Protein AF-A0A9E5KGJ6-F1 (afdb_monomer_lite)

pLDDT: mean 91.25, std 6.94, range [44.06, 98.38]

Foldseek 3Di:
DVCLQDLVQLVVVLVVLCVLLVQDQWDDDPPDIGGVPQSVLLSVLSSVCSNVVPPVLLLLCLCQPLVPDDPVSDQSLSSFQSVSSLLGDDQDDCPPPVLLRLLVSLLRSLQSCCCSFQVDGQSVQLQAQDPPDRHHVLQSLLASQQFPPKDKDWAFSDDPVLVVLQVVLVVVLCVLVVVLVVLLVVLLLVLLVVCLVVQLVLLLLLLVCVVVVNQPVLVSLVVSCVVSVHASLLSSLNNQLVVVVCVVQDVLCVQLNPDDSDSPDPSNSVSSVSSSVVLVVLCPDPCSCPRSVSCQQAVDPSHSSDDDSVCSLPPRDDPVSVVVSVVSVVVSVVSVVVRDDDGRIHTRMDDGQHWAFRQHSNPSVRGHHTRFHDHGVVQVQQPDDGHSPDHSSSVSCSSSGPSGPSRDDD

Radius of gyration: 33.01 Å; chains: 1; bounding box: 73×50×85 Å

Structure (mmCIF, N/CA/C/O backbone):
data_AF-A0A9E5KGJ6-F1
#
_entry.id   AF-A0A9E5KGJ6-F1
#
loop_
_atom_site.group_PDB
_atom_site.id
_atom_site.type_symbol
_atom_site.label_atom_id
_atom_site.label_alt_id
_atom_site.label_comp_id
_atom_site.label_asym_id
_atom_site.label_entity_id
_atom_site.label_seq_id
_atom_site.pdbx_PDB_ins_code
_atom_site.Cartn_x
_atom_site.Cartn_y
_atom_site.Cartn_z
_atom_site.occupancy
_atom_site.B_iso_or_equiv
_atom_site.auth_seq_id
_atom_site.auth_comp_id
_atom_site.auth_asym_id
_atom_site.auth_atom_id
_atom_site.pdbx_PDB_model_num
ATOM 1 N N . ASP A 1 1 ? -39.998 -15.165 17.734 1.00 80.12 1 ASP A N 1
ATOM 2 C CA . ASP A 1 1 ? -39.074 -16.301 17.502 1.00 80.12 1 ASP A CA 1
ATOM 3 C C . ASP A 1 1 ? -38.677 -16.488 16.044 1.00 80.12 1 ASP A C 1
ATOM 5 O O . ASP A 1 1 ? -37.537 -16.190 15.723 1.00 80.12 1 ASP A O 1
ATOM 9 N N . ARG A 1 2 ? -39.578 -16.869 15.120 1.00 91.25 2 ARG A N 1
ATOM 10 C CA . ARG A 1 2 ? -39.219 -17.131 13.701 1.00 91.25 2 ARG A CA 1
ATOM 11 C C . ARG A 1 2 ? -38.400 -16.023 13.014 1.00 91.25 2 ARG A C 1
ATOM 13 O O . ARG A 1 2 ? -37.504 -16.328 12.240 1.00 91.25 2 ARG A O 1
ATOM 20 N N . LEU A 1 3 ? -38.728 -14.750 13.257 1.00 89.19 3 LEU A N 1
ATOM 21 C CA . LEU A 1 3 ? -38.003 -13.622 12.655 1.00 89.19 3 LEU A CA 1
ATOM 22 C C . LEU A 1 3 ? -36.634 -13.374 13.300 1.00 89.19 3 LEU A C 1
ATOM 24 O O . LEU A 1 3 ? -35.720 -12.989 12.585 1.00 89.19 3 LEU A O 1
ATOM 28 N N . LEU A 1 4 ? -36.497 -13.616 14.607 1.00 86.56 4 LEU A N 1
ATOM 29 C CA . LEU A 1 4 ? -35.235 -13.458 15.341 1.00 86.56 4 LEU A CA 1
ATOM 30 C C . LEU A 1 4 ? -34.253 -14.593 15.019 1.00 86.56 4 LEU A C 1
ATOM 32 O O . LEU A 1 4 ? -33.062 -14.358 14.915 1.00 86.56 4 LEU A O 1
ATOM 36 N N . ALA A 1 5 ? -34.760 -15.804 14.773 1.00 88.69 5 ALA A N 1
ATOM 37 C CA . ALA A 1 5 ? -33.951 -16.962 14.386 1.00 88.69 5 ALA A CA 1
ATOM 38 C C . ALA A 1 5 ? -33.497 -16.953 12.908 1.00 88.69 5 ALA A C 1
ATOM 40 O O . ALA A 1 5 ? -32.796 -17.859 12.466 1.00 88.69 5 ALA A O 1
ATOM 41 N N . SER A 1 6 ? -33.935 -15.975 12.110 1.00 93.94 6 SER A N 1
ATOM 42 C CA . SER A 1 6 ? -33.554 -15.865 10.699 1.00 93.94 6 SER A CA 1
ATOM 43 C C . SER A 1 6 ? -32.201 -15.160 10.566 1.00 93.94 6 SER A C 1
ATOM 45 O O . SER A 1 6 ? -32.065 -14.074 11.122 1.00 93.94 6 SER A O 1
ATOM 47 N N . PRO A 1 7 ? -31.253 -15.642 9.737 1.00 92.56 7 PRO A N 1
ATOM 48 C CA . PRO A 1 7 ? -29.989 -14.936 9.478 1.00 92.56 7 PRO A CA 1
ATOM 49 C C . PRO A 1 7 ? -30.161 -13.499 8.956 1.00 92.56 7 PRO A C 1
ATOM 51 O O . PRO A 1 7 ? -29.286 -12.651 9.129 1.00 92.56 7 PRO A O 1
ATOM 54 N N . ARG A 1 8 ? -31.320 -13.209 8.346 1.00 95.31 8 ARG A N 1
ATOM 55 C CA . ARG A 1 8 ? -31.700 -11.865 7.879 1.00 95.31 8 ARG A CA 1
ATOM 56 C C . ARG A 1 8 ? -31.924 -10.873 9.024 1.00 95.31 8 ARG A C 1
ATOM 58 O O . ARG A 1 8 ? -31.956 -9.668 8.785 1.00 95.31 8 ARG A O 1
ATOM 65 N N . HIS A 1 9 ? -32.112 -11.357 10.253 1.00 94.56 9 HIS A N 1
ATOM 66 C CA . HIS A 1 9 ? -32.185 -10.511 11.439 1.00 94.56 9 HIS A CA 1
ATOM 67 C C . HIS A 1 9 ? -30.868 -9.759 11.640 1.00 94.56 9 HIS A C 1
ATOM 69 O O . HIS A 1 9 ? -30.879 -8.528 11.684 1.00 94.56 9 HIS A O 1
ATOM 75 N N . GLY A 1 10 ? -29.739 -10.476 11.652 1.00 95.69 10 GLY A N 1
ATOM 76 C CA . GLY A 1 10 ? -28.413 -9.879 11.765 1.00 95.69 10 GLY A CA 1
ATOM 77 C C . GLY A 1 10 ? -28.099 -8.920 10.622 1.00 95.69 10 GLY A C 1
ATOM 78 O O . GLY A 1 10 ? -27.619 -7.828 10.884 1.00 95.69 10 GLY A O 1
ATOM 79 N N . GLU A 1 11 ? -28.456 -9.246 9.375 1.00 95.81 11 GLU A N 1
ATOM 80 C CA . GLU A 1 11 ? -28.308 -8.323 8.233 1.00 95.81 11 GLU A CA 1
ATOM 81 C C . GLU A 1 11 ? -29.066 -7.004 8.453 1.00 95.81 11 GLU A C 1
ATOM 83 O O . GLU A 1 11 ? -28.536 -5.914 8.222 1.00 95.81 11 GLU A O 1
ATOM 88 N N . ARG A 1 12 ? -30.313 -7.091 8.939 1.00 95.44 12 ARG A N 1
ATOM 89 C CA . ARG A 1 12 ? -31.149 -5.917 9.205 1.00 95.44 12 ARG A CA 1
ATOM 90 C C . ARG A 1 12 ? -30.599 -5.072 10.353 1.00 95.44 12 ARG A C 1
ATOM 92 O O . ARG A 1 12 ? -30.549 -3.852 10.214 1.00 95.44 12 ARG A O 1
ATOM 99 N N . MET A 1 13 ? -30.200 -5.700 11.458 1.00 95.31 13 MET A N 1
ATOM 100 C CA . MET A 1 13 ? -29.667 -5.008 12.637 1.00 95.31 13 MET A CA 1
ATOM 101 C C . MET A 1 13 ? -28.277 -4.424 12.378 1.00 95.31 13 MET A C 1
ATOM 103 O O . MET A 1 13 ? -28.024 -3.266 12.713 1.00 95.31 13 MET A O 1
ATOM 107 N N . ALA A 1 14 ? -27.409 -5.171 11.693 1.00 96.50 14 ALA A N 1
ATOM 108 C CA . ALA A 1 14 ? -26.077 -4.720 11.315 1.00 96.50 14 ALA A CA 1
ATOM 109 C C . ALA A 1 14 ? -26.129 -3.452 10.464 1.00 96.50 14 ALA A C 1
ATOM 111 O O . ALA A 1 14 ? -25.305 -2.574 10.672 1.00 96.50 14 ALA A O 1
ATOM 112 N N . ARG A 1 15 ? -27.121 -3.292 9.573 1.00 95.38 15 ARG A N 1
ATOM 113 C CA . ARG A 1 15 ? -27.296 -2.049 8.800 1.00 95.38 15 ARG A CA 1
ATOM 114 C C . ARG A 1 15 ? -27.327 -0.806 9.697 1.00 95.38 15 ARG A C 1
ATOM 116 O O . ARG A 1 15 ? -26.676 0.182 9.388 1.00 95.38 15 ARG A O 1
ATOM 123 N N . HIS A 1 16 ? -28.058 -0.869 10.810 1.00 95.19 16 HIS A N 1
ATOM 124 C CA . HIS A 1 16 ? -28.170 0.247 11.750 1.00 95.19 16 HIS A CA 1
ATOM 125 C C . HIS A 1 16 ? -26.857 0.507 12.493 1.00 95.19 16 HIS A C 1
ATOM 127 O O . HIS A 1 16 ? -26.480 1.659 12.687 1.00 95.19 16 HIS A O 1
ATOM 133 N N . TRP A 1 17 ? -26.133 -0.551 12.868 1.00 96.06 17 TRP A N 1
ATOM 134 C CA . TRP A 1 17 ? -24.816 -0.404 13.487 1.00 96.06 17 TRP A CA 1
ATOM 135 C C . TRP A 1 17 ? -23.764 0.133 12.512 1.00 96.06 17 TRP A C 1
ATOM 137 O O . TRP A 1 17 ? -22.926 0.945 12.885 1.00 96.06 17 TRP A O 1
ATOM 147 N N . LEU A 1 18 ? -23.806 -0.288 11.251 1.00 96.38 18 LEU A N 1
ATOM 148 C CA . LEU A 1 18 ? -22.851 0.136 10.230 1.00 96.38 18 LEU A CA 1
ATOM 149 C C . LEU A 1 18 ? -22.992 1.623 9.888 1.00 96.38 18 LEU A C 1
ATOM 151 O O . LEU A 1 18 ? -21.977 2.264 9.623 1.00 96.38 18 LEU A O 1
ATOM 155 N N . ASP A 1 19 ? -24.201 2.186 9.994 1.00 93.81 19 ASP A N 1
ATOM 156 C CA . ASP A 1 19 ? -24.419 3.636 9.928 1.00 93.81 19 ASP A CA 1
ATOM 157 C C . ASP A 1 19 ? -23.691 4.352 11.095 1.00 93.81 19 ASP A C 1
ATOM 159 O O . ASP A 1 19 ? -22.992 5.341 10.877 1.00 93.81 19 ASP A O 1
ATOM 163 N N . VAL A 1 20 ? -23.767 3.817 12.325 1.00 93.44 20 VAL A N 1
ATOM 164 C CA . VAL A 1 20 ? -23.061 4.352 13.516 1.00 93.44 20 VAL A CA 1
ATOM 165 C C . VAL A 1 20 ? -21.542 4.215 13.389 1.00 93.44 20 VAL A C 1
ATOM 167 O O . VAL A 1 20 ? -20.798 5.138 13.715 1.00 93.44 20 VAL A O 1
ATOM 170 N N . ALA A 1 21 ? -21.072 3.077 12.880 1.00 94.19 21 ALA A N 1
ATOM 171 C CA . ALA A 1 21 ? -19.659 2.809 12.641 1.00 94.19 21 ALA A CA 1
ATOM 172 C C . ALA A 1 21 ? -19.090 3.582 11.438 1.00 94.19 21 ALA A C 1
ATOM 174 O O . ALA A 1 21 ? -17.888 3.494 11.187 1.00 94.19 21 ALA A O 1
ATOM 175 N N . ARG A 1 22 ? -19.942 4.319 10.702 1.00 92.25 22 ARG A N 1
ATOM 176 C CA . ARG A 1 22 ? -19.597 5.084 9.491 1.00 92.25 22 ARG A CA 1
ATOM 177 C C . ARG A 1 22 ? -18.913 4.199 8.452 1.00 92.25 22 ARG A C 1
ATOM 179 O O . ARG A 1 22 ? -17.900 4.562 7.858 1.00 92.25 22 ARG A O 1
ATOM 186 N N . TYR A 1 23 ? -19.459 3.000 8.289 1.00 92.75 23 TYR A N 1
ATOM 187 C CA . TYR A 1 23 ? -18.935 1.998 7.382 1.00 92.75 23 TYR A CA 1
ATOM 188 C C . TYR A 1 23 ? -18.960 2.492 5.933 1.00 92.75 23 TYR A C 1
ATOM 190 O O . TYR A 1 23 ? -20.001 2.917 5.431 1.00 92.75 23 TYR A O 1
ATOM 198 N N . ALA A 1 24 ? -17.826 2.356 5.251 1.00 89.44 24 ALA A N 1
ATOM 199 C CA . ALA A 1 24 ? -17.697 2.575 3.820 1.00 89.44 24 ALA A CA 1
ATOM 200 C C . ALA A 1 24 ? -16.751 1.531 3.209 1.00 89.44 24 ALA A C 1
ATOM 202 O O . ALA A 1 24 ? -15.805 1.068 3.852 1.00 89.44 24 ALA A O 1
ATOM 203 N N . GLU A 1 25 ? -17.009 1.158 1.956 1.00 89.75 25 GLU A N 1
ATOM 204 C CA . GLU A 1 25 ? -16.165 0.232 1.181 1.00 89.75 25 GLU A CA 1
ATOM 205 C C . GLU A 1 25 ? -15.096 0.959 0.364 1.00 89.75 25 GLU A C 1
ATOM 207 O O . GLU A 1 25 ? -14.284 0.339 -0.325 1.00 89.75 25 GLU A O 1
ATOM 212 N N . ASP A 1 26 ? -15.064 2.279 0.467 1.00 86.94 26 ASP A N 1
ATOM 213 C CA . ASP A 1 26 ? -14.128 3.141 -0.210 1.00 86.94 26 ASP A CA 1
ATOM 214 C C . ASP A 1 26 ? -13.853 4.412 0.596 1.00 86.94 26 ASP A C 1
ATOM 216 O O . ASP A 1 26 ? -14.407 4.658 1.668 1.00 86.94 26 ASP A O 1
ATOM 220 N N . GLN A 1 27 ? -12.913 5.195 0.090 1.00 80.75 27 GLN A N 1
ATOM 221 C CA . GLN A 1 27 ? -12.574 6.496 0.622 1.00 80.75 27 GLN A CA 1
ATOM 222 C C . GLN A 1 27 ? -12.621 7.506 -0.516 1.00 80.75 27 GLN A C 1
ATOM 224 O O . GLN A 1 27 ? -11.887 7.394 -1.508 1.00 80.75 27 GLN A O 1
ATOM 229 N N . ALA A 1 28 ? -13.494 8.499 -0.359 1.00 68.38 28 ALA A N 1
ATOM 230 C CA . ALA A 1 28 ? -13.549 9.636 -1.255 1.00 68.38 28 ALA A CA 1
ATOM 231 C C . ALA A 1 28 ? -12.260 10.457 -1.124 1.00 68.38 28 ALA A C 1
ATOM 233 O O . ALA A 1 28 ? -11.800 10.799 -0.036 1.00 68.38 28 ALA A O 1
ATOM 234 N N . HIS A 1 29 ? -11.680 10.776 -2.267 1.00 68.06 29 HIS A N 1
ATOM 235 C CA . HIS A 1 29 ? -10.392 11.435 -2.408 1.00 68.06 29 HIS A CA 1
ATOM 236 C C . HIS A 1 29 ? -10.508 12.409 -3.577 1.00 68.06 29 HIS A C 1
ATOM 238 O O . HIS A 1 29 ? -11.244 12.152 -4.529 1.00 68.06 29 HIS A O 1
ATOM 244 N N . THR A 1 30 ? -9.763 13.512 -3.532 1.00 61.69 30 THR A N 1
ATOM 245 C CA . THR A 1 30 ? -9.912 14.632 -4.477 1.00 61.69 30 THR A CA 1
ATOM 246 C C . THR A 1 30 ? -9.721 14.222 -5.941 1.00 61.69 30 THR A C 1
ATOM 248 O O . THR A 1 30 ? -10.281 14.861 -6.826 1.00 61.69 30 THR A O 1
ATOM 251 N N . PHE A 1 31 ? -8.943 13.166 -6.206 1.00 68.69 31 PHE A N 1
ATOM 252 C CA . PHE A 1 31 ? -8.558 12.772 -7.567 1.00 68.69 31 PHE A CA 1
ATOM 253 C C . PHE A 1 31 ? -9.013 11.369 -7.989 1.00 68.69 31 PHE A C 1
ATOM 255 O O . PHE A 1 31 ? -9.165 11.131 -9.183 1.00 68.69 31 PHE A O 1
ATOM 262 N N . ALA A 1 32 ? -9.213 10.439 -7.052 1.00 73.94 32 ALA A N 1
ATOM 263 C CA . ALA A 1 32 ? -9.660 9.079 -7.354 1.00 73.94 32 ALA A CA 1
ATOM 264 C C . ALA A 1 32 ? -10.121 8.371 -6.084 1.00 73.94 32 ALA A C 1
ATOM 266 O O . ALA A 1 32 ? -9.425 8.436 -5.080 1.00 73.94 32 ALA A O 1
ATOM 267 N N . VAL A 1 33 ? -11.237 7.651 -6.149 1.00 81.62 33 VAL A N 1
ATOM 268 C CA . VAL A 1 33 ? -11.727 6.815 -5.047 1.00 81.62 33 VAL A CA 1
ATOM 269 C C . VAL A 1 33 ? -10.712 5.712 -4.729 1.00 81.62 33 VAL A C 1
ATOM 271 O O . VAL A 1 33 ? -10.287 4.985 -5.629 1.00 81.62 33 VAL A O 1
ATOM 274 N N . THR A 1 34 ? -10.346 5.569 -3.453 1.00 83.81 34 THR A N 1
ATOM 275 C CA . THR A 1 34 ? -9.504 4.454 -2.994 1.00 83.81 34 THR A CA 1
ATOM 276 C C . THR A 1 34 ? -10.406 3.362 -2.422 1.00 83.81 34 THR A C 1
ATOM 278 O O . THR A 1 34 ? -11.021 3.589 -1.379 1.00 83.81 34 THR A O 1
ATOM 281 N N . PRO A 1 35 ? -10.496 2.177 -3.050 1.00 87.62 35 PRO A N 1
ATOM 282 C CA . PRO A 1 35 ? -11.309 1.090 -2.522 1.00 87.62 35 PRO A CA 1
ATOM 283 C C . PRO A 1 35 ? -10.687 0.512 -1.246 1.00 87.62 35 PRO A C 1
ATOM 285 O O . PRO A 1 35 ? -9.493 0.208 -1.191 1.00 87.62 35 PRO A O 1
ATOM 288 N N . LYS A 1 36 ? -11.513 0.274 -0.229 1.00 88.88 36 LYS A N 1
ATOM 289 C CA . LYS A 1 36 ? -11.171 -0.512 0.959 1.00 88.88 36 LYS A CA 1
ATOM 290 C C . LYS A 1 36 ? -11.578 -1.961 0.692 1.00 88.88 36 LYS A C 1
ATOM 292 O O . LYS A 1 36 ? -12.551 -2.456 1.246 1.00 88.88 36 LYS A O 1
ATOM 297 N N . ALA A 1 37 ? -10.808 -2.661 -0.147 1.00 88.75 37 ALA A N 1
ATOM 298 C CA . ALA A 1 37 ? -11.171 -3.976 -0.709 1.00 88.75 37 ALA A CA 1
ATOM 299 C C . ALA A 1 37 ? -11.617 -5.042 0.319 1.00 88.75 37 ALA A C 1
ATOM 301 O O . ALA A 1 37 ? -12.398 -5.928 -0.014 1.00 88.75 37 ALA A O 1
ATOM 302 N N . ASN A 1 38 ? -11.146 -4.955 1.567 1.00 92.31 38 ASN A N 1
ATOM 303 C CA . ASN A 1 38 ? -11.496 -5.870 2.659 1.00 92.31 38 ASN A CA 1
ATOM 304 C C . ASN A 1 38 ? -12.486 -5.305 3.698 1.00 92.31 38 ASN A C 1
ATOM 306 O O . ASN A 1 38 ? -12.688 -5.932 4.738 1.00 92.31 38 ASN A O 1
ATOM 310 N N . ALA A 1 39 ? -13.103 -4.140 3.461 1.00 93.25 39 ALA A N 1
ATOM 311 C CA . ALA A 1 39 ? -14.027 -3.509 4.411 1.00 93.25 39 ALA A CA 1
ATOM 312 C C . ALA A 1 39 ? -15.216 -4.417 4.748 1.00 93.25 39 ALA A C 1
ATOM 314 O O . ALA A 1 39 ? -15.596 -4.524 5.915 1.00 93.25 39 ALA A O 1
ATOM 315 N N . TYR A 1 40 ? -15.712 -5.169 3.759 1.00 94.19 40 TYR A N 1
ATOM 316 C CA . TYR A 1 40 ? -16.818 -6.118 3.909 1.00 94.19 40 TYR A CA 1
ATOM 317 C C . TYR A 1 40 ? -16.638 -7.118 5.054 1.00 94.19 40 TYR A C 1
ATOM 319 O O . TYR A 1 40 ? -17.621 -7.609 5.593 1.00 94.19 40 TYR A O 1
ATOM 327 N N . ARG A 1 41 ? -15.404 -7.393 5.486 1.00 94.31 41 ARG A N 1
ATOM 328 C CA . ARG A 1 41 ? -15.152 -8.294 6.615 1.00 94.31 41 ARG A CA 1
ATOM 329 C C . ARG A 1 41 ? -15.612 -7.727 7.947 1.00 94.31 41 ARG A C 1
ATOM 331 O O . ARG A 1 41 ? -16.050 -8.495 8.791 1.00 94.31 41 ARG A O 1
ATOM 338 N N . TYR A 1 42 ? -15.545 -6.409 8.131 1.00 96.38 42 TYR A N 1
ATOM 339 C CA . TYR A 1 42 ? -16.127 -5.770 9.309 1.00 96.38 42 TYR A CA 1
ATOM 340 C C . TYR A 1 42 ? -17.658 -5.813 9.245 1.00 96.38 42 TYR A C 1
ATOM 342 O O . TYR A 1 42 ? -18.295 -6.170 10.229 1.00 96.38 42 TYR A O 1
ATOM 350 N N . ARG A 1 43 ? -18.258 -5.560 8.072 1.00 96.56 43 ARG A N 1
ATOM 351 C CA . ARG A 1 43 ? -19.705 -5.743 7.856 1.00 96.56 43 ARG A CA 1
ATOM 352 C C . ARG A 1 43 ? -20.146 -7.162 8.213 1.00 96.56 43 ARG A C 1
ATOM 354 O O . ARG A 1 43 ? -21.074 -7.331 8.999 1.00 96.56 43 ARG A O 1
ATOM 361 N N . ASP A 1 44 ? -19.474 -8.166 7.662 1.00 95.94 44 ASP A N 1
ATOM 362 C CA . ASP A 1 44 ? -19.802 -9.573 7.887 1.00 95.94 44 ASP A CA 1
ATOM 363 C C . ASP A 1 44 ? -19.567 -9.969 9.355 1.00 95.94 44 ASP A C 1
ATOM 365 O O . ASP A 1 44 ? -20.358 -10.724 9.918 1.00 95.94 44 ASP A O 1
ATOM 369 N N . TRP A 1 45 ? -18.550 -9.395 10.009 1.00 96.44 45 TRP A N 1
ATOM 370 C CA . TRP A 1 45 ? -18.320 -9.549 11.446 1.00 96.44 45 TRP A CA 1
ATOM 371 C C . TRP A 1 45 ? -19.475 -8.986 12.286 1.00 96.44 45 TRP A C 1
ATOM 373 O O . TRP A 1 45 ? -19.952 -9.671 13.188 1.00 96.44 45 TRP A O 1
ATOM 383 N N . VAL A 1 46 ? -19.985 -7.787 11.969 1.00 97.50 46 VAL A N 1
ATOM 384 C CA . VAL A 1 46 ? -21.147 -7.205 12.668 1.00 97.50 46 VAL A CA 1
ATOM 385 C C . VAL A 1 46 ? -22.389 -8.075 12.455 1.00 97.50 46 VAL A C 1
ATOM 387 O O . VAL A 1 46 ? -23.108 -8.356 13.411 1.00 97.50 46 VAL A O 1
ATOM 390 N N . ILE A 1 47 ? -22.635 -8.544 11.226 1.00 97.38 47 ILE A N 1
ATOM 391 C CA . ILE A 1 47 ? -23.761 -9.445 10.921 1.00 97.38 47 ILE A CA 1
ATOM 392 C C . ILE A 1 47 ? -23.659 -10.731 11.747 1.00 97.38 47 ILE A C 1
ATOM 394 O O . ILE A 1 47 ? -24.652 -11.159 12.338 1.00 97.38 47 ILE A O 1
ATOM 398 N N . ALA A 1 48 ? -22.469 -11.333 11.808 1.00 95.81 48 ALA A N 1
ATOM 399 C CA . ALA A 1 48 ? -22.220 -12.533 12.593 1.00 95.81 48 ALA A CA 1
ATOM 400 C C . ALA A 1 48 ? -22.440 -12.285 14.091 1.00 95.81 48 ALA A C 1
ATOM 402 O O . ALA A 1 48 ? -23.149 -13.066 14.717 1.00 95.81 48 ALA A O 1
ATOM 403 N N . ALA A 1 49 ? -21.921 -11.180 14.638 1.00 95.62 49 ALA A N 1
ATOM 404 C CA . ALA A 1 49 ? -22.086 -10.816 16.044 1.00 95.62 49 ALA A CA 1
ATOM 405 C C . ALA A 1 49 ? -23.562 -10.638 16.437 1.00 95.62 49 ALA A C 1
ATOM 407 O O . ALA A 1 49 ? -23.974 -11.109 17.495 1.00 95.62 49 ALA A O 1
ATOM 408 N N . MET A 1 50 ? -24.368 -10.017 15.568 1.00 95.12 50 MET A N 1
ATOM 409 C CA . MET A 1 50 ? -25.812 -9.860 15.779 1.00 95.12 50 MET A CA 1
ATOM 410 C C . MET A 1 50 ? -26.549 -11.204 15.689 1.00 95.12 50 MET A C 1
ATOM 412 O O . MET A 1 50 ? -27.410 -11.496 16.510 1.00 95.12 50 MET A O 1
ATOM 416 N N . ASN A 1 51 ? -26.214 -12.044 14.704 1.00 95.56 51 ASN A N 1
ATOM 417 C CA . ASN A 1 51 ? -26.861 -13.350 14.524 1.00 95.56 51 ASN A CA 1
ATOM 418 C C . ASN A 1 51 ? -26.483 -14.367 15.612 1.00 95.56 51 ASN A C 1
ATOM 420 O O . ASN A 1 51 ? -27.257 -15.284 15.873 1.00 95.56 51 ASN A O 1
ATOM 424 N N . SER A 1 52 ? -25.302 -14.235 16.222 1.00 93.56 52 SER A N 1
ATOM 425 C CA . SER A 1 52 ? -24.850 -15.101 17.314 1.00 93.56 52 SER A CA 1
ATOM 426 C C . SER A 1 52 ? -25.238 -14.592 18.702 1.00 93.56 52 SER A C 1
ATOM 428 O O . SER A 1 52 ? -24.809 -15.198 19.679 1.00 93.56 52 SER A O 1
ATOM 430 N N . ASP A 1 53 ? -25.962 -13.470 18.789 1.00 92.56 53 ASP A N 1
ATOM 431 C CA . ASP A 1 53 ? -26.284 -12.784 20.047 1.00 92.56 53 ASP A CA 1
ATOM 432 C C . ASP A 1 53 ? -25.029 -12.535 20.909 1.00 92.56 53 ASP A C 1
ATOM 434 O O . ASP A 1 53 ? -24.937 -12.921 22.075 1.00 92.56 53 ASP A O 1
ATOM 438 N N . MET A 1 54 ? -23.985 -11.965 20.288 1.00 93.62 54 MET A N 1
ATOM 439 C CA . MET A 1 54 ? -22.717 -11.704 20.971 1.00 93.62 54 MET A CA 1
ATOM 440 C C . MET A 1 54 ? -22.957 -10.804 22.194 1.00 93.62 54 MET A C 1
ATOM 442 O O . MET A 1 54 ? -23.501 -9.708 22.029 1.00 93.62 54 MET A O 1
ATOM 446 N N . PRO A 1 55 ? -22.489 -11.194 23.398 1.00 93.44 55 PRO A N 1
ATOM 447 C CA . PRO A 1 55 ? -22.624 -10.363 24.585 1.00 93.44 55 PRO A CA 1
ATOM 448 C C . PRO A 1 55 ? -22.092 -8.949 24.346 1.00 93.44 55 PRO A C 1
ATOM 450 O O . PRO A 1 55 ? -20.993 -8.765 23.816 1.00 93.44 55 PRO A O 1
ATOM 453 N N . PHE A 1 56 ? -22.868 -7.937 24.738 1.00 92.44 56 PHE A N 1
ATOM 454 C CA . PHE A 1 56 ? -22.566 -6.542 24.408 1.00 92.44 56 PHE A CA 1
ATOM 455 C C . PHE A 1 56 ? -21.198 -6.077 24.933 1.00 92.44 56 PHE A C 1
ATOM 457 O O . PHE A 1 56 ? -20.485 -5.330 24.265 1.00 92.44 56 PHE A O 1
ATOM 464 N N . ASP A 1 57 ? -20.776 -6.566 26.100 1.00 93.50 57 ASP A N 1
ATOM 465 C CA . ASP A 1 57 ? -19.452 -6.284 26.651 1.00 93.50 57 ASP A CA 1
ATOM 466 C C . ASP A 1 57 ? -18.327 -6.875 25.787 1.00 93.50 57 ASP A C 1
ATOM 468 O O . ASP A 1 57 ? -17.300 -6.230 25.575 1.00 93.50 57 ASP A O 1
ATOM 472 N N . GLN A 1 58 ? -18.523 -8.071 25.230 1.00 94.31 58 GLN A N 1
ATOM 473 C CA . GLN A 1 58 ? -17.602 -8.672 24.268 1.00 94.31 58 GLN A CA 1
ATOM 474 C C . GLN A 1 58 ? -17.604 -7.919 22.930 1.00 94.31 58 GLN A C 1
ATOM 476 O O . GLN A 1 58 ? -16.530 -7.647 22.390 1.00 94.31 58 GLN A O 1
ATOM 481 N N . PHE A 1 59 ? -18.777 -7.498 22.448 1.00 95.38 59 PHE A N 1
ATOM 482 C CA . PHE A 1 59 ? -18.929 -6.681 21.241 1.00 95.38 59 PHE A CA 1
ATOM 483 C C . PHE A 1 59 ? -18.164 -5.350 21.336 1.00 95.38 59 PHE A C 1
ATOM 485 O O . PHE A 1 59 ? -17.500 -4.945 20.380 1.00 95.38 59 PHE A O 1
ATOM 492 N N . ILE A 1 60 ? -18.184 -4.689 22.499 1.00 95.62 60 ILE A N 1
ATOM 493 C CA . ILE A 1 60 ? -17.389 -3.478 22.763 1.00 95.62 60 ILE A CA 1
ATOM 494 C C . ILE A 1 60 ? -15.887 -3.799 22.777 1.00 95.62 60 ILE A C 1
ATOM 496 O O . ILE A 1 60 ? -15.102 -3.131 22.098 1.00 95.62 60 ILE A O 1
ATOM 500 N N . ARG A 1 61 ? -15.466 -4.823 23.536 1.00 95.75 61 ARG A N 1
ATOM 501 C CA . ARG A 1 61 ? -14.040 -5.175 23.681 1.00 95.75 61 ARG A CA 1
ATOM 502 C C . ARG A 1 61 ? -13.395 -5.542 22.347 1.00 95.75 61 ARG A C 1
ATOM 504 O O . ARG A 1 61 ? -12.299 -5.065 22.066 1.00 95.75 61 ARG A O 1
ATOM 511 N N . PHE A 1 62 ? -14.075 -6.320 21.505 1.00 96.00 62 PHE A N 1
ATOM 512 C CA . PHE A 1 62 ? -13.553 -6.697 20.187 1.00 96.00 62 PHE A CA 1
ATOM 513 C C . PHE A 1 62 ? -13.409 -5.484 19.262 1.00 96.00 62 PHE A C 1
ATOM 515 O O . PHE A 1 62 ? -12.409 -5.368 18.556 1.00 96.00 62 PHE A O 1
ATOM 522 N N . GLN A 1 63 ? -14.345 -4.537 19.324 1.00 96.06 63 GLN A N 1
ATOM 523 C CA . GLN A 1 63 ? -14.319 -3.351 18.471 1.00 96.06 63 GLN A CA 1
ATOM 524 C C . GLN A 1 63 ? -13.274 -2.304 18.858 1.00 96.06 63 GLN A C 1
ATOM 526 O O . GLN A 1 63 ? -12.747 -1.613 17.990 1.00 96.06 63 GLN A O 1
ATOM 531 N N . LEU A 1 64 ? -12.945 -2.179 20.144 1.00 96.38 64 LEU A N 1
ATOM 532 C CA . LEU A 1 64 ? -11.985 -1.172 20.607 1.00 96.38 64 LEU A CA 1
ATOM 533 C C . LEU A 1 64 ? -10.583 -1.740 20.836 1.00 96.38 64 LEU A C 1
ATOM 535 O O . LEU A 1 64 ? -9.592 -1.032 20.640 1.00 96.38 64 LEU A O 1
ATOM 539 N N . ALA A 1 65 ? -10.484 -3.001 21.250 1.00 96.00 65 ALA A N 1
ATOM 540 C CA . ALA A 1 65 ? -9.267 -3.558 21.826 1.00 96.00 65 ALA A CA 1
ATOM 541 C C . ALA A 1 65 ? -9.010 -5.022 21.443 1.00 96.00 65 ALA A C 1
ATOM 543 O O . ALA A 1 65 ? -8.252 -5.694 22.138 1.00 96.00 65 ALA A O 1
ATOM 544 N N . GLY A 1 66 ? -9.605 -5.531 20.358 1.00 94.62 66 GLY A N 1
ATOM 545 C CA . GLY A 1 66 ? -9.465 -6.932 19.952 1.00 94.62 66 GLY A CA 1
ATOM 546 C C . GLY A 1 66 ? -8.013 -7.425 19.846 1.00 94.62 66 GLY A C 1
ATOM 547 O O . GLY A 1 66 ? -7.734 -8.567 20.207 1.00 94.62 66 GLY A O 1
ATOM 548 N N . ASP A 1 67 ? -7.081 -6.558 19.442 1.00 93.69 67 ASP A N 1
ATOM 549 C CA . ASP A 1 67 ? -5.634 -6.811 19.355 1.00 93.69 67 ASP A CA 1
ATOM 550 C C . ASP A 1 67 ? -4.903 -6.785 20.709 1.00 93.69 67 ASP A C 1
ATOM 552 O O . ASP A 1 67 ? -3.819 -7.348 20.825 1.00 93.69 67 ASP A O 1
ATOM 556 N N . LEU A 1 68 ? -5.489 -6.156 21.732 1.00 94.50 68 LEU A N 1
ATOM 557 C CA . LEU A 1 68 ? -4.941 -6.066 23.091 1.00 94.50 68 LEU A CA 1
ATOM 558 C C . LEU A 1 68 ? -5.501 -7.136 24.037 1.00 94.50 68 LEU A C 1
ATOM 560 O O . LEU A 1 68 ? -5.031 -7.269 25.165 1.00 94.50 68 LEU A O 1
ATOM 564 N N . MET A 1 69 ? -6.520 -7.882 23.609 1.00 92.19 69 MET A N 1
ATOM 565 C CA . MET A 1 69 ? -7.108 -8.938 24.427 1.00 92.19 69 MET A CA 1
ATOM 566 C C . MET A 1 69 ? -6.202 -10.178 24.505 1.00 92.19 69 MET A C 1
ATOM 568 O O . MET A 1 69 ? -5.555 -10.522 23.509 1.00 92.19 69 MET A O 1
ATOM 572 N N . PRO A 1 70 ? -6.212 -10.908 25.641 1.00 89.56 70 PRO A N 1
ATOM 573 C CA . PRO A 1 70 ? -5.520 -12.188 25.765 1.00 89.56 70 PRO A CA 1
ATOM 574 C C . PRO A 1 70 ? -5.921 -13.165 24.659 1.00 89.56 70 PRO A C 1
ATOM 576 O O . PRO A 1 70 ? -7.090 -13.211 24.270 1.00 89.56 70 PRO A O 1
ATOM 579 N N . GLU A 1 71 ? -4.988 -14.004 24.207 1.00 81.94 71 GLU A N 1
ATOM 580 C CA . GLU A 1 71 ? -5.243 -14.990 23.144 1.00 81.94 71 GLU A CA 1
ATOM 581 C C . GLU A 1 71 ? -6.391 -15.954 23.466 1.00 81.94 71 GLU A C 1
ATOM 583 O O . GLU A 1 71 ? -7.100 -16.384 22.562 1.00 81.94 71 GLU A O 1
ATOM 588 N N . SER A 1 72 ? -6.635 -16.224 24.751 1.00 83.00 72 SER A N 1
ATOM 589 C CA . SER A 1 72 ? -7.747 -17.047 25.237 1.00 83.00 72 SER A CA 1
ATOM 590 C C . SER A 1 72 ? -9.132 -16.408 25.071 1.00 83.00 72 SER A C 1
ATOM 592 O O . SER A 1 72 ? -10.137 -17.083 25.278 1.00 83.00 72 SER A O 1
ATOM 594 N N . SER A 1 73 ? -9.220 -15.131 24.685 1.00 83.25 73 SER A N 1
ATOM 595 C CA . SER A 1 73 ? -10.473 -14.355 24.640 1.00 83.25 73 SER A CA 1
ATOM 596 C C . SER A 1 73 ? -11.329 -14.614 23.393 1.00 83.25 73 SER A C 1
ATOM 598 O O . SER A 1 73 ? -12.113 -13.756 22.987 1.00 83.25 73 SER A O 1
ATOM 600 N N . GLY A 1 74 ? -11.177 -15.786 22.777 1.00 79.56 74 GLY A N 1
ATOM 601 C CA . GLY A 1 74 ? -11.891 -16.209 21.576 1.00 79.56 74 GLY A CA 1
ATOM 602 C C . GLY A 1 74 ? -11.025 -16.225 20.319 1.00 79.56 74 GLY A C 1
ATOM 603 O O . GLY A 1 74 ? -9.830 -15.921 20.344 1.00 79.56 74 GLY A O 1
ATOM 604 N N . ASP A 1 75 ? -11.664 -16.591 19.209 1.00 85.62 75 ASP A N 1
ATOM 605 C CA . ASP A 1 75 ? -11.026 -16.713 17.901 1.00 85.62 75 ASP A CA 1
ATOM 606 C C . ASP A 1 75 ? -10.284 -15.412 17.511 1.00 85.62 75 ASP A C 1
ATOM 608 O O . ASP A 1 75 ? -10.890 -14.332 17.508 1.00 85.62 75 ASP A O 1
ATOM 612 N N . PRO A 1 76 ? -8.972 -15.471 17.197 1.00 83.56 76 PRO A N 1
ATOM 613 C CA . PRO A 1 76 ? -8.179 -14.284 16.887 1.00 83.56 76 PRO A CA 1
ATOM 614 C C . PRO A 1 76 ? -8.731 -13.510 15.688 1.00 83.56 76 PRO A C 1
ATOM 616 O O . PRO A 1 76 ? -8.641 -12.284 15.666 1.00 83.56 76 PRO A O 1
ATOM 619 N N . PHE A 1 77 ? -9.347 -14.185 14.717 1.00 86.88 77 PHE A N 1
ATOM 620 C CA . PHE A 1 77 ? -9.877 -13.521 13.528 1.00 86.88 77 PHE A CA 1
ATOM 621 C C . PHE A 1 77 ? -11.105 -12.681 13.859 1.00 86.88 77 PHE A C 1
ATOM 623 O O . PHE A 1 77 ? -11.198 -11.526 13.445 1.00 86.88 77 PHE A O 1
ATOM 630 N N . THR A 1 78 ? -11.994 -13.229 14.682 1.00 88.12 78 THR A N 1
ATOM 631 C CA . THR A 1 78 ? -13.155 -12.527 15.226 1.00 88.12 78 THR A CA 1
ATOM 632 C C . THR A 1 78 ? -12.722 -11.316 16.050 1.00 88.12 78 THR A C 1
ATOM 634 O O . THR A 1 78 ? -13.284 -10.237 15.885 1.00 88.12 78 THR A O 1
ATOM 637 N N . ARG A 1 79 ? -11.687 -11.437 16.890 1.00 90.75 79 ARG A N 1
ATOM 638 C CA . ARG A 1 79 ? -11.173 -10.292 17.662 1.00 90.75 79 ARG A CA 1
ATOM 639 C C . ARG A 1 79 ? -10.629 -9.184 16.763 1.00 90.75 79 ARG A C 1
ATOM 641 O O . ARG A 1 79 ? -10.952 -8.017 16.960 1.00 90.75 79 ARG A O 1
ATOM 648 N N . LEU A 1 80 ? -9.814 -9.543 15.775 1.00 92.38 80 LEU A N 1
ATOM 649 C CA . LEU A 1 80 ? -9.131 -8.578 14.913 1.00 92.38 80 LEU A CA 1
ATOM 650 C C . LEU A 1 80 ? -10.067 -7.893 13.912 1.00 92.38 80 LEU A C 1
ATOM 652 O O . LEU A 1 80 ? -9.892 -6.705 13.645 1.00 92.38 80 LEU A O 1
ATOM 656 N N . ALA A 1 81 ? -11.065 -8.608 13.384 1.00 93.44 81 ALA A N 1
ATOM 657 C CA . ALA A 1 81 ? -12.040 -8.046 12.452 1.00 93.44 81 ALA A CA 1
ATOM 658 C C . ALA A 1 81 ? -12.937 -6.980 13.104 1.00 93.44 81 ALA A C 1
ATOM 660 O O . ALA A 1 81 ? -13.308 -6.015 12.437 1.00 93.44 81 ALA A O 1
ATOM 661 N N . GLY A 1 82 ? -13.231 -7.104 14.406 1.00 94.75 82 GLY A N 1
ATOM 662 C CA . GLY A 1 82 ? -14.024 -6.122 15.154 1.00 94.75 82 GLY A CA 1
ATOM 663 C C . GLY A 1 82 ? -13.410 -4.718 15.168 1.00 94.75 82 GLY A C 1
ATOM 664 O O . GLY A 1 82 ? -14.136 -3.726 15.147 1.00 94.75 82 GLY A O 1
ATOM 665 N N . LEU A 1 83 ? -12.080 -4.605 15.098 1.00 95.31 83 LEU A N 1
ATOM 666 C CA . LEU A 1 83 ? -11.368 -3.319 15.081 1.00 95.31 83 LEU A CA 1
ATOM 667 C C . LEU A 1 83 ? -11.682 -2.442 13.855 1.00 95.31 83 LEU A C 1
ATOM 669 O O . LEU A 1 83 ? -11.238 -1.293 13.802 1.00 95.31 83 LEU A O 1
ATOM 673 N N . GLY A 1 84 ? -12.466 -2.939 12.893 1.00 94.38 84 GLY A N 1
ATOM 674 C CA . GLY A 1 84 ? -12.933 -2.179 11.738 1.00 94.38 84 GLY A CA 1
ATOM 675 C C . GLY A 1 84 ? -13.633 -0.863 12.095 1.00 94.38 84 GLY A C 1
ATOM 676 O O . GLY A 1 84 ? -13.469 0.097 11.348 1.00 94.38 84 GLY A O 1
ATOM 677 N N . ILE A 1 85 ? -14.299 -0.737 13.255 1.00 94.50 85 ILE A N 1
ATOM 678 C CA . ILE A 1 85 ? -14.897 0.547 13.686 1.00 94.50 85 ILE A CA 1
ATOM 679 C C . ILE A 1 85 ? -13.854 1.676 13.799 1.00 94.50 85 ILE A C 1
ATOM 681 O O . ILE A 1 85 ? -14.155 2.844 13.541 1.00 94.50 85 ILE A O 1
ATOM 685 N N . ILE A 1 86 ? -12.607 1.336 14.156 1.00 92.94 86 ILE A N 1
ATOM 686 C CA . ILE A 1 86 ? -11.485 2.281 14.201 1.00 92.94 86 ILE A CA 1
ATOM 687 C C . ILE A 1 86 ? -10.652 2.207 12.914 1.00 92.94 86 ILE A C 1
ATOM 689 O O . ILE A 1 86 ? -10.173 3.232 12.450 1.00 92.94 86 ILE A O 1
ATOM 693 N N . GLY A 1 87 ? -10.502 1.036 12.294 1.00 91.19 87 GLY A N 1
ATOM 694 C CA . GLY A 1 87 ? -9.694 0.873 11.077 1.00 91.19 87 GLY A CA 1
ATOM 695 C C . GLY A 1 87 ? -10.311 1.467 9.801 1.00 91.19 87 GLY A C 1
ATOM 696 O O . GLY A 1 87 ? -9.582 1.793 8.866 1.00 91.19 87 GLY A O 1
ATOM 697 N N . LEU A 1 88 ? -11.642 1.615 9.741 1.00 91.50 88 LEU A N 1
ATOM 698 C CA . LEU A 1 88 ? -12.370 1.996 8.516 1.00 91.50 88 LEU A CA 1
ATOM 699 C C . LEU A 1 88 ? -12.895 3.430 8.471 1.00 91.50 88 LEU A C 1
ATOM 701 O O . LEU A 1 88 ? -13.392 3.847 7.433 1.00 91.50 88 LEU A O 1
ATOM 705 N N . GLY A 1 89 ? -12.824 4.192 9.562 1.00 86.31 89 GLY A N 1
ATOM 706 C CA . GLY A 1 89 ? -13.323 5.584 9.513 1.00 86.31 89 GLY A CA 1
ATOM 707 C C . GLY A 1 89 ? -12.365 6.542 8.798 1.00 86.31 89 GLY A C 1
ATOM 708 O O . GLY A 1 89 ? -11.422 6.109 8.135 1.00 86.31 89 GLY A O 1
ATOM 709 N N . ALA A 1 90 ? -12.578 7.841 8.987 1.00 84.94 90 ALA A N 1
ATOM 710 C CA . ALA A 1 90 ? -11.952 8.875 8.173 1.00 84.94 90 ALA A CA 1
ATOM 711 C C . ALA A 1 90 ? -10.409 8.852 8.203 1.00 84.94 90 ALA A C 1
ATOM 713 O O . ALA A 1 90 ? -9.785 8.633 9.244 1.00 84.94 90 ALA A O 1
ATOM 714 N N . ASP A 1 91 ? -9.818 9.120 7.038 1.00 84.62 91 ASP A N 1
ATOM 715 C CA . ASP A 1 91 ? -8.395 9.401 6.840 1.00 84.62 91 ASP A CA 1
ATOM 716 C C . ASP A 1 91 ? -8.286 10.619 5.908 1.00 84.62 91 ASP A C 1
ATOM 718 O O . ASP A 1 91 ? -8.922 10.684 4.850 1.00 84.62 91 ASP A O 1
ATOM 722 N N . TYR A 1 92 ? -7.534 11.626 6.336 1.00 85.44 92 TYR A N 1
ATOM 723 C CA . TYR A 1 92 ? -7.418 12.918 5.671 1.00 85.44 92 TYR A CA 1
ATOM 724 C C . TYR A 1 92 ? -6.031 13.095 5.046 1.00 85.44 92 TYR A C 1
ATOM 726 O O . TYR A 1 92 ? -5.025 12.531 5.484 1.00 85.44 92 TYR A O 1
ATOM 734 N N . TYR A 1 93 ? -5.952 13.939 4.014 1.00 81.00 93 TYR A N 1
ATOM 735 C CA . TYR A 1 93 ? -4.678 14.289 3.393 1.00 81.00 93 TYR A CA 1
ATOM 736 C C . TYR A 1 93 ? -3.784 15.071 4.358 1.00 81.00 93 TYR A C 1
ATOM 738 O O . TYR A 1 93 ? -4.145 16.129 4.865 1.00 81.00 93 TYR A O 1
ATOM 746 N N . LYS A 1 94 ? -2.563 14.571 4.549 1.00 83.19 94 LYS A N 1
ATOM 747 C CA . LYS A 1 94 ? -1.569 15.135 5.476 1.00 83.19 94 LYS A CA 1
ATOM 748 C C . LYS A 1 94 ? -0.469 15.940 4.761 1.00 83.19 94 LYS A C 1
ATOM 750 O O . LYS A 1 94 ? 0.619 16.103 5.302 1.00 83.19 94 LYS A O 1
ATOM 755 N N . ASN A 1 95 ? -0.715 16.402 3.532 1.00 80.38 95 ASN A N 1
ATOM 756 C CA . ASN A 1 95 ? 0.274 17.070 2.672 1.00 80.38 95 ASN A CA 1
ATOM 757 C C . ASN A 1 95 ? 0.520 18.549 3.021 1.00 80.38 95 ASN A C 1
ATOM 759 O O . ASN A 1 95 ? 1.632 19.025 2.815 1.00 80.38 95 ASN A O 1
ATOM 763 N N . THR A 1 96 ? -0.485 19.271 3.529 1.00 79.31 96 THR A N 1
ATOM 764 C CA . THR A 1 96 ? -0.383 20.715 3.830 1.00 79.31 96 THR A CA 1
ATOM 765 C C . THR A 1 96 ? -0.581 21.051 5.308 1.00 79.31 96 THR A C 1
ATOM 767 O O . THR A 1 96 ? 0.155 21.875 5.840 1.00 79.31 96 THR A O 1
ATOM 770 N N . ALA A 1 97 ? -1.538 20.408 5.986 1.00 88.00 97 ALA A N 1
ATOM 771 C CA . ALA A 1 97 ? -1.878 20.663 7.389 1.00 88.00 97 ALA A CA 1
ATOM 772 C C . ALA A 1 97 ? -1.940 19.351 8.185 1.00 88.00 97 ALA A C 1
ATOM 774 O O . ALA A 1 97 ? -2.998 18.926 8.649 1.00 88.00 97 ALA A O 1
ATOM 775 N N . ARG A 1 98 ? -0.791 18.677 8.307 1.00 91.62 98 ARG A N 1
ATOM 776 C CA . ARG A 1 98 ? -0.686 17.337 8.903 1.00 91.62 98 ARG A CA 1
ATOM 777 C C . ARG A 1 98 ? -1.270 17.263 10.314 1.00 91.62 98 ARG A C 1
ATOM 779 O O . ARG A 1 98 ? -1.990 16.320 10.619 1.00 91.62 98 ARG A O 1
ATOM 786 N N . GLU A 1 99 ? -0.957 18.226 11.171 1.00 91.81 99 GLU A N 1
ATOM 787 C CA . GLU A 1 99 ? -1.394 18.259 12.568 1.00 91.81 99 GLU A CA 1
ATOM 788 C C . GLU A 1 99 ? -2.907 18.447 12.680 1.00 91.81 99 GLU A C 1
ATOM 790 O O . GLU A 1 99 ? -3.537 17.822 13.530 1.00 91.81 99 GLU A O 1
ATOM 795 N N . GLN A 1 100 ? -3.490 19.264 11.799 1.00 93.56 100 GLN A N 1
ATOM 796 C CA . GLN A 1 100 ? -4.936 19.458 11.732 1.00 93.56 100 GLN A CA 1
ATOM 797 C C . GLN A 1 100 ? -5.631 18.178 11.263 1.00 93.56 100 GLN A C 1
ATOM 799 O O . GLN A 1 100 ? -6.544 17.714 11.935 1.00 93.56 100 GLN A O 1
ATOM 804 N N . ALA A 1 101 ? -5.129 17.561 10.188 1.00 92.62 101 ALA A N 1
ATOM 805 C CA . ALA A 1 101 ? -5.639 16.289 9.683 1.00 92.62 101 ALA A CA 1
ATOM 806 C C . ALA A 1 101 ? -5.613 15.196 10.764 1.00 92.62 101 ALA A C 1
ATOM 808 O O . ALA A 1 101 ? -6.625 14.550 10.998 1.00 92.62 101 ALA A O 1
ATOM 809 N N . ILE A 1 102 ? -4.499 15.039 11.493 1.00 93.00 102 ILE A N 1
ATOM 810 C CA . ILE A 1 102 ? -4.413 14.089 12.617 1.00 93.00 102 ILE A CA 1
ATOM 811 C C . ILE A 1 102 ? -5.442 14.428 13.701 1.00 93.00 102 ILE A C 1
ATOM 813 O O . ILE A 1 102 ? -6.108 13.536 14.217 1.00 93.00 102 ILE A O 1
ATOM 817 N N . ALA A 1 103 ? -5.583 15.704 14.061 1.00 94.75 103 ALA A N 1
ATOM 818 C CA . ALA A 1 103 ? -6.535 16.106 15.086 1.00 94.75 103 ALA A CA 1
ATOM 819 C C . ALA A 1 103 ? -7.993 15.828 14.669 1.00 94.75 103 ALA A C 1
ATOM 821 O O . ALA A 1 103 ? -8.790 15.458 15.527 1.00 94.75 103 ALA A O 1
ATOM 822 N N . ASP A 1 104 ? -8.328 15.975 13.384 1.00 94.44 104 ASP A N 1
ATOM 823 C CA . ASP A 1 104 ? -9.658 15.678 12.838 1.00 94.44 104 ASP A CA 1
ATOM 824 C C . ASP A 1 104 ? -9.931 14.167 12.757 1.00 94.44 104 ASP A C 1
ATOM 826 O O . ASP A 1 104 ? -11.041 13.736 13.057 1.00 94.44 104 ASP A O 1
ATOM 830 N N . GLU A 1 105 ? -8.923 13.340 12.453 1.00 93.56 105 GLU A N 1
ATOM 831 C CA . GLU A 1 105 ? -9.034 11.871 12.550 1.00 93.56 105 GLU A CA 1
ATOM 832 C C . GLU A 1 105 ? -9.263 11.415 13.991 1.00 93.56 105 GLU A C 1
ATOM 834 O O . GLU A 1 105 ? -10.037 10.495 14.241 1.00 93.56 105 GLU A O 1
ATOM 839 N N . LEU A 1 106 ? -8.593 12.044 14.959 1.00 95.12 106 LEU A N 1
ATOM 840 C CA . LEU A 1 106 ? -8.778 11.708 16.370 1.00 95.12 106 LEU A CA 1
ATOM 841 C C . LEU A 1 106 ? -10.158 12.109 16.874 1.00 95.12 106 LEU A C 1
ATOM 843 O O . LEU A 1 106 ? -10.785 11.326 17.586 1.00 95.12 106 LEU A O 1
ATOM 847 N N . ASP A 1 107 ? -10.625 13.296 16.495 1.00 96.06 107 ASP A N 1
ATOM 848 C CA . ASP A 1 107 ? -11.968 13.768 16.822 1.00 96.06 107 ASP A CA 1
ATOM 849 C C . ASP A 1 107 ? -13.031 12.816 16.273 1.00 96.06 107 ASP A C 1
ATOM 851 O O . ASP A 1 107 ? -13.905 12.376 17.008 1.00 96.06 107 ASP A O 1
ATOM 855 N N . ASP A 1 108 ? -12.873 12.385 15.023 1.00 94.50 108 ASP A N 1
ATOM 856 C CA . ASP A 1 108 ? -13.722 11.389 14.378 1.00 94.50 108 ASP A CA 1
ATOM 857 C C . ASP A 1 108 ? -13.805 10.066 15.170 1.00 94.50 108 ASP A C 1
ATOM 859 O O . ASP A 1 108 ? -14.890 9.497 15.339 1.00 94.50 108 ASP A O 1
ATOM 863 N N . ARG A 1 109 ? -12.686 9.579 15.729 1.00 94.31 109 ARG A N 1
ATOM 864 C CA . ARG A 1 109 ? -12.686 8.376 16.588 1.00 94.31 109 ARG A CA 1
ATOM 865 C C . ARG A 1 109 ? -13.344 8.611 17.931 1.00 94.31 109 ARG A C 1
ATOM 867 O O . ARG A 1 109 ? -14.135 7.771 18.362 1.00 94.31 109 ARG A O 1
ATOM 874 N N . VAL A 1 110 ? -13.035 9.730 18.578 1.00 96.06 110 VAL A N 1
ATOM 875 C CA . VAL A 1 110 ? -13.652 10.095 19.855 1.00 96.06 110 VAL A CA 1
ATOM 876 C C . VAL A 1 110 ? -15.165 10.225 19.683 1.00 96.06 110 VAL A C 1
ATOM 878 O O . VAL A 1 110 ? -15.906 9.623 20.459 1.00 96.06 110 VAL A O 1
ATOM 881 N N . ASP A 1 111 ? -15.631 10.920 18.646 1.00 95.56 111 ASP A N 1
ATOM 882 C CA . ASP A 1 111 ? -17.053 11.111 18.349 1.00 95.56 111 ASP A CA 1
ATOM 883 C C . ASP A 1 111 ? -17.758 9.771 18.110 1.00 95.56 111 ASP A C 1
ATOM 885 O O . ASP A 1 111 ? -18.777 9.480 18.732 1.00 95.56 111 ASP A O 1
ATOM 889 N N . THR A 1 112 ? -17.163 8.898 17.294 1.00 95.12 112 THR A N 1
ATOM 890 C CA . THR A 1 112 ? -17.739 7.578 16.973 1.00 95.12 112 THR A CA 1
ATOM 891 C C . THR A 1 112 ? -17.909 6.710 18.205 1.00 95.12 112 THR A C 1
ATOM 893 O O . THR A 1 112 ? -18.960 6.109 18.406 1.00 95.12 112 THR A O 1
ATOM 896 N N . VAL A 1 113 ? -16.876 6.640 19.045 1.00 95.06 113 VAL A N 1
ATOM 897 C CA . VAL A 1 113 ? -16.906 5.804 20.246 1.00 95.06 113 VAL A CA 1
ATOM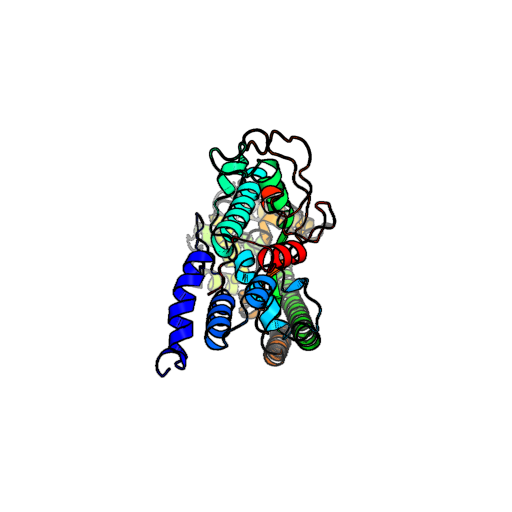 898 C C . VAL A 1 113 ? -17.875 6.380 21.273 1.00 95.06 113 VAL A C 1
ATOM 900 O O . VAL A 1 113 ? -18.665 5.642 21.860 1.00 95.06 113 VAL A O 1
ATOM 903 N N . THR A 1 114 ? -17.851 7.695 21.483 1.00 94.31 114 THR A N 1
ATOM 904 C CA . THR A 1 114 ? -18.676 8.337 22.517 1.00 94.31 114 THR A CA 1
ATOM 905 C C . THR A 1 114 ? -20.150 8.391 22.128 1.00 94.31 114 THR A C 1
ATOM 907 O O . THR A 1 114 ? -20.997 8.014 22.939 1.00 94.31 114 THR A O 1
ATOM 910 N N . ARG A 1 115 ? -20.486 8.719 20.878 1.00 93.12 115 ARG A N 1
ATOM 911 C CA . ARG A 1 115 ? -21.876 8.647 20.406 1.00 93.12 115 ARG A CA 1
ATOM 912 C C . ARG A 1 115 ? -22.358 7.211 20.268 1.00 93.12 115 ARG A C 1
ATOM 914 O O . ARG A 1 115 ? -23.475 6.915 20.678 1.00 93.12 115 ARG A O 1
ATOM 921 N N . GLY A 1 116 ? -21.525 6.328 19.717 1.00 92.81 116 GLY A N 1
ATOM 922 C CA . GLY A 1 116 ? -21.905 4.951 19.407 1.00 92.81 116 GLY A CA 1
ATOM 923 C C . GLY A 1 116 ? -22.122 4.074 20.638 1.00 92.81 116 GLY A C 1
ATOM 924 O O . GLY A 1 116 ? -23.056 3.278 20.650 1.00 92.81 116 GLY A O 1
ATOM 925 N N . PHE A 1 117 ? -21.302 4.229 21.685 1.00 93.44 117 PHE A N 1
ATOM 926 C CA . PHE A 1 117 ? -21.384 3.375 22.877 1.00 93.44 117 PHE A CA 1
ATOM 927 C C . PHE A 1 117 ? -21.922 4.065 24.134 1.00 93.44 117 PHE A C 1
ATOM 929 O O . PHE A 1 117 ? -22.416 3.375 25.022 1.00 93.44 117 PHE A O 1
ATOM 936 N N . LEU A 1 118 ? -21.817 5.395 24.242 1.00 91.31 118 LEU A N 1
ATOM 937 C CA . LEU A 1 118 ? -22.263 6.141 25.429 1.00 91.31 118 LEU A CA 1
ATOM 938 C C . LEU A 1 118 ? -23.485 7.024 25.158 1.00 91.31 118 LEU A C 1
ATOM 940 O O . LEU A 1 118 ? -24.028 7.597 26.098 1.00 91.31 118 LEU A O 1
ATOM 944 N N . GLY A 1 119 ? -23.890 7.194 23.893 1.00 90.56 119 GLY A N 1
ATOM 945 C CA . GLY A 1 119 ? -24.951 8.132 23.522 1.00 90.56 119 GLY A CA 1
ATOM 946 C C . GLY A 1 119 ? -24.622 9.594 23.851 1.00 90.56 119 GLY A C 1
ATOM 947 O O . GLY A 1 119 ? -25.528 10.419 23.934 1.00 90.56 119 GLY A O 1
ATOM 948 N N . LEU A 1 120 ? -23.340 9.924 24.055 1.00 89.44 120 LEU A N 1
ATOM 949 C CA . LEU A 1 120 ? -22.883 11.258 24.438 1.00 89.44 120 LEU A CA 1
ATOM 950 C C . LEU A 1 120 ? -22.086 11.924 23.329 1.00 89.44 120 LEU A C 1
ATOM 952 O O . LEU A 1 120 ? -21.333 11.280 22.604 1.00 89.44 120 LEU A O 1
ATOM 956 N N . THR A 1 121 ? -22.198 13.249 23.262 1.00 89.88 121 THR A N 1
ATOM 957 C CA . THR A 1 121 ? -21.379 14.063 22.365 1.00 89.88 121 THR A CA 1
ATOM 958 C C . THR A 1 121 ? -20.202 14.641 23.141 1.00 89.88 121 THR A C 1
ATOM 960 O O . THR A 1 121 ? -20.384 15.531 23.965 1.00 89.88 121 THR A O 1
ATOM 963 N N . VAL A 1 122 ? -18.988 14.153 22.885 1.00 94.31 122 VAL A N 1
ATOM 964 C CA . VAL A 1 122 ? -17.775 14.639 23.575 1.00 94.31 122 VAL A CA 1
ATOM 965 C C . VAL A 1 122 ? -16.957 15.602 22.708 1.00 94.31 122 VAL A C 1
ATOM 967 O O . VAL A 1 122 ? -16.245 16.449 23.241 1.00 94.31 122 VAL A O 1
ATOM 970 N N . SER A 1 123 ? -17.097 15.555 21.382 1.00 93.44 123 SER A N 1
ATOM 971 C CA . SER A 1 123 ? -16.278 16.333 20.440 1.00 93.44 123 SER A CA 1
ATOM 972 C C . SER A 1 123 ? -16.358 17.851 20.594 1.00 93.44 123 SER A C 1
ATOM 974 O O . SER A 1 123 ? -15.370 18.546 20.368 1.00 93.44 123 SER A O 1
ATOM 976 N N . CYS A 1 124 ? -17.475 18.407 21.074 1.00 93.38 124 CYS A N 1
ATOM 977 C CA . CYS A 1 124 ? -17.545 19.844 21.364 1.00 93.38 124 CYS A CA 1
ATOM 978 C C . CYS A 1 124 ? -16.538 20.272 22.449 1.00 93.38 124 CYS A C 1
ATOM 980 O O . CYS A 1 124 ? -16.086 21.418 22.441 1.00 93.38 124 CYS A O 1
ATOM 982 N N . ALA A 1 125 ? -16.125 19.348 23.331 1.00 96.25 125 ALA A N 1
ATOM 983 C CA . ALA A 1 125 ? -15.126 19.625 24.354 1.00 96.25 125 ALA A CA 1
ATOM 984 C C . ALA A 1 125 ? -13.688 19.774 23.804 1.00 96.25 125 ALA A C 1
ATOM 986 O O . ALA A 1 125 ? -12.767 20.157 24.525 1.00 96.25 125 ALA A O 1
ATOM 987 N N . ARG A 1 126 ? -13.473 19.540 22.502 1.00 96.19 126 ARG A N 1
ATOM 988 C CA . ARG A 1 126 ? -12.177 19.704 21.824 1.00 96.19 126 ARG A CA 1
ATOM 989 C C . ARG A 1 126 ? -11.586 21.103 21.985 1.00 96.19 126 ARG A C 1
ATOM 991 O O . ARG A 1 126 ? -10.365 21.251 22.105 1.00 96.19 126 ARG A O 1
ATOM 998 N N . CYS A 1 127 ? -12.433 22.131 22.015 1.00 95.56 127 CYS A N 1
ATOM 999 C CA . CYS A 1 127 ? -12.008 23.532 22.050 1.00 95.56 127 CYS A CA 1
ATOM 1000 C C . CYS A 1 127 ? -12.171 24.196 23.426 1.00 95.56 127 CYS A C 1
ATOM 1002 O O . CYS A 1 127 ? -11.404 25.096 23.762 1.00 95.56 127 CYS A O 1
ATOM 1004 N N . HIS A 1 128 ? -13.162 23.791 24.209 1.00 95.94 128 HIS A N 1
ATOM 1005 C CA . HIS A 1 128 ? -13.487 24.364 25.515 1.00 95.94 128 HIS A CA 1
ATOM 1006 C C . HIS A 1 128 ? -14.241 23.324 26.343 1.00 95.94 128 HIS A C 1
ATOM 1008 O O . HIS A 1 128 ? -14.714 22.355 25.773 1.00 95.94 128 HIS A O 1
ATOM 1014 N N . ASP A 1 129 ? -14.404 23.509 27.652 1.00 95.31 129 ASP A N 1
ATOM 1015 C CA . ASP A 1 129 ? -15.270 22.616 28.437 1.00 95.31 129 ASP A CA 1
ATOM 1016 C C . ASP A 1 129 ? -16.692 22.606 27.862 1.00 95.31 129 ASP A C 1
ATOM 1018 O O . ASP A 1 129 ? -17.201 23.652 27.445 1.00 95.31 129 ASP A O 1
ATOM 1022 N N . HIS A 1 130 ? -17.327 21.435 27.792 1.00 93.75 130 HIS A N 1
ATOM 1023 C CA . HIS A 1 130 ? -18.643 21.299 27.178 1.00 93.75 130 HIS A CA 1
ATOM 1024 C C . HIS A 1 130 ? -19.654 22.261 27.819 1.00 93.75 130 HIS A C 1
ATOM 1026 O O . HIS A 1 130 ? -19.665 22.466 29.029 1.00 93.75 130 HIS A O 1
ATOM 1032 N N . LYS A 1 131 ? -20.513 22.879 26.997 1.00 90.31 131 LYS A N 1
ATOM 1033 C CA . LYS A 1 131 ? -21.363 23.997 27.440 1.00 90.31 131 LYS A CA 1
ATOM 1034 C C . LYS A 1 131 ? -22.374 23.601 28.522 1.00 90.31 131 LYS A C 1
ATOM 1036 O O . LYS A 1 131 ? -22.694 24.424 29.375 1.00 90.31 131 LYS A O 1
ATOM 1041 N N . PHE A 1 132 ? -22.914 22.387 28.436 1.00 88.81 132 PHE A N 1
ATOM 1042 C CA . PHE A 1 132 ? -24.020 21.929 29.287 1.00 88.81 132 PHE A CA 1
ATOM 1043 C C . PHE A 1 132 ? -23.730 20.625 30.025 1.00 88.81 132 PHE A C 1
ATOM 1045 O O . PHE A 1 132 ? -24.287 20.394 31.093 1.00 88.81 132 PHE A O 1
ATOM 1052 N N . ASP A 1 133 ? -22.850 19.799 29.467 1.00 89.94 133 ASP A N 1
ATOM 1053 C CA . ASP A 1 133 ? -22.556 18.479 30.020 1.00 89.94 133 ASP A CA 1
ATOM 1054 C C . ASP A 1 133 ? -21.265 18.577 30.826 1.00 89.94 133 ASP A C 1
ATOM 1056 O O . ASP A 1 133 ? -20.388 19.367 30.466 1.00 89.94 133 ASP A O 1
ATOM 1060 N N . PRO A 1 134 ? -21.101 17.785 31.894 1.00 91.12 134 PRO A N 1
ATOM 1061 C CA . PRO A 1 134 ? -19.917 17.833 32.737 1.00 91.12 134 PRO A CA 1
ATOM 1062 C C . PRO A 1 134 ? -18.768 17.052 32.071 1.00 91.12 134 PRO A C 1
ATOM 1064 O O . PRO A 1 134 ? -18.291 16.037 32.578 1.00 91.12 134 PRO A O 1
ATOM 1067 N N . VAL A 1 135 ? -18.360 17.510 30.888 1.00 94.12 135 VAL A N 1
ATOM 1068 C CA . VAL A 1 135 ? -17.268 16.970 30.077 1.00 94.12 135 VAL A CA 1
ATOM 1069 C C . VAL A 1 135 ? -16.263 18.092 29.867 1.00 94.12 135 VAL A C 1
ATOM 1071 O O . VAL A 1 135 ? -16.512 19.046 29.129 1.00 94.12 135 VAL A O 1
ATOM 1074 N N . SER A 1 136 ? -15.126 17.991 30.543 1.00 95.81 136 SER A N 1
ATOM 1075 C CA . SER A 1 136 ? -14.052 18.971 30.414 1.00 95.81 136 SER A CA 1
ATOM 1076 C C . SER A 1 136 ? -13.275 18.781 29.112 1.00 95.81 136 SER A C 1
ATOM 1078 O O . SER A 1 136 ? -13.238 17.695 28.527 1.00 95.81 136 SER A O 1
ATOM 1080 N N . GLN A 1 137 ? -12.556 19.818 28.692 1.00 96.62 137 GLN A N 1
ATOM 1081 C CA . GLN A 1 137 ? -11.592 19.717 27.605 1.00 96.62 137 GLN A CA 1
ATOM 1082 C C . GLN A 1 137 ? -10.523 18.654 27.908 1.00 96.62 137 GLN A C 1
ATOM 1084 O O . GLN A 1 137 ? -10.093 17.927 27.013 1.00 96.62 137 GLN A O 1
ATOM 1089 N N . VAL A 1 138 ? -10.122 18.508 29.177 1.00 96.62 138 VAL A N 1
ATOM 1090 C CA . VAL A 1 138 ? -9.189 17.454 29.603 1.00 96.62 138 VAL A CA 1
ATOM 1091 C C . VAL A 1 138 ? -9.766 16.065 29.325 1.00 96.62 138 VAL A C 1
ATOM 1093 O O . VAL A 1 138 ? -9.022 15.197 28.881 1.00 96.62 138 VAL A O 1
ATOM 1096 N N . ASP A 1 139 ? -11.069 15.849 29.531 1.00 96.62 139 ASP A N 1
ATOM 1097 C CA . ASP A 1 139 ? -11.723 14.563 29.249 1.00 96.62 139 ASP A CA 1
ATOM 1098 C C . ASP A 1 139 ? -11.688 14.221 27.756 1.00 96.62 139 ASP A C 1
ATOM 1100 O O . ASP A 1 139 ? -11.377 13.084 27.397 1.00 96.62 139 ASP A O 1
ATOM 1104 N N . TYR A 1 140 ? -11.924 15.207 26.883 1.00 97.56 140 TYR A N 1
ATOM 1105 C CA . TYR A 1 140 ? -11.783 15.018 25.437 1.00 97.56 140 TYR A CA 1
ATOM 1106 C C . TYR A 1 140 ? -10.357 14.586 25.065 1.00 97.56 140 TYR A C 1
ATOM 1108 O O . TYR A 1 140 ? -10.173 13.566 24.400 1.00 97.56 140 TYR A O 1
ATOM 1116 N N . TYR A 1 141 ? -9.329 15.317 25.516 1.00 98.00 141 TYR A N 1
ATOM 1117 C CA . TYR A 1 141 ? -7.942 14.984 25.160 1.00 98.00 141 TYR A CA 1
ATOM 1118 C C . TYR A 1 141 ? -7.446 13.698 25.839 1.00 98.00 141 TYR A C 1
ATOM 1120 O O . TYR A 1 141 ? -6.601 13.004 25.271 1.00 98.00 141 TYR A O 1
ATOM 1128 N N . ALA A 1 142 ? -8.000 13.339 27.001 1.00 97.25 142 ALA A N 1
ATOM 1129 C CA . ALA A 1 142 ? -7.755 12.059 27.657 1.00 97.25 142 ALA A CA 1
ATOM 1130 C C . ALA A 1 142 ? -8.263 10.880 26.810 1.00 97.25 142 ALA A C 1
ATOM 1132 O O . ALA A 1 142 ? -7.573 9.866 26.713 1.00 97.25 142 ALA A O 1
ATOM 1133 N N . LEU A 1 143 ? -9.422 11.022 26.157 1.00 97.06 143 LEU A N 1
ATOM 1134 C CA . LEU A 1 143 ? -9.937 10.038 25.200 1.00 97.06 143 LEU A CA 1
ATOM 1135 C C . LEU A 1 143 ? -9.156 10.063 23.881 1.00 97.06 143 LEU A C 1
ATOM 1137 O O . LEU A 1 143 ? -8.736 9.013 23.399 1.00 97.06 143 LEU A O 1
ATOM 1141 N N . ALA A 1 144 ? -8.893 11.246 23.318 1.00 97.44 144 ALA A N 1
ATOM 1142 C CA . ALA A 1 144 ? -8.144 11.383 22.066 1.00 97.44 144 ALA A CA 1
ATOM 1143 C C . ALA A 1 144 ? -6.745 10.750 22.162 1.00 97.44 144 ALA A C 1
ATOM 1145 O O . ALA A 1 144 ? -6.297 10.079 21.233 1.00 97.44 144 ALA A O 1
ATOM 1146 N N . GLY A 1 145 ? -6.072 10.890 23.310 1.00 97.38 145 GLY A N 1
ATOM 1147 C CA . GLY A 1 145 ? -4.767 10.277 23.558 1.00 97.38 145 GLY A CA 1
ATOM 1148 C C . GLY A 1 145 ? -4.769 8.742 23.545 1.00 97.38 145 GLY A C 1
ATOM 1149 O O . GLY A 1 145 ? -3.732 8.134 23.294 1.00 97.38 145 GLY A O 1
ATOM 1150 N N . ILE A 1 146 ? -5.914 8.087 23.765 1.00 97.00 146 ILE A N 1
ATOM 1151 C CA . ILE A 1 146 ? -6.035 6.621 23.676 1.00 97.00 146 ILE A CA 1
ATOM 1152 C C . ILE A 1 146 ? -5.880 6.156 22.224 1.00 97.00 146 ILE A C 1
ATOM 1154 O O . ILE A 1 146 ? -5.266 5.120 21.969 1.00 97.00 146 ILE A O 1
ATOM 1158 N N . PHE A 1 147 ? -6.383 6.938 21.269 1.00 95.88 147 PHE A N 1
ATOM 1159 C CA . PHE A 1 147 ? -6.270 6.629 19.846 1.00 95.88 147 PHE A CA 1
ATOM 1160 C C . PHE A 1 147 ? -5.016 7.239 19.222 1.00 95.88 147 PHE A C 1
ATOM 1162 O O . PHE A 1 147 ? -4.458 6.646 18.312 1.00 95.88 147 PHE A O 1
ATOM 1169 N N . ASN A 1 148 ? -4.510 8.362 19.731 1.00 96.06 148 ASN A N 1
ATOM 1170 C CA . ASN A 1 148 ? -3.356 9.053 19.159 1.00 96.06 148 ASN A CA 1
ATOM 1171 C C . ASN A 1 148 ? -2.126 8.149 18.959 1.00 96.06 148 ASN A C 1
ATOM 1173 O O . ASN A 1 148 ? -1.754 7.370 19.838 1.00 96.06 148 ASN A O 1
ATOM 1177 N N . GLY A 1 149 ? -1.487 8.279 17.793 1.00 91.75 149 GLY A N 1
ATOM 1178 C CA . GLY A 1 149 ? -0.324 7.480 17.402 1.00 91.75 149 GLY A CA 1
ATOM 1179 C C . GLY A 1 149 ? -0.642 6.091 16.841 1.00 91.75 149 GLY A C 1
ATOM 1180 O O . GLY A 1 149 ? 0.260 5.256 16.764 1.00 91.75 149 GLY A O 1
ATOM 1181 N N . PHE A 1 150 ? -1.895 5.808 16.478 1.00 90.62 150 PHE A N 1
ATOM 1182 C CA . PHE A 1 150 ? -2.239 4.582 15.759 1.00 90.62 150 PHE A CA 1
ATOM 1183 C C . PHE A 1 150 ? -1.892 4.668 14.268 1.00 90.62 150 PHE A C 1
ATOM 1185 O O . PHE A 1 150 ? -1.655 5.739 13.709 1.00 90.62 150 PHE A O 1
ATOM 1192 N N . SER A 1 151 ? -1.857 3.518 13.605 1.00 90.88 151 SER A N 1
ATOM 1193 C CA . SER A 1 151 ? -1.797 3.414 12.148 1.00 90.88 151 SER A CA 1
ATOM 1194 C C . SER A 1 151 ? -2.839 2.418 11.665 1.00 90.88 151 SER A C 1
ATOM 1196 O O . SER A 1 151 ? -2.966 1.341 12.250 1.00 90.88 151 SER A O 1
ATOM 1198 N N . ASN A 1 152 ? -3.551 2.769 10.594 1.00 90.38 152 ASN A N 1
ATOM 1199 C CA . ASN A 1 152 ? -4.407 1.829 9.875 1.00 90.38 152 ASN A CA 1
ATOM 1200 C C . ASN A 1 152 ? -3.534 0.766 9.209 1.00 90.38 152 ASN A C 1
ATOM 1202 O O . ASN A 1 152 ? -2.548 1.090 8.543 1.00 90.38 152 ASN A O 1
ATOM 1206 N N . VAL A 1 153 ? -3.884 -0.497 9.412 1.00 91.75 153 VAL A N 1
ATOM 1207 C CA . VAL A 1 153 ? -3.155 -1.648 8.879 1.00 91.75 153 VAL A CA 1
ATOM 1208 C C . VAL A 1 153 ? -4.136 -2.715 8.417 1.00 91.75 153 VAL A C 1
ATOM 1210 O O . VAL A 1 153 ? -5.187 -2.904 9.023 1.00 91.75 153 VAL A O 1
ATOM 1213 N N . ASP A 1 154 ? -3.754 -3.460 7.387 1.00 91.25 154 ASP A N 1
ATOM 1214 C CA . ASP A 1 154 ? -4.392 -4.737 7.089 1.00 91.25 154 ASP A CA 1
ATOM 1215 C C . ASP A 1 154 ? -3.737 -5.815 7.955 1.00 91.25 154 ASP A C 1
ATOM 1217 O O . ASP A 1 154 ? -2.530 -6.062 7.863 1.00 91.25 154 ASP A O 1
ATOM 1221 N N . VAL A 1 155 ? -4.522 -6.439 8.833 1.00 91.62 155 VAL A N 1
ATOM 1222 C CA . VAL A 1 155 ? -4.053 -7.550 9.668 1.00 91.62 155 VAL A CA 1
ATOM 1223 C C . VAL A 1 155 ? -4.447 -8.882 9.037 1.00 91.62 155 VAL A C 1
ATOM 1225 O O . VAL A 1 155 ? -5.601 -9.042 8.627 1.00 91.62 155 VAL A O 1
ATOM 1228 N N . PRO A 1 156 ? -3.524 -9.856 8.962 1.00 92.69 156 PRO A N 1
ATOM 1229 C CA . PRO A 1 156 ? -3.860 -11.199 8.523 1.00 92.69 156 PRO A CA 1
ATOM 1230 C C . PRO A 1 156 ? -4.925 -11.832 9.416 1.00 92.69 156 PRO A C 1
ATOM 1232 O O . PRO A 1 156 ? -4.778 -11.890 10.635 1.00 92.69 156 PRO A O 1
ATOM 1235 N N . LEU A 1 157 ? -5.965 -12.372 8.790 1.00 90.31 157 LEU A N 1
ATOM 1236 C CA . LEU A 1 157 ? -6.923 -13.275 9.413 1.00 90.31 157 LEU A CA 1
ATOM 1237 C C . LEU A 1 157 ? -6.523 -14.736 9.147 1.00 90.31 157 LEU A C 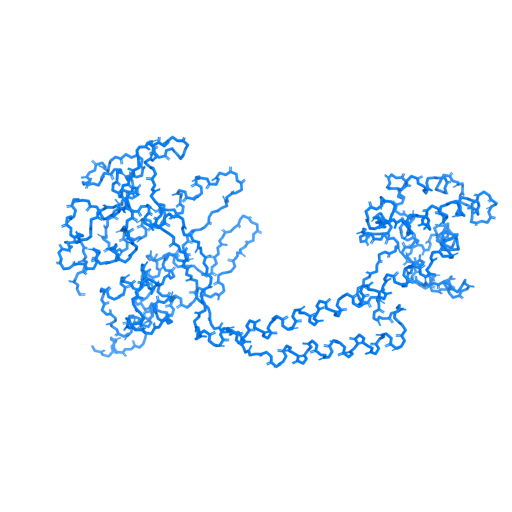1
ATOM 1239 O O . LEU A 1 157 ? -7.333 -15.560 8.729 1.00 90.31 157 LEU A O 1
ATOM 1243 N N . ALA A 1 158 ? -5.243 -15.046 9.342 1.00 89.94 158 ALA A N 1
ATOM 1244 C CA . ALA A 1 158 ? -4.711 -16.398 9.232 1.00 89.94 158 ALA A CA 1
ATOM 1245 C C . ALA A 1 158 ? -3.667 -16.671 10.316 1.00 89.94 158 ALA A C 1
ATOM 1247 O O . ALA A 1 158 ? -3.110 -15.750 10.915 1.00 89.94 158 ALA A O 1
ATOM 1248 N N . LEU A 1 159 ? -3.406 -17.955 10.566 1.00 89.62 159 LEU A N 1
ATOM 1249 C CA . LEU A 1 159 ? -2.386 -18.375 11.521 1.00 89.62 159 LEU A CA 1
ATOM 1250 C C . LEU A 1 159 ? -0.986 -17.910 11.074 1.00 89.62 159 LEU A C 1
ATOM 1252 O O . LEU A 1 159 ? -0.725 -17.868 9.866 1.00 89.62 159 LEU A O 1
ATOM 1256 N N . PRO A 1 160 ? -0.060 -17.631 12.013 1.00 90.62 160 PRO A N 1
ATOM 1257 C CA . PRO A 1 160 ? 1.283 -17.145 11.690 1.00 90.62 160 PRO A CA 1
ATOM 1258 C C . PRO A 1 160 ? 2.040 -18.002 10.667 1.00 90.62 160 PRO A C 1
ATOM 1260 O O . PRO A 1 160 ? 2.718 -17.457 9.798 1.00 90.62 160 PRO A O 1
ATOM 1263 N N . ASP A 1 161 ? 1.886 -19.327 10.712 1.00 93.94 161 ASP A N 1
ATOM 1264 C CA . ASP A 1 161 ? 2.550 -20.234 9.769 1.00 93.94 161 ASP A CA 1
ATOM 1265 C C . ASP A 1 161 ? 2.007 -20.110 8.340 1.00 93.94 161 ASP A C 1
ATOM 1267 O O . ASP A 1 161 ? 2.778 -20.171 7.382 1.00 93.94 161 ASP A O 1
ATOM 1271 N N . VAL A 1 162 ? 0.700 -19.863 8.182 1.00 93.88 162 VAL A N 1
ATOM 1272 C CA . VAL A 1 162 ? 0.075 -19.613 6.871 1.00 93.88 162 VAL A CA 1
ATOM 1273 C C . VAL A 1 162 ? 0.586 -18.297 6.292 1.00 93.88 162 VAL A C 1
ATOM 1275 O O . VAL A 1 162 ? 0.957 -18.238 5.119 1.00 93.88 162 VAL A O 1
ATOM 1278 N N . VAL A 1 163 ? 0.658 -17.259 7.130 1.00 94.50 163 VAL A N 1
ATOM 1279 C CA . VAL A 1 163 ? 1.194 -15.947 6.746 1.00 94.50 163 VAL A CA 1
ATOM 1280 C C . VAL A 1 163 ? 2.649 -16.075 6.308 1.00 94.50 163 VAL A C 1
ATOM 1282 O O . VAL A 1 163 ? 3.005 -15.668 5.205 1.00 94.50 163 VAL A O 1
ATOM 1285 N N . LYS A 1 164 ? 3.475 -16.737 7.123 1.00 96.12 164 LYS A N 1
ATOM 1286 C CA . LYS A 1 164 ? 4.893 -16.970 6.840 1.00 96.12 164 LYS A CA 1
ATOM 1287 C C . LYS A 1 164 ? 5.107 -17.766 5.551 1.00 96.12 164 LYS A C 1
ATOM 1289 O O . LYS A 1 164 ? 6.015 -17.441 4.787 1.00 96.12 164 LYS A O 1
ATOM 1294 N N . ALA A 1 165 ? 4.294 -18.793 5.299 1.00 95.88 165 ALA A N 1
ATOM 1295 C CA . ALA A 1 165 ? 4.369 -19.584 4.074 1.00 95.88 165 ALA A CA 1
ATOM 1296 C C . ALA A 1 165 ? 4.053 -18.739 2.829 1.00 95.88 165 ALA A C 1
ATOM 1298 O O . ALA A 1 165 ? 4.802 -18.787 1.851 1.00 95.88 165 ALA A O 1
ATOM 1299 N N . PHE A 1 166 ? 2.992 -17.926 2.880 1.00 96.56 166 PHE A N 1
ATOM 1300 C CA . PHE A 1 166 ? 2.641 -17.007 1.797 1.00 96.56 166 PHE A CA 1
ATOM 1301 C C . PHE A 1 166 ? 3.725 -15.953 1.563 1.00 96.56 166 PHE A C 1
ATOM 1303 O O . PHE A 1 166 ? 4.200 -15.809 0.437 1.00 96.56 166 PHE A O 1
ATOM 1310 N N . ASP A 1 167 ? 4.178 -15.271 2.616 1.00 96.12 167 ASP A N 1
ATOM 1311 C CA . ASP A 1 167 ? 5.203 -14.228 2.520 1.00 96.12 167 ASP A CA 1
ATOM 1312 C C . ASP A 1 167 ? 6.526 -14.786 1.972 1.00 96.12 167 ASP A C 1
ATOM 1314 O O . ASP A 1 167 ? 7.183 -14.152 1.142 1.00 96.12 167 ASP A O 1
ATOM 1318 N N . SER A 1 168 ? 6.904 -16.003 2.380 1.00 97.00 168 SER A N 1
ATOM 1319 C CA . SER A 1 168 ? 8.078 -16.698 1.844 1.00 97.00 168 SER A CA 1
ATOM 1320 C C . SER A 1 168 ? 7.933 -17.009 0.352 1.00 97.00 168 SER A C 1
ATOM 1322 O O . SER A 1 168 ? 8.873 -16.783 -0.412 1.00 97.00 168 SER A O 1
ATOM 1324 N N . ALA A 1 169 ? 6.767 -17.491 -0.087 1.00 97.50 169 ALA A N 1
ATOM 1325 C CA . ALA A 1 169 ? 6.507 -17.764 -1.500 1.00 97.50 169 ALA A CA 1
ATOM 1326 C C . ALA A 1 169 ? 6.516 -16.473 -2.339 1.00 97.50 169 ALA A C 1
ATOM 1328 O O . ALA A 1 169 ? 7.162 -16.413 -3.385 1.00 97.50 169 ALA A O 1
ATOM 1329 N N . GLN A 1 170 ? 5.891 -15.396 -1.848 1.00 97.50 170 GLN A N 1
ATOM 1330 C CA . GLN A 1 170 ? 5.913 -14.089 -2.515 1.00 97.50 170 GLN A CA 1
ATOM 1331 C C . GLN A 1 170 ? 7.327 -13.512 -2.610 1.00 97.50 170 GLN A C 1
ATOM 1333 O O . GLN A 1 170 ? 7.690 -12.920 -3.629 1.00 97.50 170 GLN A O 1
ATOM 1338 N N . LYS A 1 171 ? 8.155 -13.711 -1.579 1.00 98.06 171 LYS A N 1
ATOM 1339 C CA . LYS A 1 171 ? 9.567 -13.326 -1.616 1.00 98.06 171 LYS A CA 1
ATOM 1340 C C . LYS A 1 171 ? 10.316 -14.062 -2.731 1.00 98.06 171 LYS A C 1
ATOM 1342 O O . LYS A 1 171 ? 11.007 -13.404 -3.503 1.00 98.06 171 LYS A O 1
ATOM 1347 N N . GLN A 1 172 ? 10.127 -15.376 -2.866 1.00 97.94 172 GLN A N 1
ATOM 1348 C CA . GLN A 1 172 ? 10.742 -16.166 -3.941 1.00 97.94 172 GLN A CA 1
ATOM 1349 C C . GLN A 1 172 ? 10.279 -15.708 -5.329 1.00 97.94 172 GLN A C 1
ATOM 1351 O O . GLN A 1 172 ? 11.107 -15.507 -6.215 1.00 97.94 172 GLN A O 1
ATOM 1356 N N . VAL A 1 173 ? 8.974 -15.467 -5.509 1.00 98.31 173 VAL A N 1
ATOM 1357 C CA . VAL A 1 173 ? 8.426 -14.914 -6.758 1.00 98.31 173 VAL A CA 1
ATOM 1358 C C . VAL A 1 173 ? 9.079 -13.573 -7.083 1.00 98.31 173 VAL A C 1
ATOM 1360 O O . VAL A 1 173 ? 9.522 -13.365 -8.209 1.00 98.31 173 VAL A O 1
ATOM 1363 N N . LYS A 1 174 ? 9.182 -12.668 -6.104 1.00 98.38 174 LYS A N 1
ATOM 1364 C CA . LYS A 1 174 ? 9.789 -11.343 -6.285 1.00 98.38 174 LYS A CA 1
ATOM 1365 C C . LYS A 1 174 ? 11.278 -11.425 -6.622 1.00 98.38 174 LYS A C 1
ATOM 1367 O O . LYS A 1 174 ? 11.760 -10.648 -7.442 1.00 98.38 174 LYS A O 1
ATOM 1372 N N . GLU A 1 175 ? 12.015 -12.336 -5.995 1.00 98.25 175 GLU A N 1
ATOM 1373 C CA . GLU A 1 175 ? 13.435 -12.563 -6.278 1.00 98.25 175 GLU A CA 1
ATOM 1374 C C . GLU A 1 175 ? 13.649 -13.133 -7.688 1.00 98.25 175 GLU A C 1
ATOM 1376 O O . GLU A 1 175 ? 14.517 -12.644 -8.422 1.00 98.25 175 GLU A O 1
ATOM 1381 N N . ALA A 1 176 ? 12.832 -14.106 -8.098 1.00 98.31 176 ALA A N 1
ATOM 1382 C CA . ALA A 1 176 ? 12.864 -14.678 -9.441 1.00 98.31 176 ALA A CA 1
ATOM 1383 C C . ALA A 1 176 ? 12.481 -13.637 -10.507 1.00 98.31 176 ALA A C 1
ATOM 1385 O O . ALA A 1 176 ? 13.221 -13.447 -11.471 1.00 98.31 176 ALA A O 1
ATOM 1386 N N . ASP A 1 177 ? 11.396 -12.887 -10.293 1.00 98.06 177 ASP A N 1
ATOM 1387 C CA . ASP A 1 177 ? 10.934 -11.825 -11.195 1.00 98.06 177 ASP A CA 1
ATOM 1388 C C . ASP A 1 177 ? 11.962 -10.686 -11.292 1.00 98.06 177 ASP A C 1
ATOM 1390 O O . ASP A 1 177 ? 12.294 -10.212 -12.376 1.00 98.06 177 ASP A O 1
ATOM 1394 N N . GLY A 1 178 ? 12.573 -10.302 -10.168 1.00 98.19 178 GLY A N 1
ATOM 1395 C CA . GLY A 1 178 ? 13.676 -9.343 -10.148 1.00 98.19 178 GLY A CA 1
ATOM 1396 C C . GLY A 1 178 ? 14.913 -9.836 -10.905 1.00 98.19 178 GLY A C 1
ATOM 1397 O O . GLY A 1 178 ? 15.623 -9.043 -11.523 1.00 98.19 178 GLY A O 1
ATOM 1398 N N . THR A 1 179 ? 15.183 -11.139 -10.892 1.00 98.19 179 THR A N 1
ATOM 1399 C CA . THR A 1 179 ? 16.291 -11.736 -11.652 1.00 98.19 179 THR A CA 1
ATOM 1400 C C . THR A 1 179 ? 15.976 -11.776 -13.146 1.00 98.19 179 THR A C 1
ATOM 1402 O O . THR A 1 179 ? 16.810 -11.338 -13.934 1.00 98.19 179 THR A O 1
ATOM 1405 N N . LEU A 1 180 ? 14.757 -12.167 -13.529 1.00 97.75 180 LEU A N 1
ATOM 1406 C CA . LEU A 1 180 ? 14.253 -12.093 -14.905 1.00 97.75 180 LEU A CA 1
ATOM 1407 C C . LEU A 1 180 ? 14.352 -10.669 -15.469 1.00 97.75 180 LEU A C 1
ATOM 1409 O O . LEU A 1 180 ? 14.929 -10.456 -16.532 1.00 97.75 180 LEU A O 1
ATOM 1413 N N . ASN A 1 181 ? 13.854 -9.676 -14.733 1.00 97.06 181 ASN A N 1
ATOM 1414 C CA . ASN A 1 181 ? 13.873 -8.281 -15.173 1.00 97.06 181 ASN A CA 1
ATOM 1415 C C . ASN A 1 181 ? 15.301 -7.732 -15.318 1.00 97.06 181 ASN A C 1
ATOM 1417 O O . ASN A 1 181 ? 15.571 -6.952 -16.232 1.00 97.06 181 ASN A O 1
ATOM 1421 N N . ARG A 1 182 ? 16.231 -8.149 -14.447 1.00 96.94 182 ARG A N 1
ATOM 1422 C CA . ARG A 1 182 ? 17.655 -7.801 -14.581 1.00 96.94 182 ARG A CA 1
ATOM 1423 C C . ARG A 1 182 ? 18.285 -8.433 -15.812 1.00 96.94 182 ARG A C 1
ATOM 1425 O O . ARG A 1 182 ? 19.062 -7.755 -16.476 1.00 96.94 182 ARG A O 1
ATOM 1432 N N . GLU A 1 183 ? 17.944 -9.677 -16.130 1.00 97.31 183 GLU A N 1
ATOM 1433 C CA . GLU A 1 183 ? 18.459 -10.348 -17.323 1.00 97.31 183 GLU A CA 1
ATOM 1434 C C . GLU A 1 183 ? 17.944 -9.683 -18.603 1.00 97.31 183 GLU A C 1
ATOM 1436 O O . GLU A 1 183 ? 18.732 -9.334 -19.478 1.00 97.31 183 GLU A O 1
ATOM 1441 N N . ILE A 1 184 ? 16.647 -9.377 -18.670 1.00 96.56 184 ILE A N 1
ATOM 1442 C CA . ILE A 1 184 ? 16.065 -8.618 -19.785 1.00 96.56 184 ILE A CA 1
ATOM 1443 C C . ILE A 1 184 ? 16.761 -7.257 -19.939 1.00 96.56 184 ILE A C 1
ATOM 1445 O O . ILE A 1 184 ? 17.153 -6.875 -21.044 1.00 96.56 184 ILE A O 1
ATOM 1449 N N . ALA A 1 185 ? 16.965 -6.530 -18.835 1.00 94.81 185 ALA A N 1
ATOM 1450 C CA . ALA A 1 185 ? 17.678 -5.256 -18.857 1.00 94.81 185 ALA A CA 1
ATOM 1451 C C . ALA A 1 185 ? 19.138 -5.417 -19.319 1.00 94.81 185 ALA A C 1
ATOM 1453 O O . ALA A 1 185 ? 19.616 -4.609 -20.111 1.00 94.81 185 ALA A O 1
ATOM 1454 N N . ARG A 1 186 ? 19.834 -6.474 -18.880 1.00 95.38 186 ARG A N 1
ATOM 1455 C CA . ARG A 1 186 ? 21.208 -6.799 -19.293 1.00 95.38 186 ARG A CA 1
ATOM 1456 C C . ARG A 1 186 ? 21.298 -7.030 -20.803 1.00 95.38 186 ARG A C 1
ATOM 1458 O O . ARG A 1 186 ? 22.189 -6.470 -21.440 1.00 95.38 186 ARG A O 1
ATOM 1465 N N . VAL A 1 187 ? 20.380 -7.810 -21.376 1.00 96.50 187 VAL A N 1
ATOM 1466 C CA . VAL A 1 187 ? 20.334 -8.079 -22.824 1.00 96.50 187 VAL A CA 1
ATOM 1467 C C . VAL A 1 187 ? 20.038 -6.796 -23.604 1.00 96.50 187 VAL A C 1
ATOM 1469 O O . VAL A 1 187 ? 20.746 -6.478 -24.560 1.00 96.50 187 VAL A O 1
ATOM 1472 N N . GLY A 1 188 ? 19.052 -6.003 -23.170 1.00 94.94 188 GLY A N 1
ATOM 1473 C CA . GLY A 1 188 ? 18.754 -4.706 -23.789 1.00 94.94 188 GLY A CA 1
ATOM 1474 C C . GLY A 1 188 ? 19.947 -3.747 -23.752 1.00 94.94 188 GLY A C 1
ATOM 1475 O O . GLY A 1 188 ? 20.274 -3.102 -24.751 1.00 94.94 188 GLY A O 1
ATOM 1476 N N . ASP A 1 189 ? 20.658 -3.708 -22.627 1.00 92.31 189 ASP A N 1
ATOM 1477 C CA . ASP A 1 189 ? 21.871 -2.916 -22.447 1.00 92.31 189 ASP A CA 1
ATOM 1478 C C . ASP A 1 189 ? 23.004 -3.359 -23.370 1.00 92.31 189 ASP A C 1
ATOM 1480 O O . ASP A 1 189 ? 23.695 -2.517 -23.950 1.00 92.31 189 ASP A O 1
ATOM 1484 N N . GLN A 1 190 ? 23.195 -4.669 -23.518 1.00 93.50 190 GLN A N 1
ATOM 1485 C CA . GLN A 1 190 ? 24.177 -5.244 -24.428 1.00 93.50 190 GLN A CA 1
ATOM 1486 C C . GLN A 1 190 ? 23.843 -4.901 -25.885 1.00 93.50 190 GLN A C 1
ATOM 1488 O O . GLN A 1 190 ? 24.724 -4.448 -26.616 1.00 93.50 190 GLN A O 1
ATOM 1493 N N . ALA A 1 191 ? 22.575 -5.030 -26.285 1.00 94.50 191 ALA A N 1
ATOM 1494 C CA . ALA A 1 191 ? 22.111 -4.688 -27.626 1.00 94.50 191 ALA A CA 1
ATOM 1495 C C . ALA A 1 191 ? 22.327 -3.199 -27.945 1.00 94.50 191 ALA A C 1
ATOM 1497 O O . ALA A 1 191 ? 22.861 -2.861 -29.000 1.00 94.50 191 ALA A O 1
ATOM 1498 N N . ALA A 1 192 ? 21.998 -2.303 -27.008 1.00 93.50 192 ALA A N 1
ATOM 1499 C CA . ALA A 1 192 ? 22.244 -0.871 -27.160 1.00 93.50 192 ALA A CA 1
ATOM 1500 C C . ALA A 1 192 ? 23.744 -0.554 -27.266 1.00 93.50 192 ALA A C 1
ATOM 1502 O O . ALA A 1 192 ? 24.155 0.211 -28.140 1.00 93.50 192 ALA A O 1
ATOM 1503 N N . ARG A 1 193 ? 24.585 -1.170 -26.424 1.00 91.50 193 ARG A N 1
ATOM 1504 C CA . ARG A 1 193 ? 26.049 -1.000 -26.471 1.00 91.50 193 ARG A CA 1
ATOM 1505 C C . ARG A 1 193 ? 26.655 -1.495 -27.784 1.00 91.50 193 ARG A C 1
ATOM 1507 O O . ARG A 1 193 ? 27.551 -0.841 -28.310 1.00 91.50 193 ARG A O 1
ATOM 1514 N N . ALA A 1 194 ? 26.138 -2.586 -28.346 1.00 92.88 194 ALA A N 1
ATOM 1515 C CA . ALA A 1 194 ? 26.597 -3.136 -29.621 1.00 92.88 194 ALA A CA 1
ATOM 1516 C C . ALA A 1 194 ? 26.384 -2.173 -30.807 1.00 92.88 194 ALA A C 1
ATOM 1518 O O . ALA A 1 194 ? 27.058 -2.298 -31.828 1.00 92.88 194 ALA A O 1
ATOM 1519 N N . THR A 1 195 ? 25.498 -1.177 -30.675 1.00 93.94 195 THR A N 1
ATOM 1520 C CA . THR A 1 195 ? 25.305 -0.133 -31.697 1.00 93.94 195 THR A CA 1
ATOM 1521 C C . THR A 1 195 ? 26.371 0.958 -31.682 1.00 93.94 195 THR A C 1
ATOM 1523 O O . THR A 1 195 ? 26.581 1.606 -32.706 1.00 93.94 195 THR A O 1
ATOM 1526 N N . LEU A 1 196 ? 27.059 1.166 -30.552 1.00 92.62 196 LEU A N 1
ATOM 1527 C CA . LEU A 1 196 ? 27.954 2.311 -30.357 1.00 92.62 196 LEU A CA 1
ATOM 1528 C C . LEU A 1 196 ? 29.115 2.368 -31.363 1.00 92.62 196 LEU A C 1
ATOM 1530 O O . LEU A 1 196 ? 29.356 3.453 -31.894 1.00 92.62 196 LEU A O 1
ATOM 1534 N N . PRO A 1 197 ? 29.783 1.248 -31.717 1.00 93.44 197 PRO A N 1
ATOM 1535 C CA . PRO A 1 197 ? 30.840 1.266 -32.731 1.00 93.44 197 PRO A CA 1
ATOM 1536 C C . PRO A 1 197 ? 30.368 1.748 -34.110 1.00 93.44 197 PRO A C 1
ATOM 1538 O O . PRO A 1 197 ? 31.167 2.254 -34.890 1.00 93.44 197 PRO A O 1
ATOM 1541 N N . ARG A 1 198 ? 29.066 1.620 -34.402 1.00 94.56 198 ARG A N 1
ATOM 1542 C CA . ARG A 1 198 ? 28.436 1.988 -35.680 1.00 94.56 198 ARG A CA 1
ATOM 1543 C C . ARG A 1 198 ? 27.537 3.219 -35.562 1.00 94.56 198 ARG A C 1
ATOM 1545 O O . ARG A 1 198 ? 26.734 3.498 -36.449 1.00 94.56 198 ARG A O 1
ATOM 1552 N N . LEU A 1 199 ? 27.652 3.979 -34.472 1.00 93.75 199 LEU A N 1
ATOM 1553 C CA . LEU A 1 199 ? 26.764 5.104 -34.171 1.00 93.75 199 LEU A CA 1
ATOM 1554 C C . LEU A 1 199 ? 26.748 6.168 -35.281 1.00 93.75 199 LEU A C 1
ATOM 1556 O O . LEU A 1 199 ? 25.688 6.699 -35.610 1.00 93.75 199 LEU A O 1
ATOM 1560 N N . SER A 1 200 ? 27.889 6.433 -35.920 1.00 92.19 200 SER A N 1
ATOM 1561 C CA . SER A 1 200 ? 27.953 7.346 -37.068 1.00 92.19 200 SER A CA 1
ATOM 1562 C C . SER A 1 200 ? 27.051 6.898 -38.223 1.00 92.19 200 SER A C 1
ATOM 1564 O O . SER A 1 200 ? 26.382 7.731 -38.831 1.00 92.19 200 SER A O 1
ATOM 1566 N N . GLU A 1 201 ? 26.970 5.593 -38.492 1.00 93.81 201 GLU A N 1
ATOM 1567 C CA . GLU A 1 201 ? 26.112 5.035 -39.543 1.00 93.81 201 GLU A CA 1
ATOM 1568 C C . GLU A 1 201 ? 24.626 5.185 -39.193 1.00 93.81 201 GLU A C 1
ATOM 1570 O O . GLU A 1 201 ? 23.826 5.551 -40.057 1.00 93.81 201 GLU A O 1
ATOM 1575 N N . TYR A 1 202 ? 24.253 4.987 -37.921 1.00 94.75 202 TYR A N 1
ATOM 1576 C CA . TYR A 1 202 ? 22.890 5.247 -37.442 1.00 94.75 202 TYR A CA 1
ATOM 1577 C C . TYR A 1 202 ? 22.491 6.714 -37.619 1.00 94.75 202 TYR A C 1
ATOM 1579 O O . TYR A 1 202 ? 21.389 6.991 -38.089 1.00 94.75 202 TYR A O 1
ATOM 1587 N N . LEU A 1 203 ? 23.378 7.658 -37.287 1.00 92.12 203 LEU A N 1
ATOM 1588 C CA . LEU A 1 203 ? 23.109 9.092 -37.432 1.00 92.12 203 LEU A CA 1
ATOM 1589 C C . LEU A 1 203 ? 22.971 9.519 -38.894 1.00 92.12 203 LEU A C 1
ATOM 1591 O O . LEU A 1 203 ? 22.056 10.272 -39.228 1.00 92.12 203 LEU A O 1
ATOM 1595 N N . ILE A 1 204 ? 23.857 9.033 -39.766 1.00 91.00 204 ILE A N 1
ATOM 1596 C CA . ILE A 1 204 ? 23.810 9.312 -41.206 1.00 91.00 204 ILE A CA 1
ATOM 1597 C C . ILE A 1 204 ? 22.510 8.767 -41.801 1.00 91.00 204 ILE A C 1
ATOM 1599 O O . ILE A 1 204 ? 21.794 9.500 -42.485 1.00 91.00 204 ILE A O 1
ATOM 1603 N N . SER A 1 205 ? 22.169 7.513 -41.498 1.00 93.19 205 SER A N 1
ATOM 1604 C CA . SER A 1 205 ? 20.947 6.865 -41.987 1.00 93.19 205 SER A CA 1
ATOM 1605 C C . SER A 1 205 ? 19.703 7.597 -41.480 1.00 93.19 205 SER A C 1
ATOM 1607 O O . SER A 1 205 ? 18.848 7.996 -42.266 1.00 93.19 205 SER A O 1
ATOM 1609 N N . ALA A 1 206 ? 19.644 7.914 -40.185 1.00 92.00 206 ALA A N 1
ATOM 1610 C CA . ALA A 1 206 ? 18.559 8.699 -39.603 1.00 92.00 206 ALA A CA 1
ATOM 1611 C C . ALA A 1 206 ? 18.429 10.103 -40.235 1.00 92.00 206 ALA A C 1
ATOM 1613 O O . ALA A 1 206 ? 17.312 10.583 -40.444 1.00 92.00 206 ALA A O 1
ATOM 1614 N N . ARG A 1 207 ? 19.545 10.750 -40.608 1.00 88.12 207 ARG A N 1
ATOM 1615 C CA . ARG A 1 207 ? 19.537 12.028 -41.342 1.00 88.12 207 ARG A CA 1
ATOM 1616 C C . ARG A 1 207 ? 18.962 11.878 -42.745 1.00 88.12 207 ARG A C 1
ATOM 1618 O O . ARG A 1 207 ? 18.125 12.692 -43.125 1.00 88.12 207 ARG A O 1
ATOM 1625 N N . LYS A 1 208 ? 19.360 10.844 -43.498 1.00 88.62 208 LYS A N 1
ATOM 1626 C CA . LYS A 1 208 ? 18.777 10.545 -44.822 1.00 88.62 208 LYS A CA 1
ATOM 1627 C C . LYS A 1 208 ? 17.261 10.394 -44.725 1.00 88.62 208 LYS A C 1
ATOM 1629 O O . LYS A 1 208 ? 16.534 10.963 -45.535 1.00 88.62 208 LYS A O 1
ATOM 1634 N N . MET A 1 209 ? 16.787 9.696 -43.695 1.00 88.94 209 MET A N 1
ATOM 1635 C CA . MET A 1 209 ? 15.356 9.510 -43.458 1.00 88.94 209 MET A CA 1
ATOM 1636 C C . MET A 1 209 ? 14.634 10.819 -43.126 1.00 88.94 209 MET A C 1
ATOM 1638 O O . MET A 1 209 ? 13.540 11.063 -43.631 1.00 88.94 209 MET A O 1
ATOM 1642 N N . ALA A 1 210 ? 15.255 11.698 -42.335 1.00 86.62 210 ALA A N 1
ATOM 1643 C CA . ALA A 1 210 ? 14.703 13.020 -42.054 1.00 86.62 210 ALA A CA 1
ATOM 1644 C C . ALA A 1 210 ? 14.595 13.884 -43.326 1.00 86.62 210 ALA A C 1
ATOM 1646 O O . ALA A 1 210 ? 13.560 14.509 -43.552 1.00 86.62 210 ALA A O 1
ATOM 1647 N N . ILE A 1 211 ? 15.620 13.866 -44.188 1.00 84.31 211 ILE A N 1
ATOM 1648 C CA . ILE A 1 211 ? 15.628 14.577 -45.481 1.00 84.31 211 ILE A CA 1
ATOM 1649 C C . ILE A 1 211 ? 14.523 14.046 -46.398 1.00 84.31 211 ILE A C 1
ATOM 1651 O O . ILE A 1 211 ? 13.752 14.821 -46.961 1.00 84.31 211 ILE A O 1
ATOM 1655 N N . GLY A 1 212 ? 14.408 12.720 -46.501 1.00 84.88 212 GLY A N 1
ATOM 1656 C CA . GLY A 1 212 ? 13.375 12.048 -47.288 1.00 84.88 212 GLY A CA 1
ATOM 1657 C C . GLY A 1 212 ? 11.974 12.082 -46.667 1.00 84.88 212 GLY A C 1
ATOM 1658 O O . GLY A 1 212 ? 11.056 11.516 -47.252 1.00 84.88 212 GLY A O 1
ATOM 1659 N N . LYS A 1 213 ? 11.793 12.714 -45.495 1.00 86.75 213 LYS A N 1
ATOM 1660 C CA . LYS A 1 213 ? 10.535 12.745 -44.723 1.00 86.75 213 LYS A CA 1
ATOM 1661 C C . LYS A 1 213 ? 9.951 11.350 -44.442 1.00 86.75 213 LYS A C 1
ATOM 1663 O O . LYS A 1 213 ? 8.738 11.165 -44.423 1.00 86.75 213 LYS A O 1
ATOM 1668 N N . THR A 1 214 ? 10.811 10.365 -44.191 1.00 88.12 214 THR A N 1
ATOM 1669 C CA . THR A 1 214 ? 10.433 8.969 -43.897 1.00 88.12 214 THR A CA 1
ATOM 1670 C C . THR A 1 214 ? 10.591 8.591 -42.421 1.00 88.12 214 THR A C 1
ATOM 1672 O O . THR A 1 214 ? 10.401 7.429 -42.058 1.00 88.12 214 THR A O 1
ATOM 1675 N N . THR A 1 215 ? 10.885 9.557 -41.542 1.00 82.12 215 THR A N 1
ATOM 1676 C CA . THR A 1 215 ? 10.995 9.372 -40.087 1.00 82.12 215 THR A CA 1
ATOM 1677 C C . THR A 1 215 ? 9.678 8.873 -39.481 1.00 82.12 215 THR A C 1
ATOM 1679 O O . THR A 1 215 ? 8.765 9.651 -39.224 1.00 82.12 215 THR A O 1
ATOM 1682 N N . GLY A 1 216 ? 9.572 7.563 -39.253 1.00 84.56 216 GLY A N 1
ATOM 1683 C CA . GLY A 1 216 ? 8.369 6.904 -38.724 1.00 84.56 216 GLY A CA 1
ATOM 1684 C C . GLY A 1 216 ? 7.680 5.954 -39.705 1.00 84.56 216 GLY A C 1
ATOM 1685 O O . GLY A 1 216 ? 6.776 5.224 -39.306 1.00 84.56 216 GLY A O 1
ATOM 1686 N N . ASN A 1 217 ? 8.120 5.900 -40.965 1.00 92.75 217 ASN A N 1
ATOM 1687 C CA . ASN A 1 217 ? 7.680 4.870 -41.900 1.00 92.75 217 ASN A CA 1
ATOM 1688 C C . ASN A 1 217 ? 8.468 3.576 -41.650 1.00 92.75 217 ASN A C 1
ATOM 1690 O O . ASN A 1 217 ? 9.633 3.473 -42.034 1.00 92.75 217 ASN A O 1
ATOM 1694 N N . MET A 1 218 ? 7.824 2.581 -41.031 1.00 91.44 218 MET A N 1
ATOM 1695 C CA . MET A 1 218 ? 8.489 1.331 -40.649 1.00 91.44 218 MET A CA 1
ATOM 1696 C C . MET A 1 218 ? 9.090 0.578 -41.843 1.00 91.44 218 MET A C 1
ATOM 1698 O O . MET A 1 218 ? 10.219 0.113 -41.753 1.00 91.44 218 MET A O 1
ATOM 1702 N N . LYS A 1 219 ? 8.412 0.548 -42.999 1.00 94.19 219 LYS A N 1
ATOM 1703 C CA . LYS A 1 219 ? 8.944 -0.112 -44.205 1.00 94.19 219 LYS A CA 1
ATOM 1704 C C . LYS A 1 219 ? 10.228 0.553 -44.702 1.00 94.19 219 LYS A C 1
ATOM 1706 O O . LYS A 1 219 ? 11.143 -0.128 -45.151 1.00 94.19 219 LYS A O 1
ATOM 1711 N N . ALA A 1 220 ? 10.302 1.883 -44.615 1.00 94.06 220 ALA A N 1
ATOM 1712 C CA . ALA A 1 220 ? 11.511 2.621 -44.972 1.00 94.06 220 ALA A CA 1
ATOM 1713 C C . ALA A 1 220 ? 12.647 2.363 -43.969 1.00 94.06 220 ALA A C 1
ATOM 1715 O O . ALA A 1 220 ? 13.795 2.216 -44.378 1.00 94.06 220 ALA A O 1
ATOM 1716 N N . ILE A 1 221 ? 12.324 2.264 -42.672 1.00 94.50 221 ILE A N 1
ATOM 1717 C CA . ILE A 1 221 ? 13.295 1.940 -41.614 1.00 94.50 221 ILE A CA 1
ATOM 1718 C C . ILE A 1 221 ? 13.871 0.542 -41.843 1.00 94.50 221 ILE A C 1
ATOM 1720 O O . ILE A 1 221 ? 15.084 0.373 -41.803 1.00 94.50 221 ILE A O 1
ATOM 1724 N N . GLU A 1 222 ? 13.025 -0.446 -42.126 1.00 94.00 222 GLU A N 1
ATOM 1725 C CA . GLU A 1 222 ? 13.442 -1.823 -42.408 1.00 94.00 222 GLU A CA 1
ATOM 1726 C C . GLU A 1 222 ? 14.289 -1.921 -43.679 1.00 94.00 222 GLU A C 1
ATOM 1728 O O . GLU A 1 222 ? 15.297 -2.627 -43.690 1.00 94.00 222 GLU A O 1
ATOM 1733 N N . ALA A 1 223 ? 13.917 -1.196 -44.739 1.00 94.94 223 ALA A N 1
ATOM 1734 C CA . ALA A 1 223 ? 14.675 -1.170 -45.985 1.00 94.94 223 ALA A CA 1
ATOM 1735 C C . ALA A 1 223 ? 16.080 -0.576 -45.793 1.00 94.94 223 ALA A C 1
ATOM 1737 O O . ALA A 1 223 ? 17.061 -1.191 -46.214 1.00 94.94 223 ALA A O 1
ATOM 1738 N N . GLU A 1 224 ? 16.192 0.572 -45.116 1.00 94.31 224 GLU A N 1
ATOM 1739 C CA . GLU A 1 224 ? 17.486 1.206 -44.823 1.00 94.31 224 GLU A CA 1
ATOM 1740 C C . GLU A 1 224 ? 18.317 0.343 -43.865 1.00 94.31 224 GLU A C 1
ATOM 1742 O O . GLU A 1 224 ? 19.502 0.115 -44.105 1.00 94.31 224 GLU A O 1
ATOM 1747 N N . ALA A 1 225 ? 17.699 -0.203 -42.813 1.00 95.12 225 ALA A N 1
ATOM 1748 C CA . ALA A 1 225 ? 18.349 -1.108 -41.868 1.00 95.12 225 ALA A CA 1
ATOM 1749 C C . ALA A 1 225 ? 18.906 -2.354 -42.568 1.00 95.12 225 ALA A C 1
ATOM 1751 O O . ALA A 1 225 ? 20.043 -2.743 -42.317 1.00 95.12 225 ALA A O 1
ATOM 1752 N N . LYS A 1 226 ? 18.154 -2.940 -43.508 1.00 95.69 226 LYS A N 1
ATOM 1753 C CA . LYS A 1 226 ? 18.615 -4.067 -44.326 1.00 95.69 226 LYS A CA 1
ATOM 1754 C C . LYS A 1 226 ? 19.761 -3.673 -45.259 1.00 95.69 226 LYS A C 1
ATOM 1756 O O . LYS A 1 226 ? 20.721 -4.427 -45.371 1.00 95.69 226 LYS A O 1
ATOM 1761 N N . ALA A 1 227 ? 19.677 -2.511 -45.909 1.00 94.69 227 ALA A N 1
ATOM 1762 C CA . ALA A 1 227 ? 20.708 -2.030 -46.832 1.00 94.69 227 ALA A CA 1
ATOM 1763 C C . ALA A 1 227 ? 22.037 -1.719 -46.125 1.00 94.69 227 ALA A C 1
ATOM 1765 O O . ALA A 1 227 ? 23.108 -1.939 -46.681 1.00 94.69 227 ALA A O 1
ATOM 1766 N N . THR A 1 228 ? 21.963 -1.226 -44.890 1.00 94.12 228 THR A N 1
ATOM 1767 C CA . THR A 1 228 ? 23.123 -0.830 -44.080 1.00 94.12 228 THR A CA 1
ATOM 1768 C C . THR A 1 228 ? 23.567 -1.915 -43.096 1.00 94.12 228 THR A C 1
ATOM 1770 O O . THR A 1 228 ? 24.625 -1.803 -42.484 1.00 94.12 228 THR A O 1
ATOM 1773 N N . GLY A 1 229 ? 22.778 -2.974 -42.905 1.00 94.25 229 GLY A N 1
ATOM 1774 C CA . GLY A 1 229 ? 23.001 -3.976 -41.861 1.00 94.25 229 GLY A CA 1
ATOM 1775 C C . GLY A 1 229 ? 22.879 -3.411 -40.440 1.00 94.25 229 GLY A C 1
ATOM 1776 O O . GLY A 1 229 ? 23.554 -3.896 -39.533 1.00 94.25 229 GLY A O 1
ATOM 1777 N N . LEU A 1 230 ? 22.102 -2.343 -40.245 1.00 95.19 230 LEU A N 1
ATOM 1778 C CA . LEU A 1 230 ? 21.831 -1.736 -38.939 1.00 95.19 230 LEU A CA 1
ATOM 1779 C C . LEU A 1 230 ? 20.600 -2.377 -38.281 1.00 95.19 230 LEU A C 1
ATOM 1781 O O . LEU A 1 230 ? 19.766 -2.996 -38.935 1.00 95.19 230 LEU A O 1
ATOM 1785 N N . SER A 1 231 ? 20.450 -2.199 -36.968 1.00 94.50 231 SER A N 1
ATOM 1786 C CA . SER A 1 231 ? 19.227 -2.590 -36.264 1.00 94.50 231 SER A CA 1
ATOM 1787 C C . SER A 1 231 ? 18.083 -1.649 -36.639 1.00 94.50 231 SER A C 1
ATOM 1789 O O . SER A 1 231 ? 18.152 -0.446 -36.372 1.00 94.50 231 SER A O 1
ATOM 1791 N N . ALA A 1 232 ? 17.003 -2.199 -37.200 1.00 94.62 232 ALA A N 1
ATOM 1792 C CA . ALA A 1 232 ? 15.798 -1.437 -37.535 1.00 94.62 232 ALA A CA 1
ATOM 1793 C C . ALA A 1 232 ? 15.198 -0.734 -36.306 1.00 94.62 232 ALA A C 1
ATOM 1795 O O . ALA A 1 232 ? 14.780 0.421 -36.400 1.00 94.62 232 ALA A O 1
ATOM 1796 N N . TYR A 1 233 ? 15.233 -1.386 -35.139 1.00 94.81 233 TYR A N 1
ATOM 1797 C CA . TYR A 1 233 ? 14.765 -0.800 -33.885 1.00 94.81 233 TYR A CA 1
ATOM 1798 C C . TYR A 1 233 ? 15.533 0.478 -33.540 1.00 94.81 233 TYR A C 1
ATOM 1800 O O . TYR A 1 233 ? 14.951 1.563 -33.465 1.00 94.81 233 TYR A O 1
ATOM 1808 N N . PHE A 1 234 ? 16.856 0.376 -33.380 1.00 95.94 234 PHE A N 1
ATOM 1809 C CA . PHE A 1 234 ? 17.675 1.523 -32.990 1.00 95.94 234 PHE A CA 1
ATOM 1810 C C . PHE A 1 234 ? 17.695 2.607 -34.072 1.00 95.94 234 PHE A C 1
ATOM 1812 O O . PHE A 1 234 ? 17.665 3.789 -33.736 1.00 95.94 234 PHE A O 1
ATOM 1819 N N . LEU A 1 235 ? 17.656 2.243 -35.359 1.00 96.06 235 LEU A N 1
ATOM 1820 C CA . LEU A 1 235 ? 17.541 3.212 -36.450 1.00 96.06 235 LEU A CA 1
ATOM 1821 C C . LEU A 1 235 ? 16.236 4.013 -36.364 1.00 96.06 235 LEU A C 1
ATOM 1823 O O . LEU A 1 235 ? 16.269 5.241 -36.433 1.00 96.06 235 LEU A O 1
ATOM 1827 N N . GLY A 1 236 ? 15.099 3.349 -36.146 1.00 94.50 236 GLY A N 1
ATOM 1828 C CA . GLY A 1 236 ? 13.814 4.025 -35.969 1.00 94.50 236 GLY A CA 1
ATOM 1829 C C . GLY A 1 236 ? 13.799 4.960 -34.757 1.00 94.50 236 GLY A C 1
ATOM 1830 O O . GLY A 1 236 ? 13.288 6.082 -34.832 1.00 94.50 236 GLY A O 1
ATOM 1831 N N . ARG A 1 237 ? 14.419 4.534 -33.650 1.00 93.88 237 ARG A N 1
ATOM 1832 C CA . ARG A 1 237 ? 14.574 5.340 -32.430 1.00 93.88 237 ARG A CA 1
ATOM 1833 C C . ARG A 1 237 ? 15.456 6.569 -32.677 1.00 93.88 237 ARG A C 1
ATOM 1835 O O . ARG A 1 237 ? 15.054 7.670 -32.306 1.00 93.88 237 ARG A O 1
ATOM 1842 N N . TRP A 1 238 ? 16.594 6.415 -33.358 1.00 93.62 238 TRP A N 1
ATOM 1843 C CA . TRP A 1 238 ? 17.468 7.523 -33.764 1.00 93.62 238 TRP A CA 1
ATOM 1844 C C . TRP A 1 238 ? 16.772 8.497 -34.714 1.00 93.62 238 TRP A C 1
ATOM 1846 O O . TRP A 1 238 ? 16.814 9.703 -34.478 1.00 93.62 238 TRP A O 1
ATOM 1856 N N . ALA A 1 239 ? 16.073 8.001 -35.738 1.00 92.94 239 ALA A N 1
ATOM 1857 C CA . ALA A 1 239 ? 15.325 8.839 -36.671 1.00 92.94 239 ALA A CA 1
ATOM 1858 C C . ALA A 1 239 ? 14.290 9.701 -35.935 1.00 92.94 239 ALA A C 1
ATOM 1860 O O . ALA A 1 239 ? 14.260 10.923 -36.103 1.00 92.94 239 ALA A O 1
ATOM 1861 N N . LYS A 1 240 ? 13.489 9.085 -35.056 1.00 91.75 240 LYS A N 1
ATOM 1862 C CA . LYS A 1 240 ? 12.491 9.795 -34.246 1.00 91.75 240 LYS A CA 1
ATOM 1863 C C . LYS A 1 240 ? 13.135 10.800 -33.289 1.00 91.75 240 LYS A C 1
ATOM 1865 O O . LYS A 1 240 ? 12.644 11.919 -33.157 1.00 91.75 240 LYS A O 1
ATOM 1870 N N . PHE A 1 241 ? 14.229 10.411 -32.638 1.00 90.38 241 PHE A N 1
ATOM 1871 C CA . PHE A 1 241 ? 14.943 11.263 -31.695 1.00 90.38 241 PHE A CA 1
ATOM 1872 C C . PHE A 1 241 ? 15.488 12.525 -32.373 1.00 90.38 241 PHE A C 1
ATOM 1874 O O . PHE A 1 241 ? 15.241 13.628 -31.890 1.00 90.38 241 PHE A O 1
ATOM 1881 N N . LEU A 1 242 ? 16.145 12.390 -33.528 1.00 87.94 242 LEU A N 1
ATOM 1882 C CA . LEU A 1 242 ? 16.696 13.527 -34.272 1.00 87.94 242 LEU A CA 1
ATOM 1883 C C . LEU A 1 242 ? 15.606 14.450 -34.834 1.00 87.94 242 LEU A C 1
ATOM 1885 O O . LEU A 1 242 ? 15.768 15.668 -34.795 1.00 87.94 242 LEU A O 1
ATOM 1889 N N . ALA A 1 243 ? 14.476 13.901 -35.293 1.00 84.94 243 ALA A N 1
ATOM 1890 C CA . ALA A 1 243 ? 13.352 14.709 -35.778 1.00 84.94 243 ALA A CA 1
ATOM 1891 C C . ALA A 1 243 ? 12.680 15.548 -34.680 1.00 84.94 243 ALA A 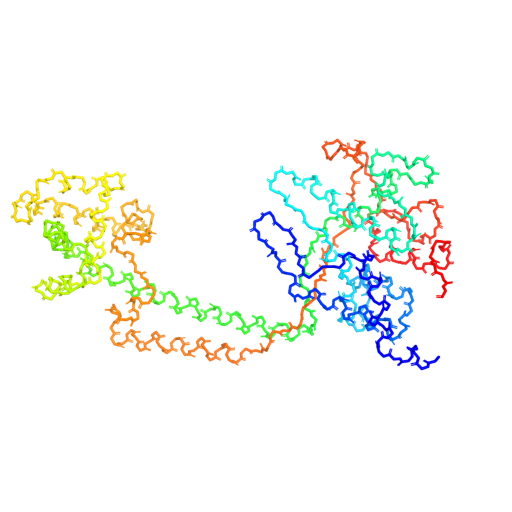C 1
ATOM 1893 O O . ALA A 1 243 ? 12.065 16.565 -34.986 1.00 84.94 243 ALA A O 1
ATOM 1894 N N . SER A 1 244 ? 12.830 15.171 -33.407 1.00 82.19 244 SER A N 1
ATOM 1895 C CA . SER A 1 244 ? 12.327 15.966 -32.279 1.00 82.19 244 SER A CA 1
ATOM 1896 C C . SER A 1 244 ? 13.182 17.198 -31.940 1.00 82.19 244 SER A C 1
ATOM 1898 O O . SER A 1 244 ? 12.883 17.892 -30.973 1.00 82.19 244 SER A O 1
ATOM 1900 N N . ALA A 1 245 ? 14.228 17.478 -32.731 1.00 67.62 245 ALA A N 1
ATOM 1901 C CA . ALA A 1 245 ? 15.146 18.607 -32.571 1.00 67.62 245 ALA A CA 1
ATOM 1902 C C . ALA A 1 245 ? 15.724 18.732 -31.141 1.00 67.62 245 ALA A C 1
ATOM 1904 O O . ALA A 1 245 ? 15.509 19.733 -30.455 1.00 67.62 245 ALA A O 1
ATOM 1905 N N . PRO A 1 246 ? 16.522 17.751 -30.672 1.00 66.44 246 PRO A N 1
ATOM 1906 C CA . PRO A 1 246 ? 17.031 17.698 -29.298 1.00 66.44 246 PRO A CA 1
ATOM 1907 C C . PRO A 1 246 ? 18.145 18.724 -29.005 1.00 66.44 246 PRO A C 1
ATOM 1909 O O . PRO A 1 246 ? 18.875 18.555 -28.031 1.00 66.44 246 PRO A O 1
ATOM 1912 N N . ALA A 1 247 ? 18.288 19.785 -29.809 1.00 57.47 247 ALA A N 1
ATOM 1913 C CA . ALA A 1 247 ? 19.372 20.772 -29.743 1.00 57.47 247 ALA A CA 1
ATOM 1914 C C . ALA A 1 247 ? 19.507 21.473 -28.372 1.00 57.47 247 ALA A C 1
ATOM 1916 O O . ALA A 1 247 ? 20.578 21.970 -28.047 1.00 57.47 247 ALA A O 1
ATOM 1917 N N . GLY A 1 248 ? 18.454 21.469 -27.543 1.00 63.94 248 GLY A N 1
ATOM 1918 C CA . GLY A 1 248 ? 18.498 21.957 -26.156 1.00 63.94 248 GLY A CA 1
ATOM 1919 C C . GLY A 1 248 ? 18.773 20.889 -25.086 1.00 63.94 248 GLY A C 1
ATOM 1920 O O . GLY A 1 248 ? 18.930 21.233 -23.920 1.00 63.94 248 GLY A O 1
ATOM 1921 N N . LYS A 1 249 ? 18.806 19.599 -25.448 1.00 68.44 249 LYS A N 1
ATOM 1922 C CA . LYS A 1 249 ? 18.985 18.467 -24.518 1.00 68.44 249 LYS A CA 1
ATOM 1923 C C . LYS A 1 249 ? 20.382 17.842 -24.566 1.00 68.44 249 LYS A C 1
ATOM 1925 O O . LYS A 1 249 ? 20.791 17.252 -23.572 1.00 68.44 249 LYS A O 1
ATOM 1930 N N . ILE A 1 250 ? 21.083 17.926 -25.702 1.00 83.56 250 ILE A N 1
ATOM 1931 C CA . ILE A 1 250 ? 22.409 17.316 -25.900 1.00 83.56 250 ILE A CA 1
ATOM 1932 C C . ILE A 1 250 ? 23.312 18.290 -26.664 1.00 83.56 250 ILE A C 1
ATOM 1934 O O . ILE A 1 250 ? 23.177 18.438 -27.880 1.00 83.56 250 ILE A O 1
ATOM 1938 N N . SER A 1 251 ? 24.238 18.944 -25.960 1.00 84.56 251 SER A N 1
ATOM 1939 C CA . SER A 1 251 ? 25.137 19.949 -26.546 1.00 84.56 251 SER A CA 1
ATOM 1940 C C . SER A 1 251 ? 26.120 19.339 -27.547 1.00 84.56 251 SER A C 1
ATOM 1942 O O . SER A 1 251 ? 26.458 19.971 -28.546 1.00 84.56 251 SER A O 1
ATOM 1944 N N . GLU A 1 252 ? 26.521 18.085 -27.338 1.00 88.19 252 GLU A N 1
ATOM 1945 C CA . GLU A 1 252 ? 27.441 17.346 -28.204 1.00 88.19 252 GLU A CA 1
ATOM 1946 C C . GLU A 1 252 ? 26.858 17.077 -29.602 1.00 88.19 252 GLU A C 1
ATOM 1948 O O . GLU A 1 252 ? 27.601 16.799 -30.541 1.00 88.19 252 GLU A O 1
ATOM 1953 N N . LEU A 1 253 ? 25.533 17.172 -29.765 1.00 85.19 253 LEU A N 1
ATOM 1954 C CA . LEU A 1 253 ? 24.843 16.932 -31.033 1.00 85.19 253 LEU A CA 1
ATOM 1955 C C . LEU A 1 253 ? 24.625 18.225 -31.846 1.00 85.19 253 LEU A C 1
ATOM 1957 O O . LEU A 1 253 ? 24.304 18.165 -33.035 1.00 85.19 253 LEU A O 1
ATOM 1961 N N . SER A 1 254 ? 24.830 19.399 -31.241 1.00 83.38 254 SER A N 1
ATOM 1962 C CA . SER A 1 254 ? 24.538 20.702 -31.855 1.00 83.38 254 SER A CA 1
ATOM 1963 C C . SER A 1 254 ? 25.301 20.939 -33.158 1.00 83.38 254 SER A C 1
ATOM 1965 O O . SER A 1 254 ? 24.717 21.425 -34.126 1.00 83.38 254 SER A O 1
ATOM 1967 N N . ALA A 1 255 ? 26.573 20.531 -33.228 1.00 83.38 255 ALA A N 1
ATOM 1968 C CA . ALA A 1 255 ? 27.382 20.660 -34.441 1.00 83.38 255 ALA A CA 1
ATOM 1969 C C . ALA A 1 255 ? 26.797 19.858 -35.615 1.00 83.38 255 ALA A C 1
ATOM 1971 O O . ALA A 1 255 ? 26.749 20.344 -36.739 1.00 83.38 255 ALA A O 1
ATOM 1972 N N . PHE A 1 256 ? 26.288 18.651 -35.353 1.00 84.31 256 PHE A N 1
ATOM 1973 C CA . PHE A 1 256 ? 25.648 17.820 -36.372 1.00 84.31 256 PHE A CA 1
ATOM 1974 C C . PHE A 1 256 ? 24.311 18.414 -36.842 1.00 84.31 256 PHE A C 1
ATOM 1976 O O . PHE A 1 256 ? 24.033 18.421 -38.046 1.00 84.31 256 PHE A O 1
ATOM 1983 N N . LEU A 1 257 ? 23.502 18.932 -35.911 1.00 83.25 257 LEU A N 1
ATOM 1984 C CA . LEU A 1 257 ? 22.186 19.513 -36.202 1.00 83.25 257 LEU A CA 1
ATOM 1985 C C . LEU A 1 257 ? 22.270 20.854 -36.949 1.00 83.25 257 LEU A C 1
ATOM 1987 O O . LEU A 1 257 ? 21.369 21.162 -37.722 1.00 83.25 257 LEU A O 1
ATOM 1991 N N . ALA A 1 258 ? 23.343 21.627 -36.752 1.00 83.69 258 ALA A N 1
ATOM 1992 C CA . ALA A 1 258 ? 23.547 22.925 -37.403 1.00 83.69 258 ALA A CA 1
ATOM 1993 C C . ALA A 1 258 ? 23.930 22.826 -38.893 1.00 83.69 258 ALA A C 1
ATOM 1995 O O . ALA A 1 258 ? 23.805 23.802 -39.634 1.00 83.69 258 ALA A O 1
ATOM 1996 N N . LEU A 1 259 ? 24.408 21.664 -39.349 1.00 82.19 259 LEU A N 1
ATOM 1997 C CA . LEU A 1 259 ? 24.783 21.460 -40.748 1.00 82.19 259 LEU A CA 1
ATOM 1998 C C . LEU A 1 259 ? 23.547 21.475 -41.661 1.00 82.19 259 LEU A C 1
ATOM 2000 O O . LEU A 1 259 ? 22.467 21.018 -41.280 1.00 82.19 259 LEU A O 1
ATOM 2004 N N . LYS A 1 260 ? 23.709 21.939 -42.907 1.00 75.69 260 LYS A N 1
ATOM 2005 C CA . LYS A 1 260 ? 22.659 21.810 -43.930 1.00 75.69 260 LYS A CA 1
ATOM 2006 C C . LYS A 1 260 ? 22.294 20.328 -44.139 1.00 75.69 260 LYS A C 1
ATOM 2008 O O . LYS A 1 260 ? 23.123 19.455 -43.880 1.00 75.69 260 LYS A O 1
ATOM 2013 N N . PRO A 1 261 ? 21.055 20.014 -44.553 1.00 68.31 261 PRO A N 1
ATOM 2014 C CA . PRO A 1 261 ? 20.605 18.643 -44.784 1.00 68.31 261 PRO A CA 1
ATOM 2015 C C . PRO A 1 261 ? 21.359 17.977 -45.948 1.00 68.31 261 PRO A C 1
ATOM 2017 O O . PRO A 1 261 ? 20.878 17.927 -47.071 1.00 68.31 261 PRO A O 1
ATOM 2020 N N . ASP A 1 262 ? 22.544 17.449 -45.656 1.00 76.31 262 ASP A N 1
ATOM 2021 C CA . ASP A 1 262 ? 23.334 16.585 -46.528 1.00 76.31 262 ASP A CA 1
ATOM 2022 C C . ASP A 1 262 ? 23.929 15.464 -45.667 1.00 76.31 262 ASP A C 1
ATOM 2024 O O . ASP A 1 262 ? 24.681 15.711 -44.720 1.00 76.31 262 ASP A O 1
ATOM 2028 N N . ALA A 1 263 ? 23.545 14.223 -45.959 1.00 71.94 263 ALA A N 1
ATOM 2029 C CA . ALA A 1 263 ? 23.989 13.045 -45.219 1.00 71.94 263 ALA A CA 1
ATOM 2030 C C . ALA A 1 263 ? 25.384 12.544 -45.639 1.00 71.94 263 ALA A C 1
ATOM 2032 O O . ALA A 1 263 ? 25.940 11.682 -44.964 1.00 71.94 263 ALA A O 1
ATOM 2033 N N . THR A 1 264 ? 25.932 13.062 -46.738 1.00 76.25 264 THR A N 1
ATOM 2034 C CA . THR A 1 264 ? 27.160 12.576 -47.383 1.00 76.25 264 THR A CA 1
ATOM 2035 C C . THR A 1 264 ? 28.316 13.571 -47.359 1.00 76.25 264 THR A C 1
ATOM 2037 O O . THR A 1 264 ? 29.438 13.184 -47.674 1.00 76.25 264 THR A O 1
ATOM 2040 N N . SER A 1 265 ? 28.082 14.823 -46.951 1.00 83.69 265 SER A N 1
ATOM 2041 C CA . SER A 1 265 ? 29.167 15.800 -46.817 1.00 83.69 265 SER A CA 1
ATOM 2042 C C . SER A 1 265 ? 30.229 15.354 -45.805 1.00 83.69 265 SER A C 1
ATOM 2044 O O . SER A 1 265 ? 29.920 14.785 -44.752 1.00 83.69 265 SER A O 1
ATOM 2046 N N . GLU A 1 266 ? 31.488 15.687 -46.089 1.00 85.62 266 GLU A N 1
ATOM 2047 C CA . GLU A 1 266 ? 32.625 15.439 -45.195 1.00 85.62 266 GLU A CA 1
ATOM 2048 C C . GLU A 1 266 ? 32.402 16.062 -43.804 1.00 85.62 266 GLU A C 1
ATOM 2050 O O . GLU A 1 266 ? 32.665 15.431 -42.779 1.00 85.62 266 GLU A O 1
ATOM 2055 N N . ALA A 1 267 ? 31.796 17.255 -43.759 1.00 85.88 267 ALA A N 1
ATOM 2056 C CA . ALA A 1 267 ? 31.421 17.935 -42.521 1.00 85.88 267 ALA A CA 1
ATOM 2057 C C . ALA A 1 267 ? 30.395 17.138 -41.690 1.00 85.88 267 ALA A C 1
ATOM 2059 O O . ALA A 1 267 ? 30.532 17.041 -40.468 1.00 85.88 267 ALA A O 1
ATOM 2060 N N . THR A 1 268 ? 29.392 16.524 -42.331 1.00 84.50 268 THR A N 1
ATOM 2061 C CA . THR A 1 268 ? 28.405 15.668 -41.649 1.00 84.50 268 THR A CA 1
ATOM 2062 C C . THR A 1 268 ? 29.064 14.421 -41.070 1.00 84.50 268 THR A C 1
ATOM 2064 O O . THR A 1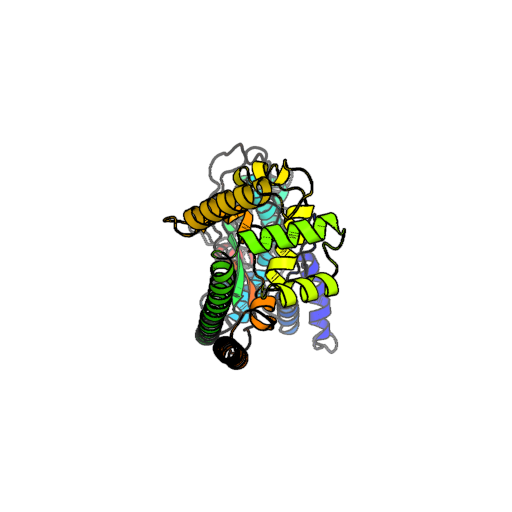 268 ? 28.824 14.090 -39.907 1.00 84.50 268 THR A O 1
ATOM 2067 N N . ILE A 1 269 ? 29.928 13.759 -41.842 1.00 85.25 269 ILE A N 1
ATOM 2068 C CA . ILE A 1 269 ? 30.647 12.557 -41.400 1.00 85.25 269 ILE A CA 1
ATOM 2069 C C . ILE A 1 269 ? 31.552 12.884 -40.198 1.00 85.25 269 ILE A C 1
ATOM 2071 O O . ILE A 1 269 ? 31.543 12.159 -39.197 1.00 85.25 269 ILE A O 1
ATOM 2075 N N . ALA A 1 270 ? 32.274 14.008 -40.245 1.00 88.25 270 ALA A N 1
ATOM 2076 C CA . ALA A 1 270 ? 33.128 14.472 -39.152 1.00 88.25 270 ALA A CA 1
ATOM 2077 C C . ALA A 1 270 ? 32.335 14.801 -37.870 1.00 88.25 270 ALA A C 1
ATOM 2079 O O . ALA A 1 270 ? 32.754 14.430 -36.765 1.00 88.25 270 ALA A O 1
ATOM 2080 N N . ALA A 1 271 ? 31.165 15.439 -37.997 1.00 89.06 271 ALA A N 1
ATOM 2081 C CA . ALA A 1 271 ? 30.290 15.737 -36.863 1.00 89.06 271 ALA A CA 1
ATOM 2082 C C . ALA A 1 271 ? 29.718 14.458 -36.221 1.00 89.06 271 ALA A C 1
ATOM 2084 O O . ALA A 1 271 ? 29.736 14.325 -34.996 1.00 89.06 271 ALA A O 1
ATOM 2085 N N . CYS A 1 272 ? 29.284 13.484 -37.032 1.00 89.44 272 CYS A N 1
ATOM 2086 C CA . CYS A 1 272 ? 28.850 12.169 -36.548 1.00 89.44 272 CYS A CA 1
ATOM 2087 C C . CYS A 1 272 ? 29.966 11.437 -35.795 1.00 89.44 272 CYS A C 1
ATOM 2089 O O . CYS A 1 272 ? 29.729 10.919 -34.706 1.00 89.44 272 CYS A O 1
ATOM 2091 N N . SER A 1 273 ? 31.186 11.434 -36.343 1.00 89.44 273 SER A N 1
ATOM 2092 C CA . SER A 1 273 ? 32.353 10.798 -35.721 1.00 89.44 273 SER A CA 1
ATOM 2093 C C . SER A 1 273 ? 32.702 11.431 -34.371 1.00 89.44 273 SER A C 1
ATOM 2095 O O . SER A 1 273 ? 32.930 10.724 -33.388 1.00 89.44 273 SER A O 1
ATOM 2097 N N . THR A 1 274 ? 32.675 12.764 -34.288 1.00 92.00 274 THR A N 1
ATOM 2098 C CA . THR A 1 274 ? 32.899 13.502 -33.034 1.00 92.00 274 THR A CA 1
ATOM 2099 C C . THR A 1 274 ? 31.865 13.128 -31.974 1.00 92.00 274 THR A C 1
ATOM 2101 O O . THR A 1 274 ? 32.229 12.779 -30.850 1.00 92.00 274 THR A O 1
ATOM 2104 N N . PHE A 1 275 ? 30.581 13.122 -32.339 1.00 91.81 275 PHE A N 1
ATOM 2105 C CA . PHE A 1 275 ? 29.518 12.721 -31.423 1.00 91.81 275 PHE A CA 1
ATOM 2106 C C . PHE A 1 275 ? 29.651 11.255 -30.988 1.00 91.81 275 PHE A C 1
ATOM 2108 O O . PHE A 1 275 ? 29.538 10.948 -29.802 1.00 91.81 275 PHE A O 1
ATOM 2115 N N . ALA A 1 276 ? 29.959 10.345 -31.916 1.00 91.88 276 ALA A N 1
ATOM 2116 C CA . ALA A 1 276 ? 30.136 8.931 -31.603 1.00 91.88 276 ALA A CA 1
ATOM 2117 C C . ALA A 1 276 ? 31.269 8.687 -30.592 1.00 91.88 276 ALA A C 1
ATOM 2119 O O . ALA A 1 276 ? 31.119 7.873 -29.675 1.00 91.88 276 ALA A O 1
ATOM 2120 N N . LYS A 1 277 ? 32.372 9.441 -30.694 1.00 92.00 277 LYS A N 1
ATOM 2121 C CA . LYS A 1 277 ? 33.467 9.413 -29.711 1.00 92.00 277 LYS A CA 1
ATOM 2122 C C . LYS A 1 277 ? 33.015 9.908 -28.337 1.00 92.00 277 LYS A C 1
ATOM 2124 O O . LYS A 1 277 ? 33.329 9.260 -27.341 1.00 92.00 277 LYS A O 1
ATOM 2129 N N . ALA A 1 278 ? 32.247 10.998 -28.281 1.00 92.75 278 ALA A N 1
ATOM 2130 C CA . ALA A 1 278 ? 31.710 11.527 -27.026 1.00 92.75 278 ALA A CA 1
ATOM 2131 C C . ALA A 1 278 ? 30.777 10.520 -26.331 1.00 92.75 278 ALA A C 1
ATOM 2133 O O . ALA A 1 278 ? 30.928 10.257 -25.138 1.00 92.75 278 ALA A O 1
ATOM 2134 N N . VAL A 1 279 ? 29.869 9.883 -27.081 1.00 92.75 279 VAL A N 1
ATOM 2135 C CA . VAL A 1 279 ? 28.981 8.837 -26.543 1.00 92.75 279 VAL A CA 1
ATOM 2136 C C . VAL A 1 279 ? 29.777 7.624 -26.066 1.00 92.75 279 VAL A C 1
ATOM 2138 O O . VAL A 1 279 ? 29.512 7.110 -24.981 1.00 92.75 279 VAL A O 1
ATOM 2141 N N . THR A 1 280 ? 30.778 7.186 -26.834 1.00 91.81 280 THR A N 1
ATOM 2142 C CA . THR A 1 280 ? 31.637 6.059 -26.445 1.00 91.81 280 THR A CA 1
ATOM 2143 C C . THR A 1 280 ? 32.367 6.361 -25.135 1.00 91.81 280 THR A C 1
ATOM 2145 O O . THR A 1 280 ? 32.263 5.570 -24.200 1.00 91.81 280 THR A O 1
ATOM 2148 N N . ALA A 1 281 ? 32.999 7.533 -25.011 1.00 92.38 281 ALA A N 1
ATOM 2149 C CA . ALA A 1 281 ? 33.680 7.951 -23.785 1.00 92.38 281 ALA A CA 1
ATOM 2150 C C . ALA A 1 281 ? 32.726 8.037 -22.579 1.00 92.38 281 ALA A C 1
ATOM 2152 O O . ALA A 1 281 ? 33.047 7.561 -21.488 1.00 92.38 281 ALA A O 1
ATOM 2153 N N . ALA A 1 282 ? 31.522 8.583 -22.778 1.00 92.06 282 ALA A N 1
ATOM 2154 C CA . ALA A 1 282 ? 30.502 8.655 -21.735 1.00 92.06 282 ALA A CA 1
ATOM 2155 C C . ALA A 1 282 ? 30.026 7.257 -21.296 1.00 92.06 282 ALA A C 1
ATOM 2157 O O . ALA A 1 282 ? 29.822 7.010 -20.102 1.00 92.06 282 ALA A O 1
ATOM 2158 N N . SER A 1 283 ? 29.899 6.322 -22.244 1.00 89.06 283 SER A N 1
ATOM 2159 C CA . SER A 1 283 ? 29.463 4.943 -21.993 1.00 89.06 283 SER A CA 1
ATOM 2160 C C . SER A 1 283 ? 30.470 4.107 -21.193 1.00 89.06 283 SER A C 1
ATOM 2162 O O . SER A 1 283 ? 30.064 3.169 -20.507 1.00 89.06 283 SER A O 1
ATOM 2164 N N . THR A 1 284 ? 31.757 4.463 -21.244 1.00 90.25 284 THR A N 1
ATOM 2165 C CA . THR A 1 284 ? 32.856 3.795 -20.524 1.00 90.25 284 THR A CA 1
ATOM 2166 C C . THR A 1 284 ? 33.267 4.511 -19.236 1.00 90.25 284 THR A C 1
ATOM 2168 O O . THR A 1 284 ? 34.229 4.104 -18.590 1.00 90.25 284 THR A O 1
ATOM 2171 N N . SER A 1 285 ? 32.578 5.590 -18.860 1.00 90.00 285 SER A N 1
ATOM 2172 C CA . SER A 1 285 ? 32.839 6.306 -17.607 1.00 90.00 285 SER A CA 1
ATOM 2173 C C . SER A 1 285 ? 32.556 5.430 -16.374 1.00 90.00 285 SER A C 1
ATOM 2175 O O . SER A 1 285 ? 31.874 4.412 -16.461 1.00 90.00 285 SER A O 1
ATOM 2177 N N . ALA A 1 286 ? 33.050 5.830 -15.195 1.00 86.69 286 ALA A N 1
ATOM 2178 C CA . ALA A 1 286 ? 32.863 5.062 -13.957 1.00 86.69 286 ALA A CA 1
ATOM 2179 C C . ALA A 1 286 ? 31.382 4.878 -13.565 1.00 86.69 286 ALA A C 1
ATOM 2181 O O . ALA A 1 286 ? 31.019 3.873 -12.957 1.00 86.69 286 ALA A O 1
ATOM 2182 N N . LYS A 1 287 ? 30.520 5.842 -13.921 1.00 88.25 287 LYS A N 1
ATOM 2183 C CA . LYS A 1 287 ? 29.067 5.790 -13.703 1.00 88.25 287 LYS A CA 1
ATOM 2184 C C . LYS A 1 287 ? 28.317 6.265 -14.952 1.00 88.25 287 LYS A C 1
ATOM 2186 O O . LYS A 1 287 ? 27.812 7.388 -14.976 1.00 88.25 287 LYS A O 1
ATOM 2191 N N . PRO A 1 288 ? 28.186 5.419 -15.990 1.00 87.00 288 PRO A N 1
ATOM 2192 C CA . PRO A 1 288 ? 27.568 5.828 -17.247 1.00 87.00 288 PRO A CA 1
ATOM 2193 C C . PRO A 1 288 ? 26.113 6.266 -17.080 1.00 87.00 288 PRO A C 1
ATOM 2195 O O . PRO A 1 288 ? 25.669 7.154 -17.788 1.00 87.00 288 PRO A O 1
ATOM 2198 N N . ALA A 1 289 ? 25.367 5.689 -16.133 1.00 85.38 289 ALA A N 1
ATOM 2199 C CA . ALA A 1 289 ? 23.971 6.059 -15.884 1.00 85.38 289 ALA A CA 1
ATOM 2200 C C . ALA A 1 289 ? 23.798 7.500 -15.359 1.00 85.38 289 ALA A C 1
ATOM 2202 O O . ALA A 1 289 ? 22.770 8.123 -15.626 1.00 85.38 289 ALA A O 1
ATOM 2203 N N . ASP A 1 290 ? 24.807 8.034 -14.665 1.00 88.62 290 ASP A N 1
ATOM 2204 C CA . ASP A 1 290 ? 24.781 9.385 -14.091 1.00 88.62 290 ASP A CA 1
ATOM 2205 C C . ASP A 1 290 ? 25.273 10.444 -15.091 1.00 88.62 290 ASP A C 1
ATOM 2207 O O . ASP A 1 290 ? 25.041 11.640 -14.903 1.00 88.62 290 ASP A O 1
ATOM 2211 N N . HIS A 1 291 ? 25.934 10.024 -16.175 1.00 91.12 291 HIS A N 1
ATOM 2212 C CA . HIS A 1 291 ? 26.455 10.936 -17.184 1.00 91.12 291 HIS A CA 1
ATOM 2213 C C . HIS A 1 291 ? 25.301 11.611 -17.954 1.00 91.12 291 HIS A C 1
ATOM 2215 O O . HIS A 1 291 ? 24.473 10.900 -18.533 1.00 91.12 291 HIS A O 1
ATOM 2221 N N . PRO A 1 292 ? 25.252 12.957 -18.065 1.00 89.94 292 PRO A N 1
ATOM 2222 C CA . PRO A 1 292 ? 24.147 13.675 -18.713 1.00 89.94 292 PRO A CA 1
ATOM 2223 C C . PRO A 1 292 ? 23.815 13.173 -20.126 1.00 89.94 292 PRO A C 1
ATOM 2225 O O . PRO A 1 292 ? 22.655 12.886 -20.422 1.00 89.94 292 PRO A O 1
ATOM 2228 N N . LEU A 1 293 ? 24.840 12.971 -20.965 1.00 90.06 293 LEU A N 1
ATOM 2229 C CA . LEU A 1 293 ? 24.697 12.409 -22.315 1.00 90.06 293 LEU A CA 1
ATOM 2230 C C . LEU A 1 293 ? 24.032 11.021 -22.318 1.00 90.06 293 LEU A C 1
ATOM 2232 O O . LEU A 1 293 ? 23.065 10.794 -23.039 1.00 90.06 293 LEU A O 1
ATOM 2236 N N . MET A 1 294 ? 24.492 10.091 -21.481 1.00 91.38 294 MET A N 1
ATOM 2237 C CA . MET A 1 294 ? 23.922 8.741 -21.416 1.00 91.38 294 MET A CA 1
ATOM 2238 C C . MET A 1 294 ? 22.520 8.734 -20.804 1.00 91.38 294 MET A C 1
ATOM 2240 O O . MET A 1 294 ? 21.661 7.974 -21.250 1.00 91.38 294 MET A O 1
ATOM 2244 N N . LYS A 1 295 ? 22.251 9.615 -19.836 1.00 89.94 295 LYS A N 1
ATOM 2245 C CA . LYS A 1 295 ? 20.909 9.818 -19.287 1.00 89.94 295 LYS A CA 1
ATOM 2246 C C . LYS A 1 295 ? 19.937 10.303 -20.365 1.00 89.94 295 LYS A C 1
ATOM 2248 O O . LYS A 1 295 ? 18.837 9.769 -20.457 1.00 89.94 295 LYS A O 1
ATOM 2253 N N . ALA A 1 296 ? 20.350 11.239 -21.219 1.00 89.25 296 ALA A N 1
ATOM 2254 C CA . ALA A 1 296 ? 19.538 11.704 -22.342 1.00 89.25 296 ALA A CA 1
ATOM 2255 C C . ALA A 1 296 ? 19.349 10.623 -23.421 1.00 89.25 296 ALA A C 1
ATOM 2257 O O . ALA A 1 296 ? 18.266 10.504 -23.993 1.00 89.25 296 ALA A O 1
ATOM 2258 N N . LEU A 1 297 ? 20.381 9.815 -23.689 1.00 91.38 297 LEU A N 1
ATOM 2259 C CA . LEU A 1 297 ? 20.333 8.822 -24.761 1.00 91.38 297 LEU A CA 1
ATOM 2260 C C . LEU A 1 297 ? 19.619 7.521 -24.383 1.00 91.38 297 LEU A C 1
ATOM 2262 O O . LEU A 1 297 ? 18.979 6.908 -25.236 1.00 91.38 297 LEU A O 1
ATOM 2266 N N . LYS A 1 298 ? 19.732 7.092 -23.126 1.00 90.31 298 LYS A N 1
ATOM 2267 C CA . LYS A 1 298 ? 19.251 5.790 -22.645 1.00 90.31 298 LYS A CA 1
ATOM 2268 C C . LYS A 1 298 ? 18.302 5.895 -21.451 1.00 90.31 298 LYS A C 1
ATOM 2270 O O . LYS A 1 298 ? 17.435 5.045 -21.304 1.00 90.31 298 LYS A O 1
ATOM 2275 N N . GLY A 1 299 ? 18.472 6.893 -20.585 1.00 83.31 299 GLY A N 1
ATOM 2276 C CA . GLY A 1 299 ? 17.659 7.055 -19.373 1.00 83.31 299 GLY A CA 1
ATOM 2277 C C . GLY A 1 299 ? 16.257 7.620 -19.628 1.00 83.31 299 GLY A C 1
ATOM 2278 O O . GLY A 1 299 ? 15.332 7.325 -18.875 1.00 83.31 299 GLY A O 1
ATOM 2279 N N . ASP A 1 300 ? 16.082 8.413 -20.687 1.00 84.56 300 ASP A N 1
ATOM 2280 C CA . ASP A 1 300 ? 14.780 8.930 -21.120 1.00 84.56 300 ASP A CA 1
ATOM 2281 C C . ASP A 1 300 ? 14.055 7.890 -21.999 1.00 84.56 300 ASP A C 1
ATOM 2283 O O . ASP A 1 300 ? 14.646 7.326 -22.922 1.00 84.56 300 ASP A O 1
ATOM 2287 N N . LYS A 1 301 ? 12.749 7.674 -21.776 1.00 89.00 301 LYS A N 1
ATOM 2288 C CA . LYS A 1 301 ? 11.903 6.821 -22.634 1.00 89.00 301 LYS A CA 1
ATOM 2289 C C . LYS A 1 301 ? 11.883 7.286 -24.093 1.00 89.00 301 LYS A C 1
ATOM 2291 O O . LYS A 1 301 ? 11.585 6.476 -24.973 1.00 89.00 301 LYS A O 1
ATOM 2296 N N . ALA A 1 302 ? 12.178 8.559 -24.362 1.00 88.12 302 ALA A N 1
ATOM 2297 C CA . ALA A 1 302 ? 12.341 9.115 -25.704 1.00 88.12 302 ALA A CA 1
ATOM 2298 C C . ALA A 1 302 ? 13.762 8.948 -26.278 1.00 88.12 302 ALA A C 1
ATOM 2300 O O . ALA A 1 302 ? 13.963 9.183 -27.469 1.00 88.12 302 ALA A O 1
ATOM 2301 N N . GLY A 1 303 ? 14.737 8.544 -25.461 1.00 91.31 303 GLY A N 1
ATOM 2302 C CA . GLY A 1 303 ? 16.136 8.404 -25.852 1.00 91.31 303 GLY A CA 1
ATOM 2303 C C . GLY A 1 303 ? 16.355 7.292 -26.889 1.00 91.31 303 GLY A C 1
ATOM 2304 O O . GLY A 1 303 ? 15.694 6.250 -26.836 1.00 91.31 303 GLY A O 1
ATOM 2305 N N . PRO A 1 304 ? 17.277 7.464 -27.848 1.00 92.88 304 PRO A N 1
ATOM 2306 C CA . PRO A 1 304 ? 17.448 6.539 -28.961 1.00 92.88 304 PRO A CA 1
ATOM 2307 C C . PRO A 1 304 ? 18.039 5.177 -28.568 1.00 92.88 304 PRO A C 1
ATOM 2309 O O . PRO A 1 304 ? 17.886 4.222 -29.320 1.00 92.88 304 PRO A O 1
ATOM 2312 N N . LEU A 1 305 ? 18.671 5.072 -27.395 1.00 94.25 305 LEU A N 1
ATOM 2313 C CA . LEU A 1 305 ? 19.252 3.838 -26.852 1.00 94.25 305 LEU A CA 1
ATOM 2314 C C . LEU A 1 305 ? 18.392 3.197 -25.753 1.00 94.25 305 LEU A C 1
ATOM 2316 O O . LEU A 1 305 ? 18.787 2.177 -25.193 1.00 94.25 305 LEU A O 1
ATOM 2320 N N . PHE A 1 306 ? 17.246 3.788 -25.407 1.00 93.81 306 PHE A N 1
ATOM 2321 C CA . PHE A 1 306 ? 16.312 3.174 -24.466 1.00 93.81 306 PHE A CA 1
ATOM 2322 C C . PHE A 1 306 ? 15.638 1.964 -25.118 1.00 93.81 306 PHE A C 1
ATOM 2324 O O . PHE A 1 306 ? 15.133 2.063 -26.237 1.00 93.81 306 PHE A O 1
ATOM 2331 N N . VAL A 1 307 ? 15.616 0.850 -24.389 1.00 94.19 307 VAL A N 1
ATOM 2332 C CA . VAL A 1 307 ? 15.088 -0.442 -24.834 1.00 94.19 307 VAL A CA 1
ATOM 2333 C C . VAL A 1 307 ? 13.949 -0.864 -23.910 1.00 94.19 307 VAL A C 1
ATOM 2335 O O . VAL A 1 307 ? 14.062 -0.762 -22.689 1.00 94.19 307 VAL A O 1
ATOM 2338 N N . THR A 1 308 ? 12.843 -1.340 -24.481 1.00 92.69 308 THR A N 1
ATOM 2339 C CA . THR A 1 308 ? 11.728 -1.908 -23.712 1.00 92.69 308 THR A CA 1
ATOM 2340 C C . THR A 1 308 ? 11.914 -3.416 -23.508 1.00 92.69 308 THR A C 1
ATOM 2342 O O . THR A 1 308 ? 12.464 -4.072 -24.392 1.00 92.69 308 THR A O 1
ATOM 2345 N N . PRO A 1 309 ? 11.403 -4.000 -22.405 1.00 92.62 309 PRO A N 1
ATOM 2346 C CA . PRO A 1 309 ? 11.420 -5.451 -22.195 1.00 92.62 309 PRO A CA 1
ATOM 2347 C C . PRO A 1 309 ? 10.851 -6.253 -23.372 1.00 92.62 309 PRO A C 1
ATOM 2349 O O . PRO A 1 309 ? 11.443 -7.229 -23.816 1.00 92.62 309 PRO A O 1
ATOM 2352 N N . GLU A 1 310 ? 9.736 -5.787 -23.933 1.00 92.94 310 GLU A N 1
ATOM 2353 C CA . GLU A 1 310 ? 9.084 -6.424 -25.079 1.00 92.94 310 GLU A CA 1
ATOM 2354 C C . GLU A 1 310 ? 9.981 -6.460 -26.326 1.00 92.94 310 GLU A C 1
ATOM 2356 O O . GLU A 1 310 ? 9.994 -7.451 -27.054 1.00 92.94 310 GLU A O 1
ATOM 2361 N N . GLU A 1 311 ? 10.759 -5.402 -26.565 1.00 93.50 311 GLU A N 1
ATOM 2362 C CA . GLU A 1 311 ? 11.663 -5.349 -27.713 1.00 93.50 311 GLU A CA 1
ATOM 2363 C C . GLU A 1 311 ? 12.843 -6.310 -27.549 1.00 93.50 311 GLU A C 1
ATOM 2365 O O . GLU A 1 311 ? 13.268 -6.936 -28.523 1.00 93.50 311 GLU A O 1
ATOM 2370 N N . VAL A 1 312 ? 13.346 -6.457 -26.317 1.00 94.25 312 VAL A N 1
ATOM 2371 C CA . VAL A 1 312 ? 14.393 -7.437 -26.001 1.00 94.25 312 VAL A CA 1
ATOM 2372 C C . VAL A 1 312 ? 13.956 -8.822 -26.450 1.00 94.25 312 VAL A C 1
ATOM 2374 O O . VAL A 1 312 ? 14.654 -9.470 -27.227 1.00 94.25 312 VAL A O 1
ATOM 2377 N N . GLU A 1 313 ? 12.771 -9.240 -26.020 1.00 90.06 313 GLU A N 1
ATOM 2378 C CA . GLU A 1 313 ? 12.256 -10.583 -26.278 1.00 90.06 313 GLU A CA 1
ATOM 2379 C C . GLU A 1 313 ? 11.902 -10.815 -27.751 1.00 90.06 313 GLU A C 1
ATOM 2381 O O . GLU A 1 313 ? 12.090 -11.918 -28.266 1.00 90.06 313 GLU A O 1
ATOM 2386 N N . LYS A 1 314 ? 11.422 -9.786 -28.457 1.00 90.50 314 LYS A N 1
ATOM 2387 C CA . LYS A 1 314 ? 11.041 -9.916 -29.868 1.00 90.50 314 LYS A CA 1
ATOM 2388 C C . LYS A 1 314 ? 12.250 -9.902 -30.798 1.00 90.50 314 LYS A C 1
ATOM 2390 O O . LYS A 1 314 ? 12.416 -10.824 -31.601 1.00 90.50 314 LYS A O 1
ATOM 2395 N N . ASN A 1 315 ? 13.103 -8.888 -30.676 1.00 89.06 315 ASN A N 1
ATOM 2396 C CA . ASN A 1 315 ? 13.987 -8.489 -31.772 1.00 89.06 315 ASN A CA 1
ATOM 2397 C C . ASN A 1 315 ? 15.468 -8.357 -31.396 1.00 89.06 315 ASN A C 1
ATOM 2399 O O . ASN A 1 315 ? 16.297 -8.357 -32.304 1.00 89.06 315 ASN A O 1
ATOM 2403 N N . LEU A 1 316 ? 15.822 -8.219 -30.112 1.00 91.88 316 LEU A N 1
ATOM 2404 C CA . LEU A 1 316 ? 17.210 -7.909 -29.720 1.00 91.88 316 LEU A CA 1
ATOM 2405 C C . LEU A 1 316 ? 17.955 -9.075 -29.070 1.00 91.88 316 LEU A C 1
ATOM 2407 O O . LEU A 1 316 ? 19.173 -9.151 -29.203 1.00 91.88 316 LEU A O 1
ATOM 2411 N N . ALA A 1 317 ? 17.250 -9.964 -28.373 1.00 94.19 317 ALA A N 1
ATOM 2412 C CA . ALA A 1 317 ? 17.840 -11.157 -27.783 1.00 94.19 317 ALA A CA 1
ATOM 2413 C C . ALA A 1 317 ? 18.218 -12.181 -28.866 1.00 94.19 317 ALA A C 1
ATOM 2415 O O . ALA A 1 317 ? 17.470 -12.402 -29.822 1.00 94.19 317 ALA A O 1
ATOM 2416 N N . SER A 1 318 ? 19.358 -12.846 -28.689 1.00 95.00 318 SER A N 1
ATOM 2417 C CA . SER A 1 318 ? 19.715 -14.050 -29.448 1.00 95.00 318 SER A CA 1
ATOM 2418 C C . SER A 1 318 ? 18.784 -15.222 -29.118 1.00 95.00 318 SER A C 1
ATOM 2420 O O . SER A 1 318 ? 18.111 -15.216 -28.089 1.00 95.00 318 SER A O 1
ATOM 2422 N N . ASP A 1 319 ? 18.774 -16.275 -29.939 1.00 94.94 319 ASP A N 1
ATOM 2423 C CA . ASP A 1 319 ? 17.940 -17.461 -29.678 1.00 94.94 319 ASP A CA 1
ATOM 2424 C C . ASP A 1 319 ? 18.255 -18.118 -28.323 1.00 94.94 319 ASP A C 1
ATOM 2426 O O . ASP A 1 319 ? 17.350 -18.569 -27.618 1.00 94.94 319 ASP A O 1
ATOM 2430 N N . ALA A 1 320 ? 19.530 -18.115 -27.915 1.00 96.00 320 ALA A N 1
ATOM 2431 C CA . ALA A 1 320 ? 19.953 -18.611 -26.608 1.00 96.00 320 ALA A CA 1
ATOM 2432 C C . ALA A 1 320 ? 19.426 -17.735 -25.457 1.00 96.00 320 ALA A C 1
ATOM 2434 O O . ALA A 1 320 ? 18.925 -18.259 -24.464 1.00 96.00 320 ALA A O 1
ATOM 2435 N N . GLU A 1 321 ? 19.486 -16.408 -25.598 1.00 96.81 321 GLU A N 1
ATOM 2436 C CA . GLU A 1 321 ? 18.958 -15.469 -24.600 1.00 96.81 321 GLU A CA 1
ATOM 2437 C C . GLU A 1 321 ? 17.430 -15.523 -24.522 1.00 96.81 321 GLU A C 1
ATOM 2439 O O . GLU A 1 321 ? 16.877 -15.521 -23.426 1.00 96.81 321 GLU A O 1
ATOM 2444 N N . LYS A 1 322 ? 16.735 -15.647 -25.660 1.00 95.69 322 LYS A N 1
ATOM 2445 C CA . LYS A 1 322 ? 15.278 -15.844 -25.701 1.00 95.69 322 LYS A CA 1
ATOM 2446 C C . LYS A 1 322 ? 14.875 -17.115 -24.963 1.00 95.69 322 LYS A C 1
ATOM 2448 O O . LYS A 1 322 ? 13.928 -17.090 -24.180 1.00 95.69 322 LYS A O 1
ATOM 2453 N N . LYS A 1 323 ? 15.611 -18.211 -25.179 1.00 96.50 323 LYS A N 1
ATOM 2454 C CA . LYS A 1 323 ? 15.390 -19.472 -24.467 1.00 96.50 323 LYS A CA 1
ATOM 2455 C C . LYS A 1 323 ? 15.589 -19.303 -22.957 1.00 96.50 323 LYS A C 1
ATOM 2457 O O . LYS A 1 323 ? 14.711 -19.697 -22.198 1.00 96.50 323 LYS A O 1
ATOM 2462 N N . LEU A 1 324 ? 16.678 -18.661 -22.531 1.00 97.19 324 LEU A N 1
ATOM 2463 C CA . LEU A 1 324 ? 16.943 -18.394 -21.114 1.00 97.19 324 LEU A CA 1
ATOM 2464 C C . LEU A 1 324 ? 15.847 -17.527 -20.474 1.00 97.19 324 LEU A C 1
ATOM 2466 O O . LEU A 1 324 ? 15.324 -17.871 -19.418 1.00 97.19 324 LEU A O 1
ATOM 2470 N N . ILE A 1 325 ? 15.453 -16.427 -21.123 1.00 97.19 325 ILE A N 1
ATOM 2471 C CA . ILE A 1 325 ? 14.377 -15.544 -20.646 1.00 97.19 325 ILE A CA 1
ATOM 2472 C C . ILE A 1 325 ? 13.059 -16.322 -20.519 1.00 97.19 325 ILE A C 1
ATOM 2474 O O . ILE A 1 325 ? 12.348 -16.166 -19.524 1.00 97.19 325 ILE A O 1
ATOM 2478 N N . ALA A 1 326 ? 12.742 -17.188 -21.486 1.00 96.56 326 ALA A N 1
ATOM 2479 C CA . ALA A 1 326 ? 11.552 -18.033 -21.437 1.00 96.56 326 ALA A CA 1
ATOM 2480 C C . ALA A 1 326 ? 11.595 -19.038 -20.272 1.00 96.56 326 ALA A C 1
ATOM 2482 O O . ALA A 1 326 ? 10.592 -19.200 -19.578 1.00 96.56 326 ALA A O 1
ATOM 2483 N N . GLU A 1 327 ? 12.744 -19.668 -20.010 1.00 97.62 327 GLU A N 1
ATOM 2484 C CA . GLU A 1 327 ? 12.944 -20.567 -18.863 1.00 97.62 327 GLU A CA 1
ATOM 2485 C C . GLU A 1 327 ? 12.777 -19.828 -17.527 1.00 97.62 327 GLU A C 1
ATOM 2487 O O . GLU A 1 327 ? 12.043 -20.282 -16.649 1.00 97.62 327 GLU A O 1
ATOM 2492 N N . MET A 1 328 ? 13.381 -18.646 -17.388 1.00 98.31 328 MET A N 1
ATOM 2493 C CA . MET A 1 328 ? 13.244 -17.806 -16.193 1.00 98.31 328 MET A CA 1
ATOM 2494 C C . MET A 1 328 ? 11.800 -17.340 -15.973 1.00 98.31 328 MET A C 1
ATOM 2496 O O . MET A 1 328 ? 11.319 -17.304 -14.841 1.00 98.31 328 MET A O 1
ATOM 2500 N N . ARG A 1 329 ? 11.080 -17.003 -17.047 1.00 97.12 329 ARG A N 1
ATOM 2501 C CA . ARG A 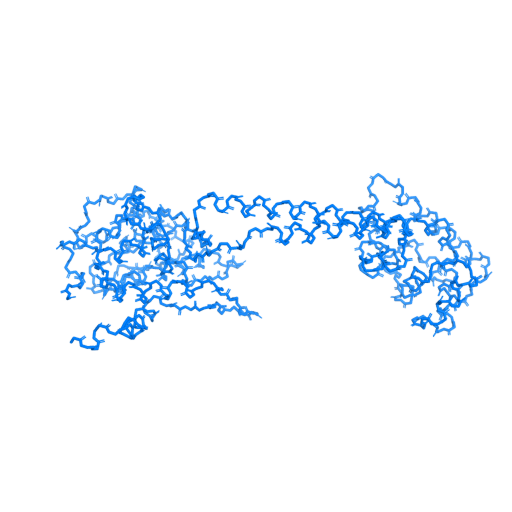1 329 ? 9.662 -16.628 -16.985 1.00 97.12 329 ARG A CA 1
ATOM 2502 C C . ARG A 1 329 ? 8.785 -17.814 -16.589 1.00 97.12 329 ARG A C 1
ATOM 2504 O O . ARG A 1 329 ? 7.926 -17.663 -15.724 1.00 97.12 329 ARG A O 1
ATOM 2511 N N . ALA A 1 330 ? 9.044 -18.994 -17.152 1.00 98.00 330 ALA A N 1
ATOM 2512 C CA . ALA A 1 330 ? 8.362 -20.223 -16.762 1.00 98.00 330 ALA A CA 1
ATOM 2513 C C . ALA A 1 330 ? 8.593 -20.553 -15.279 1.00 98.00 330 ALA A C 1
ATOM 2515 O O . ALA A 1 330 ? 7.667 -20.999 -14.603 1.00 98.00 330 ALA A O 1
ATOM 2516 N N . GLU A 1 331 ? 9.789 -20.277 -14.754 1.00 97.88 331 GLU A N 1
ATOM 2517 C CA . GLU A 1 331 ? 10.092 -20.426 -13.331 1.00 97.88 331 GLU A CA 1
ATOM 2518 C C . GLU A 1 331 ? 9.296 -19.446 -12.459 1.00 97.88 331 GLU A C 1
ATOM 2520 O O . GLU A 1 331 ? 8.678 -19.859 -11.478 1.00 97.88 331 GLU A O 1
ATOM 2525 N N . VAL A 1 332 ? 9.229 -18.166 -12.839 1.00 98.38 332 VAL A N 1
ATOM 2526 C CA . VAL A 1 332 ? 8.382 -17.175 -12.152 1.00 98.38 332 VAL A CA 1
ATOM 2527 C C . VAL A 1 332 ? 6.919 -17.624 -12.141 1.00 98.38 332 VAL A C 1
ATOM 2529 O O . VAL A 1 332 ? 6.261 -17.574 -11.100 1.00 98.38 332 VAL A O 1
ATOM 2532 N N . ASP A 1 333 ? 6.404 -18.096 -13.275 1.00 98.19 333 ASP A N 1
ATOM 2533 C CA . ASP A 1 333 ? 5.023 -18.567 -13.388 1.00 98.19 333 ASP A CA 1
ATOM 2534 C C . ASP A 1 333 ? 4.780 -19.846 -12.578 1.00 98.19 333 ASP A C 1
ATOM 2536 O O . ASP A 1 333 ? 3.717 -20.000 -11.970 1.00 98.19 333 ASP A O 1
ATOM 2540 N N . ARG A 1 334 ? 5.765 -20.750 -12.511 1.00 98.19 334 ARG A N 1
ATOM 2541 C CA . ARG A 1 334 ? 5.729 -21.937 -11.649 1.00 98.19 334 ARG A CA 1
ATOM 2542 C C . ARG A 1 334 ? 5.647 -21.537 -10.178 1.00 98.19 334 ARG A C 1
ATOM 2544 O O . ARG A 1 334 ? 4.771 -22.038 -9.477 1.00 98.19 334 ARG A O 1
ATOM 2551 N N . LEU A 1 335 ? 6.496 -20.614 -9.724 1.00 98.19 335 LEU A N 1
ATOM 2552 C CA . LEU A 1 335 ? 6.495 -20.110 -8.346 1.00 98.19 335 LEU A CA 1
ATOM 2553 C C . LEU A 1 335 ? 5.181 -19.395 -8.001 1.00 98.19 335 LEU A C 1
ATOM 2555 O O . LEU A 1 335 ? 4.639 -19.596 -6.915 1.00 98.19 335 LEU A O 1
ATOM 2559 N N . LYS A 1 336 ? 4.615 -18.619 -8.934 1.00 97.31 336 LYS A N 1
ATOM 2560 C CA . LYS A 1 336 ? 3.295 -17.987 -8.762 1.00 97.31 336 LYS A CA 1
ATOM 2561 C C . LYS A 1 336 ? 2.182 -19.023 -8.610 1.00 97.31 336 LYS A C 1
ATOM 2563 O O . LYS A 1 336 ? 1.353 -18.882 -7.721 1.00 97.31 336 LYS A O 1
ATOM 2568 N N . LYS A 1 337 ? 2.177 -20.074 -9.437 1.00 97.00 337 LYS A N 1
ATOM 2569 C CA . LYS A 1 337 ? 1.192 -21.169 -9.353 1.00 97.00 337 LYS A CA 1
ATOM 2570 C C . LYS A 1 337 ? 1.351 -22.021 -8.092 1.00 97.00 337 LYS A C 1
ATOM 2572 O O . LYS A 1 337 ? 0.358 -22.516 -7.577 1.00 97.00 337 LYS A O 1
ATOM 2577 N N . ALA A 1 338 ? 2.583 -22.199 -7.618 1.00 96.38 338 ALA A N 1
ATOM 2578 C CA . ALA A 1 338 ? 2.890 -22.938 -6.395 1.00 96.38 338 ALA A CA 1
ATOM 2579 C C . ALA A 1 338 ? 2.686 -22.108 -5.116 1.00 96.38 338 ALA A C 1
ATOM 2581 O O . ALA A 1 338 ? 2.695 -22.666 -4.020 1.00 96.38 338 ALA A O 1
ATOM 2582 N N . SER A 1 339 ? 2.522 -20.787 -5.238 1.00 95.38 339 SER A N 1
ATOM 2583 C CA . SER A 1 339 ? 2.279 -19.917 -4.092 1.00 95.38 339 SER A CA 1
ATOM 2584 C C . SER A 1 339 ? 0.935 -20.266 -3.447 1.00 95.38 339 SER A C 1
ATOM 2586 O O . SER A 1 339 ? -0.056 -20.430 -4.163 1.00 95.38 339 SER A O 1
ATOM 2588 N N . PRO A 1 340 ? 0.864 -20.357 -2.107 1.00 95.25 340 PRO A N 1
ATOM 2589 C CA . PRO A 1 340 ? -0.413 -20.536 -1.433 1.00 95.25 340 PRO A CA 1
ATOM 2590 C C . PRO A 1 340 ? -1.339 -19.343 -1.736 1.00 95.25 340 PRO A C 1
ATOM 2592 O O . PRO A 1 340 ? -0.855 -18.247 -2.044 1.00 95.25 340 PRO A O 1
ATOM 2595 N N . PRO A 1 341 ? -2.669 -19.528 -1.664 1.00 93.31 341 PRO A N 1
ATOM 2596 C CA . PRO A 1 341 ? -3.605 -18.430 -1.863 1.00 93.31 341 PRO A CA 1
ATOM 2597 C C . PRO A 1 341 ? -3.371 -17.332 -0.822 1.00 93.31 341 PRO A C 1
ATOM 2599 O O . PRO A 1 341 ? -2.970 -17.605 0.312 1.00 93.31 341 PRO A O 1
ATOM 2602 N N . MET A 1 342 ? -3.653 -16.086 -1.207 1.00 92.62 342 MET A N 1
ATOM 2603 C CA . MET A 1 342 ? -3.601 -14.968 -0.271 1.00 92.62 342 MET A CA 1
ATOM 2604 C C . MET A 1 342 ? -4.593 -15.214 0.865 1.00 92.62 342 MET A C 1
ATOM 2606 O O . MET A 1 342 ? -5.773 -15.485 0.629 1.00 92.62 342 MET A O 1
ATOM 2610 N N . TYR A 1 343 ? -4.103 -15.131 2.098 1.00 92.06 343 TYR A N 1
ATOM 2611 C CA . TYR A 1 343 ? -4.942 -15.244 3.280 1.00 92.06 343 TYR A CA 1
ATOM 2612 C C . TYR A 1 343 ? -5.923 -14.061 3.372 1.00 92.06 343 TYR A C 1
ATOM 2614 O O . TYR A 1 343 ? -5.635 -12.967 2.877 1.00 92.06 343 TYR A O 1
ATOM 2622 N N . PRO A 1 344 ? -7.088 -14.245 4.017 1.00 92.44 344 PRO A N 1
ATOM 2623 C CA . PRO A 1 344 ? -7.982 -13.134 4.315 1.00 92.44 344 PRO A CA 1
ATOM 2624 C C . PRO A 1 344 ? -7.281 -12.094 5.202 1.00 92.44 344 PRO A C 1
ATOM 2626 O O . PRO A 1 344 ? -6.506 -12.455 6.082 1.00 92.44 344 PRO A O 1
ATOM 2629 N N . VAL A 1 345 ? -7.566 -10.807 4.999 1.00 93.44 345 VAL A N 1
ATOM 2630 C CA . VAL A 1 345 ? -7.044 -9.703 5.827 1.00 93.44 345 VAL A CA 1
ATOM 2631 C C . VAL A 1 345 ? -8.178 -8.773 6.229 1.00 93.44 345 VAL A C 1
ATOM 2633 O O . VAL A 1 345 ? -9.083 -8.579 5.425 1.00 93.44 345 VAL A O 1
ATOM 2636 N N . ALA A 1 346 ? -8.142 -8.199 7.430 1.00 92.62 346 ALA A N 1
ATOM 2637 C CA . ALA A 1 346 ? -9.108 -7.197 7.884 1.00 92.62 346 ALA A CA 1
ATOM 2638 C C . ALA A 1 346 ? -8.456 -5.825 8.049 1.00 92.62 346 ALA A C 1
ATOM 2640 O O . ALA A 1 346 ? -7.326 -5.731 8.532 1.00 92.62 346 ALA A O 1
ATOM 2641 N N . HIS A 1 347 ? -9.216 -4.771 7.740 1.00 92.81 347 HIS A N 1
ATOM 2642 C CA . HIS A 1 347 ? -8.845 -3.408 8.116 1.00 92.81 347 HIS A CA 1
ATOM 2643 C C . HIS A 1 347 ? -8.885 -3.280 9.632 1.00 92.81 347 HIS A C 1
ATOM 2645 O O . HIS A 1 347 ? -9.902 -3.554 10.268 1.00 92.81 347 HIS A O 1
ATOM 2651 N N . SER A 1 348 ? -7.767 -2.871 10.204 1.00 92.06 348 SER A N 1
ATOM 2652 C CA . SER A 1 348 ? -7.558 -2.806 11.639 1.00 92.06 348 SER A CA 1
ATOM 2653 C C . SER A 1 348 ? -6.592 -1.672 11.973 1.00 92.06 348 SER A C 1
ATOM 2655 O O . SER A 1 348 ? -6.211 -0.874 11.113 1.00 92.06 348 SER A O 1
ATOM 2657 N N . ILE A 1 349 ? -6.189 -1.593 13.236 1.00 92.44 349 ILE A N 1
ATOM 2658 C CA . ILE A 1 349 ? -5.243 -0.597 13.722 1.00 92.44 349 ILE A CA 1
ATOM 2659 C C . ILE A 1 349 ? -4.079 -1.250 14.454 1.00 92.44 349 ILE A C 1
ATOM 2661 O O . ILE A 1 349 ? -4.203 -2.325 15.035 1.00 92.44 349 ILE A O 1
ATOM 2665 N N . ARG A 1 350 ? -2.932 -0.573 14.447 1.00 90.81 350 ARG A N 1
ATOM 2666 C CA . ARG A 1 350 ? -1.762 -0.927 15.254 1.00 90.81 350 ARG A CA 1
ATOM 2667 C C . ARG A 1 350 ? -1.278 0.295 16.020 1.00 90.81 350 ARG A C 1
ATOM 2669 O O . ARG A 1 350 ? -1.249 1.396 15.476 1.00 90.81 350 ARG A O 1
ATOM 2676 N N . GLY A 1 351 ? -0.856 0.088 17.265 1.00 90.38 351 GLY A N 1
ATOM 2677 C CA . GLY A 1 351 ? -0.379 1.162 18.135 1.00 90.38 351 GLY A CA 1
ATOM 2678 C C . GLY A 1 351 ? -1.525 1.946 18.777 1.00 90.38 351 GLY A C 1
ATOM 2679 O O . GLY A 1 351 ? -2.531 1.361 19.193 1.00 90.38 351 GLY A O 1
ATOM 2680 N N . GLY A 1 352 ? -1.351 3.263 18.872 1.00 90.06 352 GLY A N 1
ATOM 2681 C CA . GLY A 1 352 ? -2.205 4.146 19.667 1.00 90.06 352 GLY A CA 1
ATOM 2682 C C . GLY A 1 352 ? -1.660 4.381 21.079 1.00 90.06 352 GLY A C 1
ATOM 2683 O O . GLY A 1 352 ? -0.598 3.880 21.451 1.00 90.06 352 GLY A O 1
ATOM 2684 N N . GLY A 1 353 ? -2.403 5.140 21.882 1.00 93.81 353 GLY A N 1
ATOM 2685 C CA . GLY A 1 353 ? -2.083 5.375 23.285 1.00 93.81 353 GLY A CA 1
ATOM 2686 C C . GLY A 1 353 ? -1.005 6.432 23.535 1.00 93.81 353 GLY A C 1
ATOM 2687 O O . GLY A 1 353 ? -0.344 6.366 24.570 1.00 93.81 353 GLY A O 1
ATOM 2688 N N . GLN A 1 354 ? -0.809 7.401 22.645 1.00 95.69 354 GLN A N 1
ATOM 2689 C CA . GLN A 1 354 ? 0.108 8.517 22.886 1.00 95.69 354 GLN A CA 1
ATOM 2690 C C . GLN A 1 354 ? -0.592 9.687 23.589 1.00 95.69 354 GLN A C 1
ATOM 2692 O O . GLN A 1 354 ? -1.551 10.257 23.072 1.00 95.69 354 GLN A O 1
ATOM 2697 N N . THR A 1 355 ? -0.073 10.101 24.747 1.00 96.56 355 THR A N 1
ATOM 2698 C CA . THR A 1 355 ? -0.578 11.262 25.499 1.00 96.56 355 THR A CA 1
ATOM 2699 C C . THR A 1 355 ? -0.663 12.507 24.613 1.00 96.56 355 THR A C 1
ATOM 2701 O O . THR A 1 355 ? 0.295 12.869 23.929 1.00 96.56 355 THR A O 1
ATOM 2704 N N . MET A 1 356 ? -1.815 13.177 24.643 1.00 96.06 356 MET A N 1
ATOM 2705 C CA . MET A 1 356 ? -2.062 14.400 23.883 1.00 96.06 356 MET A CA 1
ATOM 2706 C C . MET A 1 356 ? -1.877 15.636 24.770 1.00 96.06 356 MET A C 1
ATOM 2708 O O . MET A 1 356 ? -2.340 15.637 25.915 1.00 96.06 356 MET A O 1
ATOM 2712 N N . PRO A 1 357 ? -1.251 16.718 24.274 1.00 96.88 357 PRO A N 1
ATOM 2713 C CA . PRO A 1 357 ? -1.416 18.026 24.890 1.00 96.88 357 PRO A CA 1
ATOM 2714 C C . PRO A 1 357 ? -2.844 18.529 24.661 1.00 96.88 357 PRO A C 1
ATOM 2716 O O . PRO A 1 357 ? -3.451 18.238 23.630 1.00 96.88 357 PRO A O 1
ATOM 2719 N N . LEU A 1 358 ? -3.356 19.349 25.577 1.00 97.06 358 LEU A N 1
ATOM 2720 C CA . LEU A 1 358 ? -4.560 20.131 25.306 1.00 97.06 358 LEU A CA 1
ATOM 2721 C C . LEU A 1 358 ? -4.264 21.114 24.170 1.00 97.06 358 LEU A C 1
ATOM 2723 O O . LEU A 1 358 ? -3.310 21.887 24.265 1.00 97.06 358 LEU A O 1
ATOM 2727 N N . TYR A 1 359 ? -5.084 21.154 23.123 1.00 97.56 359 TYR A N 1
ATOM 2728 C CA . TYR A 1 359 ? -5.031 22.269 22.177 1.00 97.56 359 TYR A CA 1
ATOM 272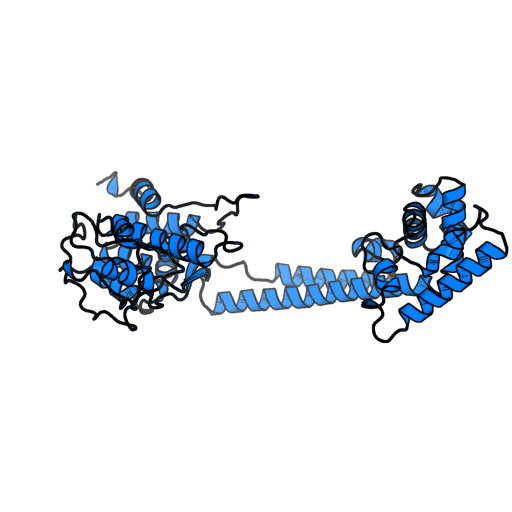9 C C . TYR A 1 359 ? -5.893 23.415 22.684 1.00 97.56 359 TYR A C 1
ATOM 2731 O O . TYR A 1 359 ? -7.117 23.317 22.795 1.00 97.56 359 TYR A O 1
ATOM 2739 N N . ILE A 1 360 ? -5.242 24.530 23.003 1.00 96.31 360 ILE A N 1
ATOM 2740 C CA . ILE A 1 360 ? -5.908 25.690 23.587 1.00 96.31 360 ILE A CA 1
ATOM 2741 C C . ILE A 1 360 ? -6.872 26.266 22.553 1.00 96.31 360 ILE A C 1
ATOM 2743 O O . ILE A 1 360 ? -6.445 26.727 21.492 1.00 96.31 360 ILE A O 1
ATOM 2747 N N . ARG A 1 361 ? -8.174 26.244 22.864 1.00 94.75 361 ARG A N 1
ATOM 2748 C CA . ARG A 1 361 ? -9.246 26.610 21.921 1.00 94.75 361 ARG A CA 1
ATOM 2749 C C . ARG A 1 361 ? -9.236 25.785 20.625 1.00 94.75 361 ARG A C 1
ATOM 2751 O O . ARG A 1 361 ? -9.599 26.302 19.576 1.00 94.75 361 ARG A O 1
ATOM 2758 N N . GLY A 1 362 ? -8.780 24.531 20.693 1.00 93.62 362 GLY A N 1
ATOM 2759 C CA . GLY A 1 362 ? -8.716 23.611 19.551 1.00 93.62 362 GLY A CA 1
ATOM 2760 C C . GLY A 1 362 ? -7.595 23.906 18.553 1.00 93.62 362 GLY A C 1
ATOM 2761 O O . GLY A 1 362 ? -7.490 23.228 17.537 1.00 93.62 362 GLY A O 1
ATOM 2762 N N . ASN A 1 363 ? -6.738 24.896 18.823 1.00 96.06 363 ASN A N 1
ATOM 2763 C CA . ASN A 1 363 ? -5.656 25.259 17.917 1.00 96.06 363 ASN A CA 1
ATOM 2764 C C . ASN A 1 363 ? -4.482 24.275 18.043 1.00 96.06 363 ASN A C 1
ATOM 2766 O O . ASN A 1 363 ? -3.725 24.332 19.012 1.00 96.06 363 ASN A O 1
ATOM 2770 N N . VAL A 1 364 ? -4.297 23.423 17.030 1.00 95.25 364 VAL A N 1
ATOM 2771 C CA . VAL A 1 364 ? -3.252 22.382 16.982 1.00 95.25 364 VAL A CA 1
ATOM 2772 C C . VAL A 1 364 ? -1.818 22.916 17.122 1.00 95.25 364 VAL A C 1
ATOM 2774 O O . VAL A 1 364 ? -0.915 22.184 17.533 1.00 95.25 364 VAL A O 1
ATOM 2777 N N . LEU A 1 365 ? -1.600 24.205 16.837 1.00 95.56 365 LEU A N 1
ATOM 2778 C CA . LEU A 1 365 ? -0.309 24.883 16.981 1.00 95.56 365 LEU A CA 1
ATOM 2779 C C . LEU A 1 365 ? -0.088 25.454 18.391 1.00 95.56 365 LEU A C 1
ATOM 2781 O O . LEU A 1 365 ? 1.047 25.757 18.757 1.00 95.56 365 LEU A O 1
ATOM 2785 N N . LYS A 1 366 ? -1.145 25.587 19.205 1.00 97.00 366 LYS A N 1
ATOM 2786 C CA . LYS A 1 366 ? -1.079 26.121 20.572 1.00 97.00 366 LYS A CA 1
ATOM 2787 C C . LYS A 1 366 ? -1.344 25.021 21.601 1.00 97.00 366 LYS A C 1
ATOM 2789 O O . LYS A 1 366 ? -2.479 24.771 22.004 1.00 97.00 366 LYS A O 1
ATOM 2794 N N . LYS A 1 367 ? -0.258 24.395 22.052 1.00 96.69 367 LYS A N 1
ATOM 2795 C CA . LYS A 1 367 ? -0.263 23.272 23.000 1.00 96.69 367 LYS A CA 1
ATOM 2796 C C . LYS A 1 367 ? -0.265 23.768 24.451 1.00 96.69 367 LYS A C 1
ATOM 2798 O O . LYS A 1 367 ? 0.495 24.667 24.800 1.00 96.69 367 LYS A O 1
ATOM 2803 N N . GLY A 1 368 ? -1.129 23.187 25.272 1.00 96.56 368 GLY A N 1
ATOM 2804 C CA . GLY A 1 368 ? -1.206 23.365 26.718 1.00 96.56 368 GLY A CA 1
ATOM 2805 C C . GLY A 1 368 ? -0.615 22.178 27.477 1.00 96.56 368 GLY A C 1
ATOM 2806 O O . GLY A 1 368 ? 0.211 21.434 26.947 1.00 96.56 368 GLY A O 1
ATOM 2807 N N . ALA A 1 369 ? -1.060 22.000 28.723 1.00 97.00 369 ALA A N 1
ATOM 2808 C CA . ALA A 1 369 ? -0.662 20.871 29.559 1.00 97.00 369 ALA A CA 1
ATOM 2809 C C . ALA A 1 369 ? -1.040 19.517 28.914 1.00 97.00 369 ALA A C 1
ATOM 2811 O O . ALA A 1 369 ? -2.002 19.455 28.143 1.00 97.00 369 ALA A O 1
ATOM 2812 N N . PRO A 1 370 ? -0.309 18.429 29.205 1.00 96.81 370 PRO A N 1
ATOM 2813 C CA . PRO A 1 370 ? -0.703 17.087 28.786 1.00 96.81 370 PRO A CA 1
ATOM 2814 C C . PRO A 1 370 ? -2.007 16.649 29.468 1.00 96.81 370 PRO A C 1
ATOM 2816 O O . PRO A 1 370 ? -2.196 16.885 30.660 1.00 96.81 370 PRO A O 1
ATOM 2819 N N . ALA A 1 371 ? -2.887 15.976 28.724 1.00 96.56 371 ALA A N 1
ATOM 2820 C CA . ALA A 1 371 ? -4.067 15.306 29.263 1.00 96.56 371 ALA A CA 1
ATOM 2821 C C . ALA A 1 371 ? -3.737 13.834 29.563 1.00 96.56 371 ALA A C 1
ATOM 2823 O O . ALA A 1 371 ? -3.471 13.073 28.628 1.00 96.56 371 ALA A O 1
ATOM 2824 N N . PRO A 1 372 ? -3.770 13.391 30.832 1.00 95.94 372 PRO A N 1
ATOM 2825 C CA . PRO A 1 372 ? -3.593 11.982 31.163 1.00 95.94 372 PRO A CA 1
ATOM 2826 C C . PRO A 1 372 ? -4.690 11.141 30.506 1.00 95.94 372 PRO A C 1
ATOM 2828 O O . PRO A 1 372 ? -5.873 11.395 30.736 1.00 95.94 372 PRO A O 1
ATOM 2831 N N . LYS A 1 373 ? -4.303 10.138 29.708 1.00 96.75 373 LYS A N 1
ATOM 2832 C CA . LYS A 1 373 ? -5.254 9.271 29.001 1.00 96.75 373 LYS A CA 1
ATOM 2833 C C . LYS A 1 373 ? -6.220 8.599 29.971 1.00 96.75 373 LYS A C 1
ATOM 2835 O O . LYS A 1 373 ? -5.806 8.160 31.045 1.00 96.75 373 LYS A O 1
ATOM 2840 N N . GLY A 1 374 ? -7.479 8.474 29.568 1.00 95.62 374 GLY A N 1
ATOM 2841 C CA . GLY A 1 374 ? -8.462 7.660 30.274 1.00 95.62 374 GLY A CA 1
ATOM 2842 C C . GLY A 1 374 ? -9.902 8.136 30.144 1.00 95.62 374 GLY A C 1
ATOM 2843 O O . GLY A 1 374 ? -10.207 9.070 29.408 1.00 95.62 374 GLY A O 1
ATOM 2844 N N . PHE A 1 375 ? -10.794 7.455 30.862 1.00 95.06 375 PHE A N 1
ATOM 2845 C CA . PHE A 1 375 ? -12.244 7.657 30.785 1.00 95.06 375 PHE A CA 1
ATOM 2846 C C . PHE A 1 375 ? -12.710 8.942 31.489 1.00 95.06 375 PHE A C 1
ATOM 2848 O O . PHE A 1 375 ? -12.085 9.289 32.498 1.00 95.06 375 PHE A O 1
ATOM 2855 N N . PRO A 1 376 ? -13.777 9.641 31.028 1.00 92.81 376 PRO A N 1
ATOM 2856 C CA . PRO A 1 376 ? -14.330 10.847 31.664 1.00 92.81 376 PRO A CA 1
ATOM 2857 C C . PRO A 1 376 ? -14.502 10.710 33.182 1.00 92.81 376 PRO A C 1
ATOM 2859 O O . PRO A 1 376 ? -15.128 9.761 33.658 1.00 92.81 376 PRO A O 1
ATOM 2862 N N . VAL A 1 377 ? -13.940 11.651 33.954 1.00 89.06 377 VAL A N 1
ATOM 2863 C CA . VAL A 1 377 ? -13.922 11.555 35.430 1.00 89.06 377 VAL A CA 1
ATOM 2864 C C . VAL A 1 377 ? -15.325 11.591 36.027 1.00 89.06 377 VAL A C 1
ATOM 2866 O O . VAL A 1 377 ? -15.594 10.940 37.032 1.00 89.06 377 VAL A O 1
ATOM 2869 N N . THR A 1 378 ? -16.239 12.300 35.376 1.00 86.25 378 THR A N 1
ATOM 2870 C CA . THR A 1 378 ? -17.611 12.523 35.839 1.00 86.25 378 THR A CA 1
ATOM 2871 C C . THR A 1 378 ? -18.481 11.276 35.783 1.00 86.25 378 THR A C 1
ATOM 2873 O O . THR A 1 378 ? -19.446 11.185 36.534 1.00 86.25 378 THR A O 1
ATOM 2876 N N . LEU A 1 379 ? -18.103 10.276 34.981 1.00 84.00 379 LEU A N 1
ATOM 2877 C CA . LEU A 1 379 ? -18.762 8.970 34.978 1.00 84.00 379 LEU A CA 1
ATOM 2878 C C . LEU A 1 379 ? -18.212 8.035 36.058 1.00 84.00 379 LEU A C 1
ATOM 2880 O O . LEU A 1 379 ? -18.919 7.121 36.452 1.00 84.00 379 LEU A O 1
ATOM 2884 N N . SER A 1 380 ? -16.988 8.261 36.559 1.00 76.44 380 SER A N 1
ATOM 2885 C CA . SER A 1 380 ? -16.403 7.589 37.741 1.00 76.44 380 SER A CA 1
ATOM 2886 C C . SER A 1 380 ? -16.468 6.045 37.755 1.00 76.44 380 SER A C 1
ATOM 2888 O O . SER A 1 380 ? -16.508 5.430 38.816 1.00 76.44 380 SER A O 1
ATOM 2890 N N . VAL A 1 381 ? -16.458 5.395 36.587 1.00 82.44 381 VAL A N 1
ATOM 2891 C CA . VAL A 1 381 ? -16.685 3.933 36.456 1.00 82.44 381 VAL A CA 1
ATOM 2892 C C . VAL A 1 381 ? -15.479 3.139 35.978 1.00 82.44 381 VAL A C 1
ATOM 2894 O O . VAL A 1 381 ? -15.504 1.909 35.984 1.00 82.44 381 VAL A O 1
ATOM 2897 N N . SER A 1 382 ? -14.419 3.836 35.576 1.00 80.25 382 SER A N 1
ATOM 2898 C CA . SER A 1 382 ? -13.155 3.210 35.207 1.00 80.25 382 SER A CA 1
ATOM 2899 C C . SER A 1 382 ? -12.435 2.710 36.456 1.00 80.25 382 SER A C 1
ATOM 2901 O O . SER A 1 382 ? -12.140 3.491 37.359 1.00 80.25 382 SER A O 1
ATOM 2903 N N . THR A 1 383 ? -12.107 1.422 36.480 1.00 77.56 383 THR A N 1
ATOM 2904 C CA . THR A 1 383 ? -11.273 0.795 37.518 1.00 77.56 383 THR A CA 1
ATOM 2905 C C . THR A 1 383 ? -9.792 1.136 37.340 1.00 77.56 383 THR A C 1
ATOM 2907 O O . THR A 1 383 ? -9.055 1.243 38.321 1.00 77.56 383 THR A O 1
ATOM 2910 N N . SER A 1 384 ? -9.362 1.370 36.098 1.00 85.44 384 SER A N 1
ATOM 2911 C CA . SER A 1 384 ? -8.006 1.802 35.763 1.00 85.44 384 SER A CA 1
ATOM 2912 C C . SER A 1 384 ? -7.819 3.300 35.998 1.00 85.44 384 SER A C 1
ATOM 2914 O O . SER A 1 384 ? -8.679 4.121 35.658 1.00 85.44 384 SER A O 1
ATOM 2916 N N . LYS A 1 385 ? -6.666 3.668 36.568 1.00 88.44 385 LYS A N 1
ATOM 2917 C CA . LYS A 1 385 ? -6.281 5.066 36.800 1.00 88.44 385 LYS A CA 1
ATOM 2918 C C . LYS A 1 385 ? -5.899 5.734 35.486 1.00 88.44 385 LYS A C 1
ATOM 2920 O O . LYS A 1 385 ? -5.183 5.142 34.682 1.00 88.44 385 LYS A O 1
ATOM 2925 N N . ARG A 1 386 ? -6.304 6.996 35.306 1.00 93.88 386 ARG A N 1
ATOM 2926 C CA . ARG A 1 386 ? -5.809 7.811 34.190 1.00 93.88 386 ARG A CA 1
ATOM 2927 C C . ARG A 1 386 ? -4.286 7.892 34.208 1.00 93.88 386 ARG A C 1
ATOM 2929 O O . ARG A 1 386 ? -3.687 8.022 35.275 1.00 93.88 386 ARG A O 1
ATOM 2936 N N . GLY A 1 387 ? -3.676 7.883 33.030 1.00 93.62 387 GLY A N 1
ATOM 2937 C CA . GLY A 1 387 ? -2.229 7.997 32.890 1.00 93.62 387 GLY A CA 1
ATOM 2938 C C . GLY A 1 387 ? -1.688 7.336 31.632 1.00 93.62 387 GLY A C 1
ATOM 2939 O O . GLY A 1 387 ? -2.430 6.878 30.766 1.00 93.62 387 GLY A O 1
ATOM 2940 N N . GLU A 1 388 ? -0.362 7.277 31.534 1.00 92.94 388 GLU A N 1
ATOM 2941 C CA . GLU A 1 388 ? 0.326 6.733 30.358 1.00 92.94 388 GLU A CA 1
ATOM 2942 C C . GLU A 1 388 ? 0.040 5.248 30.118 1.00 92.94 388 GLU A C 1
ATOM 2944 O O . GLU A 1 388 ? 0.030 4.814 28.970 1.00 92.94 388 GLU A O 1
ATOM 2949 N N . ALA A 1 389 ? -0.262 4.482 31.166 1.00 94.69 389 ALA A N 1
ATOM 2950 C CA . ALA A 1 389 ? -0.597 3.066 31.047 1.00 94.69 389 ALA A CA 1
ATOM 2951 C C . ALA A 1 389 ? -2.028 2.806 30.543 1.00 94.69 389 ALA A C 1
ATOM 2953 O O . ALA A 1 389 ? -2.327 1.675 30.188 1.00 94.69 389 ALA A O 1
ATOM 2954 N N . TYR A 1 390 ? -2.904 3.820 30.484 1.00 96.31 390 TYR A N 1
ATOM 2955 C CA . TYR A 1 390 ? -4.294 3.626 30.067 1.00 96.31 390 TYR A CA 1
ATOM 2956 C C . TYR A 1 390 ? -4.382 3.288 28.572 1.00 96.31 390 TYR A C 1
ATOM 2958 O O . TYR A 1 390 ? -3.859 4.022 27.718 1.00 96.31 390 TYR A O 1
ATOM 2966 N N . THR A 1 391 ? -5.052 2.183 28.257 1.00 95.88 391 THR A N 1
ATOM 2967 C CA . THR A 1 391 ? -5.130 1.573 26.926 1.00 95.88 391 THR A CA 1
ATOM 2968 C C . THR A 1 391 ? -6.542 1.618 26.334 1.00 95.88 391 THR A C 1
ATOM 2970 O O . THR A 1 391 ? -7.508 2.050 26.965 1.00 95.88 391 THR A O 1
ATOM 2973 N N . ARG A 1 392 ? -6.675 1.133 25.092 1.00 96.19 392 ARG A N 1
ATOM 2974 C CA . ARG A 1 392 ? -7.983 0.878 24.472 1.00 96.19 392 ARG A CA 1
ATOM 2975 C C . ARG A 1 392 ? -8.768 -0.224 25.193 1.00 96.19 392 ARG A C 1
ATOM 2977 O O . ARG A 1 392 ? -9.994 -0.180 25.172 1.00 96.19 392 ARG A O 1
ATOM 2984 N N . LEU A 1 393 ? -8.090 -1.181 25.833 1.00 96.06 393 LEU A N 1
ATOM 2985 C CA . LEU A 1 393 ? -8.757 -2.231 26.603 1.00 96.06 393 LEU A CA 1
ATOM 2986 C C . LEU A 1 393 ? -9.384 -1.656 27.875 1.00 96.06 393 LEU A C 1
ATOM 2988 O O . LEU A 1 393 ? -10.560 -1.897 28.118 1.00 96.06 393 LEU A O 1
ATOM 2992 N N . ASP A 1 394 ? -8.657 -0.803 28.602 1.00 96.44 394 ASP A N 1
ATOM 2993 C CA . ASP A 1 394 ? -9.196 -0.105 29.777 1.00 96.44 394 ASP A CA 1
ATOM 2994 C C . ASP A 1 394 ? -10.426 0.745 29.416 1.00 96.44 394 ASP A C 1
ATOM 2996 O O . ASP A 1 394 ? -11.421 0.758 30.140 1.00 96.44 394 ASP A O 1
ATOM 3000 N N . LEU A 1 395 ? -10.389 1.421 28.258 1.00 96.50 395 LEU A N 1
ATOM 3001 C CA . LEU A 1 395 ? -11.536 2.166 27.730 1.00 96.50 395 LEU A CA 1
ATOM 3002 C C . LEU A 1 395 ? -12.730 1.245 27.463 1.00 96.50 395 LEU A C 1
ATOM 3004 O O . LEU A 1 395 ? -13.847 1.558 27.869 1.00 96.50 395 LEU A O 1
ATOM 3008 N N . ALA A 1 396 ? -12.501 0.116 26.790 1.00 95.94 396 ALA A N 1
ATOM 3009 C CA . ALA A 1 396 ? -13.546 -0.856 26.499 1.00 95.94 396 ALA A CA 1
ATOM 3010 C C . ALA A 1 396 ? -14.170 -1.428 27.779 1.00 95.94 396 ALA A C 1
ATOM 3012 O O . ALA A 1 396 ? -15.388 -1.562 27.861 1.00 95.94 396 ALA A O 1
ATOM 3013 N N . GLU A 1 397 ? -13.352 -1.717 28.792 1.00 95.12 397 GLU A N 1
ATOM 3014 C CA . GLU A 1 397 ? -13.806 -2.188 30.101 1.00 95.12 397 GLU A CA 1
ATOM 3015 C C . GLU A 1 397 ? -14.595 -1.118 30.862 1.00 95.12 397 GLU A C 1
ATOM 3017 O O . GLU A 1 397 ? -15.636 -1.430 31.438 1.00 95.12 397 GLU A O 1
ATOM 3022 N N . ALA A 1 398 ? -14.165 0.147 30.821 1.00 95.50 398 ALA A N 1
ATOM 3023 C CA . ALA A 1 398 ? -14.899 1.256 31.426 1.00 95.50 398 ALA A CA 1
ATOM 3024 C C . ALA A 1 398 ? -16.265 1.475 30.754 1.00 95.50 398 ALA A C 1
ATOM 3026 O O . ALA A 1 398 ? -17.269 1.664 31.445 1.00 95.50 398 ALA A O 1
ATOM 3027 N N . ILE A 1 399 ? -16.328 1.388 29.420 1.00 95.06 399 ILE A N 1
ATOM 3028 C CA . ILE A 1 399 ? -17.586 1.453 28.667 1.00 95.06 399 ILE A CA 1
ATOM 3029 C C . ILE A 1 399 ? -18.474 0.255 29.028 1.00 95.06 399 ILE A C 1
ATOM 3031 O O . ILE A 1 399 ? -19.632 0.446 29.376 1.00 95.06 399 ILE A O 1
ATOM 3035 N N . ALA A 1 400 ? -17.951 -0.970 29.018 1.00 93.50 400 ALA A N 1
ATOM 3036 C CA . ALA A 1 400 ? -18.723 -2.180 29.309 1.00 93.50 400 ALA A CA 1
ATOM 3037 C C . ALA A 1 400 ? -19.048 -2.392 30.804 1.00 93.50 400 ALA A C 1
ATOM 3039 O O . ALA A 1 400 ? -19.769 -3.327 31.160 1.00 93.50 400 ALA A O 1
ATOM 3040 N N . SER A 1 401 ? -18.506 -1.559 31.696 1.00 92.81 401 SER A N 1
ATOM 3041 C CA . SER A 1 401 ? -18.648 -1.702 33.143 1.00 92.81 401 SER A CA 1
ATOM 3042 C C . SER A 1 401 ? -20.112 -1.706 33.584 1.00 92.81 401 SER A C 1
ATOM 3044 O O . SER A 1 401 ? -20.903 -0.837 33.214 1.00 92.81 401 SER A O 1
ATOM 3046 N N . ARG A 1 402 ? -20.458 -2.622 34.499 1.00 89.19 402 ARG A N 1
ATOM 3047 C CA . ARG A 1 402 ? -21.771 -2.627 35.167 1.00 89.19 402 ARG A CA 1
ATOM 3048 C C . ARG A 1 402 ? -22.014 -1.389 36.030 1.00 89.19 402 ARG A C 1
ATOM 3050 O O . ARG A 1 402 ? -23.165 -1.154 36.397 1.00 89.19 402 ARG A O 1
ATOM 3057 N N . GLY A 1 403 ? -20.983 -0.607 36.339 1.00 89.38 403 GLY A N 1
ATOM 3058 C CA . GLY A 1 403 ? -21.131 0.690 36.992 1.00 89.38 403 GLY A CA 1
ATOM 3059 C C . GLY A 1 403 ? -21.485 1.823 36.027 1.00 89.38 403 GLY A C 1
ATOM 3060 O O . GLY A 1 403 ? -21.996 2.837 36.483 1.00 89.38 403 GLY A O 1
ATOM 3061 N N . ASN A 1 404 ? -21.234 1.675 34.720 1.00 91.69 404 ASN A N 1
ATOM 3062 C CA . ASN A 1 404 ? -21.453 2.748 33.753 1.00 91.69 404 ASN A CA 1
ATOM 3063 C C . ASN A 1 404 ? -22.960 2.999 33.546 1.00 91.69 404 ASN A C 1
ATOM 3065 O O . ASN A 1 404 ? -23.654 2.086 33.076 1.00 91.69 404 ASN A O 1
ATOM 3069 N N . PRO A 1 405 ? -23.477 4.198 33.892 1.00 88.31 405 PRO A N 1
ATOM 3070 C CA . PRO A 1 405 ? -24.902 4.506 33.780 1.00 88.31 405 PRO A CA 1
ATOM 3071 C C . PRO A 1 405 ? -25.358 4.761 32.337 1.00 88.31 405 PRO A C 1
ATOM 3073 O O . PRO A 1 405 ? -26.557 4.782 32.083 1.00 88.31 405 PRO A O 1
ATOM 3076 N N . LEU A 1 406 ? -24.426 4.968 31.402 1.00 88.06 406 LEU A N 1
ATOM 3077 C CA . LEU A 1 406 ? -24.732 5.311 30.008 1.00 88.06 406 LEU A CA 1
ATOM 3078 C C . LEU A 1 406 ? -24.771 4.107 29.076 1.00 88.06 406 LEU A C 1
ATOM 3080 O O . LEU A 1 406 ? -25.302 4.185 27.971 1.00 88.06 406 LEU A O 1
ATOM 3084 N N . THR A 1 407 ? -24.185 2.996 29.501 1.00 82.19 407 THR A N 1
ATOM 3085 C CA . THR A 1 407 ? -24.147 1.775 28.706 1.00 82.19 407 THR A CA 1
ATOM 3086 C C . THR A 1 407 ? -25.556 1.217 28.633 1.00 82.19 407 THR A C 1
ATOM 3088 O O . THR A 1 407 ? -26.093 0.782 29.654 1.00 82.19 407 THR A O 1
ATOM 3091 N N . ALA A 1 408 ? -26.154 1.248 27.440 1.00 67.56 408 ALA A N 1
ATOM 3092 C CA . ALA A 1 408 ? -27.474 0.681 27.210 1.00 67.56 408 ALA A CA 1
ATOM 3093 C C . ALA A 1 408 ? -27.469 -0.812 27.573 1.00 67.56 408 ALA A C 1
ATOM 3095 O O . ALA A 1 408 ? -26.595 -1.568 27.151 1.00 67.56 408 ALA A O 1
ATOM 3096 N N . ARG A 1 409 ? -28.437 -1.218 28.397 1.00 62.97 409 ARG A N 1
ATOM 3097 C CA . ARG A 1 409 ? -28.646 -2.605 28.829 1.00 62.97 409 ARG A CA 1
ATOM 3098 C C . ARG A 1 409 ? -30.073 -2.964 28.485 1.00 62.97 409 ARG A C 1
ATOM 3100 O O . ARG A 1 409 ? -30.971 -2.720 29.289 1.00 62.97 409 ARG A O 1
ATOM 3107 N N . VAL A 1 410 ? -30.281 -3.451 27.273 1.00 44.06 410 VAL A N 1
ATOM 3108 C CA . VAL A 1 410 ? -31.554 -4.046 26.872 1.00 44.06 410 VAL A CA 1
ATOM 3109 C C . VAL A 1 410 ? -31.250 -5.369 26.217 1.00 44.06 410 VAL A C 1
ATOM 3111 O O . VAL A 1 410 ? -30.385 -5.353 25.314 1.00 44.06 410 VAL A O 1
#

Secondary structure (DSSP, 8-state):
-TTTTSTHHHHHHHHHHHHHTT--SEE--SSS-EE-TTTHHHHHHHHHHHHTT--HHHHHHHHHHTTTS-TTSS-HHHHHHHTHHHHSS-----SS-HHHHHHHHHHHHHHHHHHHHH----GGGGTSS-SSSS--HHHHHHHHHHHTTEEEEEEESS-HHHHHHHHHHHHHHHHHHHHHHHHHHHHHHHHHHHTGGGHHHHHHHHHHHHHTT-TT-HHHHHHHHHHHT--HHHHHHHHHHHHT-GGGT-GGGHHHHHS-S-SSSHHHHHHHHHHHHHHHHHHTSS-GGGSHHHIIIIISTTSTT---HHHIIIIIS-HHHHHHHHHHHHHHHHHHHHSPPPPPEEEEEEE--PPEEEEGGG-TTSEEEEE--SS-GGG---SSPSSTT--HHHHHHHHH-TT-SSS---

Sequence (410 aa):
DRLLASPRHGERMARHWLDVARYAEDQAHTFAVTPKANAYRYRDWVIAAMNSDMPFDQFIRFQLAGDLMPESSGDPFTRLAGLGIIGLGADYYKNTAREQAIADELDDRVDTVTRGFLGLTVSCARCHDHKFDPVSQVDYYALAGIFNGFSNVDVPLALPDVVKAFDSAQKQVKEADGTLNREIARVGDQAARATLPRLSEYLISARKMAIGKTTGNMKAIEAEAKATGLSAYFLGRWAKFLASAPAGKISELSAFLALKPDATSEATIAACSTFAKAVTAASTSAKPADHPLMKALKGDKAGPLFVTPEEVEKNLASDAEKKLIAEMRAEVDRLKKASPPMYPVAHSIRGGGQTMPLYIRGNVLKKGAPAPKGFPVTLSVSTSKRGEAYTRLDLAEAIASRGNPLTARV